Protein AF-A0A2D2B3I5-F1 (afdb_monomer)

Mean predicted aligned error: 18.92 Å

Nearest PDB structures (foldseek):
  6se3-assembly2_E  TM=8.413E-01  e=1.085E-07  synthetic construct
  3iuk-assembly2_B  TM=7.564E-01  e=9.635E-07  Paenarthrobacter aurescens TC1
  3iuk-assembly1_A  TM=7.251E-01  e=8.762E-07  Paenarthrobacter aurescens TC1
  5ufl-assembly1_B  TM=1.490E-01  e=1.967E+00  Homo sapiens

Structure (mmCIF, N/CA/C/O backbone):
data_AF-A0A2D2B3I5-F1
#
_entry.id   AF-A0A2D2B3I5-F1
#
loop_
_atom_site.group_PDB
_atom_site.id
_atom_site.type_symbol
_atom_site.label_atom_id
_atom_site.label_alt_id
_atom_site.label_comp_id
_atom_site.label_asym_id
_atom_site.label_entity_id
_atom_site.label_seq_id
_atom_site.pdbx_PDB_ins_code
_atom_site.Cartn_x
_atom_site.Cartn_y
_atom_site.Cartn_z
_atom_site.occupancy
_atom_site.B_iso_or_equiv
_atom_site.auth_seq_id
_atom_site.auth_comp_id
_atom_site.auth_asym_id
_atom_site.auth_atom_id
_atom_site.pdbx_PDB_model_num
ATOM 1 N N . MET A 1 1 ? 4.843 -33.561 4.236 1.00 34.69 1 MET A N 1
ATOM 2 C CA . MET A 1 1 ? 3.729 -33.195 5.137 1.00 34.69 1 MET A CA 1
ATOM 3 C C . MET A 1 1 ? 2.488 -33.115 4.277 1.00 34.69 1 MET A C 1
ATOM 5 O O . MET A 1 1 ? 2.598 -32.640 3.157 1.00 34.69 1 MET A O 1
ATOM 9 N N . ASN A 1 2 ? 1.346 -33.592 4.754 1.00 31.78 2 ASN A N 1
ATOM 10 C CA . ASN A 1 2 ? 0.078 -33.331 4.076 1.00 31.78 2 ASN A CA 1
ATOM 11 C C . ASN A 1 2 ? -0.576 -32.173 4.831 1.00 31.78 2 ASN A C 1
ATOM 13 O O . ASN A 1 2 ? -0.766 -32.268 6.041 1.00 31.78 2 ASN A O 1
ATOM 17 N N . LEU A 1 3 ? -0.818 -31.060 4.151 1.00 34.25 3 LEU A N 1
ATOM 18 C CA . LEU A 1 3 ? -1.526 -29.906 4.697 1.00 34.25 3 LEU A CA 1
ATOM 19 C C . LEU A 1 3 ? -3.012 -30.109 4.417 1.00 34.25 3 LEU A C 1
ATOM 21 O O . LEU A 1 3 ? -3.388 -30.516 3.327 1.00 34.25 3 LEU A O 1
ATOM 25 N N . VAL A 1 4 ? -3.847 -29.886 5.414 1.00 35.22 4 VAL A N 1
ATOM 26 C CA . VAL A 1 4 ? -5.272 -30.205 5.390 1.00 35.22 4 VAL A CA 1
ATOM 27 C C . VAL A 1 4 ? -6.007 -28.929 5.805 1.00 35.22 4 VAL A C 1
ATOM 29 O O . VAL A 1 4 ? -5.756 -28.415 6.893 1.00 35.22 4 VAL A O 1
ATOM 32 N N . ARG A 1 5 ? -6.848 -28.372 4.926 1.00 36.16 5 ARG A N 1
ATOM 33 C CA . ARG A 1 5 ? -7.553 -27.087 5.101 1.00 36.16 5 ARG A CA 1
ATOM 34 C C . ARG A 1 5 ? -9.044 -27.341 5.340 1.00 36.16 5 ARG A C 1
ATOM 36 O O . ARG A 1 5 ? -9.642 -28.090 4.571 1.00 36.16 5 ARG A O 1
ATOM 43 N N . ALA A 1 6 ? -9.640 -26.679 6.333 1.00 32.28 6 ALA A N 1
ATOM 44 C CA . ALA A 1 6 ? -11.097 -26.529 6.450 1.00 32.28 6 ALA A CA 1
ATOM 45 C C . ALA A 1 6 ? -11.516 -25.057 6.289 1.00 32.28 6 ALA A C 1
ATOM 47 O O . ALA A 1 6 ? -10.849 -24.146 6.792 1.00 32.28 6 ALA A O 1
ATOM 48 N N . GLY A 1 7 ? -12.609 -24.842 5.562 1.00 31.88 7 GLY A N 1
ATOM 49 C CA . GLY A 1 7 ? -13.265 -23.580 5.247 1.00 31.88 7 GLY A CA 1
ATOM 50 C C . GLY A 1 7 ? -14.676 -23.467 5.843 1.00 31.88 7 GLY A C 1
ATOM 51 O O . GLY A 1 7 ? -15.190 -24.373 6.495 1.00 31.88 7 GLY A O 1
ATOM 52 N N . CYS A 1 8 ? -15.254 -22.277 5.667 1.00 29.42 8 CYS A N 1
ATOM 53 C CA . CYS A 1 8 ? -16.471 -21.771 6.301 1.00 29.42 8 CYS A CA 1
ATOM 54 C C . CYS A 1 8 ? -17.735 -22.606 6.059 1.00 29.42 8 CYS A C 1
ATOM 56 O O . CYS A 1 8 ? -18.093 -22.927 4.928 1.00 29.42 8 CYS A O 1
ATOM 58 N N . SER A 1 9 ? -18.483 -22.851 7.137 1.00 24.64 9 SER A N 1
ATOM 59 C CA . SER A 1 9 ? -19.859 -23.333 7.074 1.00 24.64 9 SER A CA 1
ATOM 60 C C . SER A 1 9 ? -20.804 -22.170 6.753 1.00 24.64 9 SER A C 1
ATOM 62 O O . SER A 1 9 ? -21.187 -21.430 7.656 1.00 24.64 9 SER A O 1
ATOM 64 N N . ALA A 1 10 ? -21.210 -22.037 5.493 1.00 28.55 10 ALA A N 1
ATOM 65 C CA . ALA A 1 10 ? -22.530 -21.509 5.160 1.00 28.55 10 ALA A CA 1
ATOM 66 C C . ALA A 1 10 ? -23.427 -22.724 4.879 1.00 28.55 10 ALA A C 1
ATOM 68 O O . ALA A 1 10 ? -23.199 -23.481 3.933 1.00 28.55 10 ALA A O 1
ATOM 69 N N . GLN A 1 11 ? -24.376 -22.989 5.777 1.00 30.30 11 GLN A N 1
ATOM 70 C CA . GLN A 1 11 ? -25.368 -24.049 5.614 1.00 30.30 11 GLN A CA 1
ATOM 71 C C . GLN A 1 11 ? -26.258 -23.729 4.408 1.00 30.30 11 GLN A C 1
ATOM 73 O O . GLN A 1 11 ? -26.964 -22.730 4.421 1.00 30.30 11 GLN A O 1
ATOM 78 N N . GLY A 1 12 ? -26.255 -24.600 3.394 1.00 29.52 12 GLY A N 1
ATOM 79 C CA . GLY A 1 12 ? -27.250 -24.553 2.319 1.00 29.52 12 GLY A CA 1
ATOM 80 C C . GLY A 1 12 ? -26.742 -24.977 0.943 1.00 29.52 12 GLY A C 1
ATOM 81 O O . GLY A 1 12 ? -26.551 -24.147 0.068 1.00 29.52 12 GLY A O 1
ATOM 82 N N . SER A 1 13 ? -26.512 -26.274 0.733 1.00 27.98 13 SER A N 1
ATOM 83 C CA . SER A 1 13 ? -26.869 -27.001 -0.505 1.00 27.98 13 SER A CA 1
ATOM 84 C C . SER A 1 13 ? -26.250 -28.401 -0.479 1.00 27.98 13 SER A C 1
ATOM 86 O O . SER A 1 13 ? -25.035 -28.599 -0.511 1.00 27.98 13 SER A O 1
ATOM 88 N N . ARG A 1 14 ? -27.121 -29.408 -0.382 1.00 31.81 14 ARG A N 1
ATOM 89 C CA . ARG A 1 14 ? -26.783 -30.821 -0.557 1.00 31.81 14 ARG A CA 1
ATOM 90 C C . ARG A 1 14 ? -26.579 -31.080 -2.053 1.00 31.81 14 ARG A C 1
ATOM 92 O O . ARG A 1 14 ? -27.563 -31.134 -2.775 1.00 31.81 14 ARG A O 1
ATOM 99 N N . ASN A 1 15 ? -25.316 -31.174 -2.476 1.00 33.66 15 ASN A N 1
ATOM 100 C CA . ASN A 1 15 ? -24.767 -31.890 -3.648 1.00 33.66 15 ASN A CA 1
ATOM 101 C C . ASN A 1 15 ? -23.578 -31.110 -4.233 1.00 33.66 15 ASN A C 1
ATOM 103 O O . ASN A 1 15 ? -23.730 -30.302 -5.143 1.00 33.66 15 ASN A O 1
ATOM 107 N N . ARG A 1 16 ? -22.366 -31.376 -3.729 1.00 33.62 16 ARG A N 1
ATOM 108 C CA . ARG A 1 16 ? -21.108 -31.057 -4.426 1.00 33.62 16 ARG A CA 1
ATOM 109 C C . ARG A 1 16 ? -20.327 -32.361 -4.673 1.00 33.62 16 ARG A C 1
ATOM 111 O O . ARG A 1 16 ? -20.383 -33.241 -3.814 1.00 33.62 16 ARG A O 1
ATOM 118 N N . PRO A 1 17 ? -19.636 -32.504 -5.821 1.00 31.66 17 PRO A N 1
ATOM 119 C CA . PRO A 1 17 ? -18.907 -33.721 -6.203 1.00 31.66 17 PRO A CA 1
ATOM 120 C C . PRO A 1 17 ? -17.651 -33.960 -5.330 1.00 31.66 17 PRO A C 1
ATOM 122 O O . PRO A 1 17 ? -17.251 -33.063 -4.583 1.00 31.66 17 PRO A O 1
ATOM 125 N N . PRO A 1 18 ? -17.031 -35.161 -5.387 1.00 29.55 18 PRO A N 1
ATOM 126 C CA . PRO A 1 18 ? -15.910 -35.532 -4.522 1.00 29.55 18 PRO A CA 1
ATOM 127 C C . PRO A 1 18 ? -14.649 -34.677 -4.742 1.00 29.55 18 PRO A C 1
ATOM 129 O O . PRO A 1 18 ? -14.438 -34.096 -5.805 1.00 29.55 18 PRO A O 1
ATOM 132 N N . VAL A 1 19 ? -13.822 -34.632 -3.690 1.00 29.19 19 VAL A N 1
ATOM 133 C CA . VAL A 1 19 ? -12.566 -33.875 -3.529 1.00 29.19 19 VAL A CA 1
ATOM 134 C C . VAL A 1 19 ? -11.737 -33.813 -4.821 1.00 29.19 19 VAL A C 1
ATOM 136 O O . VAL A 1 19 ? -11.257 -34.835 -5.312 1.00 29.19 19 VAL A O 1
ATOM 139 N N . ARG A 1 20 ? -11.528 -32.601 -5.356 1.00 31.09 20 ARG A N 1
ATOM 140 C CA . ARG A 1 20 ? -10.684 -32.361 -6.538 1.00 31.09 20 ARG A CA 1
ATOM 141 C C . ARG A 1 20 ? -9.202 -32.444 -6.151 1.00 31.09 20 ARG A C 1
ATOM 143 O O . ARG A 1 20 ? -8.743 -31.727 -5.265 1.00 31.09 20 ARG A O 1
ATOM 150 N N . MET A 1 21 ? -8.455 -33.326 -6.816 1.00 25.02 21 MET A N 1
ATOM 151 C CA . MET A 1 21 ? -6.995 -33.413 -6.720 1.00 25.02 21 MET A CA 1
ATOM 152 C C . MET A 1 21 ? -6.354 -32.357 -7.623 1.00 25.02 21 MET A C 1
ATOM 154 O O . MET A 1 21 ? -6.421 -32.480 -8.842 1.00 25.02 21 MET A O 1
ATOM 158 N N . GLU A 1 22 ? -5.675 -31.368 -7.048 1.00 30.03 22 GLU A N 1
ATOM 159 C CA . GLU A 1 22 ? -4.862 -30.419 -7.815 1.00 30.03 22 GLU A CA 1
ATOM 160 C C . GLU A 1 22 ? -3.374 -30.594 -7.486 1.00 30.03 22 GLU A C 1
ATOM 162 O O . GLU A 1 22 ? -2.942 -30.503 -6.335 1.00 30.03 22 GLU A O 1
ATOM 167 N N . ARG A 1 23 ? -2.570 -30.883 -8.519 1.00 24.80 23 ARG A N 1
ATOM 168 C CA . ARG A 1 23 ? -1.103 -30.842 -8.459 1.00 24.80 23 ARG A CA 1
ATOM 169 C C . ARG A 1 23 ? -0.660 -29.428 -8.826 1.00 24.80 23 ARG A C 1
ATOM 171 O O . ARG A 1 23 ? -0.777 -29.025 -9.975 1.00 24.80 23 ARG A O 1
ATOM 178 N N . MET A 1 24 ? -0.145 -28.690 -7.850 1.00 26.83 24 MET A N 1
ATOM 179 C CA . MET A 1 24 ? 0.254 -27.291 -8.010 1.00 26.83 24 MET A CA 1
ATOM 180 C C . MET A 1 24 ? 1.770 -27.197 -8.257 1.00 26.83 24 MET A C 1
ATOM 182 O O . MET A 1 24 ? 2.566 -27.590 -7.404 1.00 26.83 24 MET A O 1
ATOM 186 N N . GLY A 1 25 ? 2.176 -26.695 -9.425 1.00 25.75 25 GLY A N 1
ATOM 187 C CA . GLY A 1 25 ? 3.558 -26.309 -9.731 1.00 25.75 25 GLY A CA 1
ATOM 188 C C . GLY A 1 25 ? 3.801 -24.842 -9.363 1.00 25.75 25 GLY A C 1
ATOM 189 O O . GLY A 1 25 ? 2.945 -24.000 -9.604 1.00 25.75 25 GLY A O 1
ATOM 190 N N . TRP A 1 26 ? 4.951 -24.531 -8.759 1.00 25.47 26 TRP A N 1
ATOM 191 C CA . TRP A 1 26 ? 5.288 -23.192 -8.256 1.00 25.47 26 TRP A CA 1
ATOM 192 C C . TRP A 1 26 ? 6.428 -22.545 -9.059 1.00 25.47 26 TRP A C 1
ATOM 194 O O . TRP A 1 26 ? 7.551 -23.051 -9.065 1.00 25.47 26 TRP A O 1
ATOM 204 N N . ARG A 1 27 ? 6.178 -21.369 -9.650 1.00 27.91 27 ARG A N 1
ATOM 205 C CA . ARG A 1 27 ? 7.197 -20.362 -10.006 1.00 27.91 27 ARG A CA 1
ATOM 206 C C . ARG A 1 27 ? 6.644 -18.975 -9.660 1.00 27.91 27 ARG A C 1
ATOM 208 O O . ARG A 1 27 ? 5.584 -18.624 -10.153 1.00 27.91 27 ARG A O 1
ATOM 215 N N . GLY A 1 28 ? 7.376 -18.203 -8.846 1.00 27.59 28 GLY A N 1
ATOM 216 C CA . GLY A 1 28 ? 7.168 -16.748 -8.736 1.00 27.59 28 GLY A CA 1
ATOM 217 C C . GLY A 1 28 ? 6.914 -16.143 -7.348 1.00 27.59 28 GLY A C 1
ATOM 218 O O . GLY A 1 28 ? 5.993 -15.357 -7.231 1.00 27.59 28 GLY A O 1
ATOM 219 N N . VAL A 1 29 ? 7.700 -16.451 -6.299 1.00 24.22 29 VAL A N 1
ATOM 220 C CA . VAL A 1 29 ? 7.666 -15.662 -5.027 1.00 24.22 29 VAL A CA 1
ATOM 221 C C . VAL A 1 29 ? 9.058 -15.442 -4.375 1.00 24.22 29 VAL A C 1
ATOM 223 O O . VAL A 1 29 ? 9.211 -14.641 -3.462 1.00 24.22 29 VAL A O 1
ATOM 226 N N . MET A 1 30 ? 10.144 -16.080 -4.836 1.00 23.98 30 MET A N 1
ATOM 227 C CA . MET A 1 30 ? 11.419 -16.115 -4.080 1.00 23.98 30 MET A CA 1
ATOM 228 C C . MET A 1 30 ? 12.494 -15.065 -4.429 1.00 23.98 30 MET A C 1
ATOM 230 O O . MET A 1 30 ? 13.597 -15.142 -3.883 1.00 23.98 30 MET A O 1
ATOM 234 N N . ARG A 1 31 ? 12.245 -14.089 -5.312 1.00 31.23 31 ARG A N 1
ATOM 235 C CA . ARG A 1 31 ? 13.345 -13.252 -5.838 1.00 31.23 31 ARG A CA 1
ATOM 236 C C . ARG A 1 31 ? 13.683 -11.995 -5.018 1.00 31.23 31 ARG A C 1
ATOM 238 O O . ARG A 1 31 ? 14.828 -11.564 -5.062 1.00 31.23 31 ARG A O 1
ATOM 245 N N . ILE A 1 32 ? 12.782 -11.503 -4.163 1.00 28.00 32 ILE A N 1
ATOM 246 C CA . ILE A 1 32 ? 12.991 -10.261 -3.380 1.00 28.00 32 ILE A CA 1
ATOM 247 C C . ILE A 1 32 ? 13.850 -10.477 -2.111 1.00 28.00 32 ILE A C 1
ATOM 249 O O . ILE A 1 32 ? 14.496 -9.560 -1.615 1.00 28.00 32 ILE A O 1
ATOM 253 N N . VAL A 1 33 ? 13.958 -11.709 -1.598 1.00 26.70 33 VAL A N 1
ATOM 254 C CA . VAL A 1 33 ? 14.706 -11.997 -0.350 1.00 26.70 33 VAL A CA 1
ATOM 255 C C . VAL A 1 33 ? 16.215 -12.209 -0.594 1.00 26.70 33 VAL A C 1
ATOM 257 O O . VAL A 1 33 ? 17.015 -12.162 0.340 1.00 26.70 33 VAL A O 1
ATOM 260 N N . ARG A 1 34 ? 16.638 -12.410 -1.850 1.00 29.75 34 ARG A N 1
ATOM 261 C CA . ARG A 1 34 ? 17.975 -12.926 -2.208 1.00 29.75 34 ARG A CA 1
ATOM 262 C C . ARG A 1 34 ? 19.129 -11.915 -2.094 1.00 29.75 34 ARG A C 1
ATOM 264 O O . ARG A 1 34 ? 20.259 -12.352 -1.907 1.00 29.75 34 ARG A O 1
ATOM 271 N N . ARG A 1 35 ? 18.888 -10.600 -2.180 1.00 30.12 35 ARG A N 1
ATOM 272 C CA . ARG A 1 35 ? 19.968 -9.584 -2.232 1.00 30.12 35 ARG A CA 1
ATOM 273 C C . ARG A 1 35 ? 20.456 -9.070 -0.871 1.00 30.12 35 ARG A C 1
ATOM 275 O O . ARG A 1 35 ? 21.545 -8.522 -0.782 1.00 30.12 35 ARG A O 1
ATOM 282 N N . ARG A 1 36 ? 19.730 -9.331 0.221 1.00 28.78 36 ARG A N 1
ATOM 283 C CA . ARG A 1 36 ? 20.034 -8.787 1.562 1.00 28.78 36 ARG A CA 1
ATOM 284 C C . ARG A 1 36 ? 21.237 -9.402 2.300 1.00 28.78 36 ARG A C 1
ATOM 286 O O . ARG A 1 36 ? 21.514 -8.988 3.420 1.00 28.78 36 ARG A O 1
ATOM 293 N N . PHE A 1 37 ? 21.933 -10.402 1.748 1.00 25.53 37 PHE A N 1
ATOM 294 C CA . PHE A 1 37 ? 22.865 -11.214 2.549 1.00 25.53 37 PHE A CA 1
ATOM 295 C C . PHE A 1 37 ? 24.365 -10.964 2.328 1.00 25.53 37 PHE A C 1
ATOM 297 O O . PHE A 1 37 ? 25.148 -11.321 3.210 1.00 25.53 37 PHE A O 1
ATOM 304 N N . ILE A 1 38 ? 24.779 -10.358 1.208 1.00 28.75 38 ILE A N 1
ATOM 305 C CA . ILE A 1 38 ? 26.198 -10.360 0.797 1.00 28.75 38 ILE A CA 1
ATOM 306 C C . ILE A 1 38 ? 26.999 -9.122 1.257 1.00 28.75 38 ILE A C 1
ATOM 308 O O . ILE A 1 38 ? 28.205 -9.237 1.422 1.00 28.75 38 ILE A O 1
ATOM 312 N N . GLN A 1 39 ? 26.391 -7.978 1.588 1.00 27.62 39 GLN A N 1
ATOM 313 C CA . GLN A 1 39 ? 27.163 -6.727 1.767 1.00 27.62 39 GLN A CA 1
ATOM 314 C C . GLN A 1 39 ? 27.568 -6.329 3.204 1.00 27.62 39 GLN A C 1
ATOM 316 O O . GLN A 1 39 ? 28.181 -5.288 3.390 1.00 27.62 39 GLN A O 1
ATOM 321 N N . CYS A 1 40 ? 27.324 -7.142 4.241 1.00 23.64 40 CYS A N 1
ATOM 322 C CA . CYS A 1 40 ? 27.735 -6.789 5.619 1.00 23.64 40 CYS A CA 1
ATOM 323 C C . CYS A 1 40 ? 29.139 -7.285 6.039 1.00 23.64 40 CYS A C 1
ATOM 325 O O . CYS A 1 40 ? 29.395 -7.400 7.236 1.00 23.64 40 CYS A O 1
ATOM 327 N N . ALA A 1 41 ? 30.040 -7.629 5.114 1.00 27.30 41 ALA A N 1
ATOM 328 C CA . ALA A 1 41 ? 31.363 -8.164 5.462 1.00 27.30 41 ALA A CA 1
ATOM 329 C C . ALA A 1 41 ? 32.492 -7.548 4.613 1.00 27.30 41 ALA A C 1
ATOM 331 O O . ALA A 1 41 ? 32.892 -8.109 3.601 1.00 27.30 41 ALA A O 1
ATOM 332 N N . GLY A 1 42 ? 33.013 -6.406 5.068 1.00 25.14 42 GLY A N 1
ATOM 333 C CA . GLY A 1 42 ? 34.183 -5.700 4.522 1.00 25.14 42 GLY A CA 1
ATOM 334 C C . GLY A 1 42 ? 33.900 -4.194 4.503 1.00 25.14 42 GLY A C 1
ATOM 335 O O . GLY A 1 42 ? 32.881 -3.800 3.970 1.00 25.14 42 GLY A O 1
ATOM 336 N N . ALA A 1 43 ? 34.667 -3.283 5.093 1.00 26.23 43 ALA A N 1
ATOM 337 C CA . ALA A 1 43 ? 36.034 -3.346 5.573 1.00 26.23 43 ALA A CA 1
ATOM 338 C C . ALA A 1 43 ? 36.254 -2.314 6.696 1.00 26.23 43 ALA A C 1
ATOM 340 O O . ALA A 1 43 ? 35.649 -1.243 6.709 1.00 26.23 43 ALA A O 1
ATOM 341 N N . ALA A 1 44 ? 37.157 -2.648 7.617 1.00 25.17 44 ALA A N 1
ATOM 342 C CA . ALA A 1 44 ? 37.761 -1.724 8.565 1.00 25.17 44 ALA A CA 1
ATOM 343 C C . ALA A 1 44 ? 39.203 -1.429 8.113 1.00 25.17 44 ALA A C 1
ATOM 345 O O . ALA A 1 44 ? 39.956 -2.367 7.866 1.00 25.17 44 ALA A O 1
ATOM 346 N N . GLY A 1 45 ? 39.569 -0.141 8.071 1.00 26.52 45 GLY A N 1
ATOM 347 C CA . GLY A 1 45 ? 40.946 0.360 8.200 1.00 26.52 45 GLY A CA 1
ATOM 348 C C . GLY A 1 45 ? 41.748 0.630 6.918 1.00 26.52 45 GLY A C 1
ATOM 349 O O . GLY A 1 45 ? 42.235 -0.307 6.300 1.00 26.52 45 GLY A O 1
ATOM 350 N N . LEU A 1 46 ? 41.980 1.916 6.602 1.00 26.92 46 LEU A N 1
ATOM 351 C CA . LEU A 1 46 ? 43.314 2.554 6.489 1.00 26.92 46 LEU A CA 1
ATOM 352 C C . LEU A 1 46 ? 43.198 4.033 6.056 1.00 26.92 46 LEU A C 1
ATOM 354 O O . LEU A 1 46 ? 42.407 4.381 5.185 1.00 26.92 46 LEU A O 1
ATOM 358 N N . ILE A 1 47 ? 43.989 4.894 6.706 1.00 32.53 47 ILE A N 1
ATOM 359 C CA . ILE A 1 47 ? 44.131 6.343 6.472 1.00 32.53 47 ILE A CA 1
ATOM 360 C C . ILE A 1 47 ? 45.262 6.579 5.453 1.00 32.53 47 ILE A C 1
ATOM 362 O O . ILE A 1 47 ? 46.309 5.947 5.569 1.00 32.53 47 ILE A O 1
ATOM 366 N N . GLY A 1 48 ? 45.097 7.524 4.516 1.00 24.77 48 GLY A N 1
ATOM 367 C CA . GLY A 1 48 ? 46.168 8.025 3.637 1.00 24.77 48 GLY A CA 1
ATOM 368 C C . GLY A 1 48 ? 45.696 9.118 2.661 1.00 24.77 48 GLY A C 1
ATOM 369 O O . GLY A 1 48 ? 44.634 8.984 2.070 1.00 24.77 48 GLY A O 1
ATOM 370 N N . LEU A 1 49 ? 46.466 10.206 2.550 1.00 33.09 49 LEU A N 1
ATOM 371 C CA . LEU A 1 49 ? 46.180 11.517 1.928 1.00 33.09 49 LEU A CA 1
ATOM 372 C C . LEU A 1 49 ? 46.184 11.555 0.374 1.00 33.09 49 LEU A C 1
ATOM 374 O O . LEU A 1 49 ? 46.964 10.841 -0.245 1.00 33.09 49 LEU A O 1
ATOM 378 N N . GLY A 1 50 ? 45.447 12.518 -0.219 1.00 26.77 50 GLY A N 1
ATOM 379 C CA . GLY A 1 50 ? 45.739 13.144 -1.535 1.00 26.77 50 GLY A CA 1
ATOM 380 C C . GLY A 1 50 ? 44.804 12.799 -2.719 1.00 26.77 50 GLY A C 1
ATOM 381 O O . GLY A 1 50 ? 44.572 11.636 -2.995 1.00 26.77 50 GLY A O 1
ATOM 382 N N . THR A 1 51 ? 44.279 13.815 -3.422 1.00 29.31 51 THR A N 1
ATOM 383 C CA . THR A 1 51 ? 43.295 13.829 -4.553 1.00 29.31 51 THR A CA 1
ATOM 384 C C . THR A 1 51 ? 43.685 13.022 -5.815 1.00 29.31 51 THR A C 1
ATOM 386 O O . THR A 1 51 ? 44.880 12.782 -5.964 1.00 29.31 51 THR A O 1
ATOM 389 N N . PRO A 1 52 ? 42.782 12.681 -6.785 1.00 37.69 52 PRO A N 1
ATOM 390 C CA . PRO A 1 52 ? 41.437 13.213 -7.102 1.00 37.69 52 PRO A CA 1
ATOM 391 C C . PRO A 1 52 ? 40.288 12.167 -7.062 1.00 37.69 52 PRO A C 1
ATOM 393 O O . PRO A 1 52 ? 40.512 10.966 -6.961 1.00 37.69 52 PRO A O 1
ATOM 396 N N . VAL A 1 53 ? 39.032 12.635 -7.097 1.00 36.72 53 VAL A N 1
ATOM 397 C CA . VAL A 1 53 ? 37.806 11.845 -6.837 1.00 36.72 53 VAL A CA 1
ATOM 398 C C . VAL A 1 53 ? 37.541 10.791 -7.925 1.00 36.72 53 VAL A C 1
ATOM 400 O O . VAL A 1 53 ? 36.949 11.087 -8.959 1.00 36.72 53 VAL A O 1
ATOM 403 N N . ALA A 1 54 ? 37.943 9.547 -7.662 1.00 34.09 54 ALA A N 1
ATOM 404 C CA . ALA A 1 54 ? 37.449 8.350 -8.341 1.00 34.09 54 ALA A CA 1
ATOM 405 C C . ALA A 1 54 ? 36.217 7.796 -7.596 1.00 34.09 54 ALA A C 1
ATOM 407 O O . ALA A 1 54 ? 36.185 7.802 -6.362 1.00 34.09 54 ALA A O 1
ATOM 408 N N . ALA A 1 55 ? 35.201 7.344 -8.340 1.00 35.56 55 ALA A N 1
ATOM 409 C CA . ALA A 1 55 ? 33.957 6.787 -7.802 1.00 35.56 55 ALA A CA 1
ATOM 410 C C . ALA A 1 55 ? 34.234 5.659 -6.789 1.00 35.56 55 ALA A C 1
ATOM 412 O O . ALA A 1 55 ? 35.073 4.786 -7.027 1.00 35.56 55 ALA A O 1
ATOM 413 N N . ARG A 1 56 ? 33.553 5.688 -5.636 1.00 40.06 56 ARG A N 1
ATOM 414 C CA . ARG A 1 56 ? 33.718 4.667 -4.590 1.00 40.06 56 ARG A CA 1
ATOM 415 C C . ARG A 1 56 ? 33.130 3.336 -5.073 1.00 40.06 56 ARG A C 1
ATOM 417 O O . ARG A 1 56 ? 32.140 3.312 -5.794 1.00 40.06 56 ARG A O 1
ATOM 424 N N . ALA A 1 57 ? 33.693 2.225 -4.601 1.00 43.69 57 ALA A N 1
ATOM 425 C CA . ALA A 1 57 ? 33.240 0.858 -4.894 1.00 43.69 57 ALA A CA 1
ATOM 426 C C . ALA A 1 57 ? 31.769 0.542 -4.503 1.00 43.69 57 ALA A C 1
ATOM 428 O O . ALA A 1 57 ? 31.274 -0.528 -4.850 1.00 43.69 57 ALA A O 1
ATOM 429 N N . ASP A 1 58 ? 31.063 1.468 -3.839 1.00 52.91 58 ASP A N 1
ATOM 430 C CA . ASP A 1 58 ? 29.670 1.331 -3.386 1.00 52.91 58 ASP A CA 1
ATOM 431 C C . ASP A 1 58 ? 28.612 1.943 -4.334 1.00 52.91 58 ASP A C 1
ATOM 433 O O . ASP A 1 58 ? 27.416 1.820 -4.070 1.00 52.91 58 ASP A O 1
ATOM 437 N N . ASP A 1 59 ? 28.996 2.539 -5.469 1.00 61.56 59 ASP A N 1
ATOM 438 C CA . ASP A 1 59 ? 28.049 3.119 -6.443 1.00 61.56 59 ASP A CA 1
ATOM 439 C C . ASP A 1 59 ? 27.514 2.085 -7.460 1.00 61.56 59 ASP A C 1
ATOM 441 O O . ASP A 1 59 ? 27.326 2.366 -8.641 1.00 61.56 59 ASP A O 1
ATOM 445 N N . THR A 1 60 ? 27.242 0.856 -7.014 1.00 78.12 60 THR A N 1
ATOM 446 C CA . THR A 1 60 ? 26.408 -0.083 -7.787 1.00 78.12 60 THR A CA 1
ATOM 447 C C . THR A 1 60 ? 24.936 0.188 -7.489 1.00 78.12 60 THR A C 1
ATOM 449 O O . THR A 1 60 ? 24.601 0.560 -6.363 1.00 78.12 60 THR A O 1
ATOM 452 N N . LEU A 1 61 ? 24.033 -0.048 -8.451 1.00 79.25 61 LEU A N 1
ATOM 453 C CA . LEU A 1 61 ? 22.589 0.128 -8.226 1.00 79.25 61 LEU A CA 1
ATOM 454 C C . LEU A 1 61 ? 22.123 -0.615 -6.963 1.00 79.25 61 LEU A C 1
ATOM 456 O O . LEU A 1 61 ? 21.378 -0.063 -6.164 1.00 79.25 61 LEU A O 1
ATOM 460 N N . ASP A 1 62 ? 22.630 -1.827 -6.735 1.00 76.88 62 ASP A N 1
ATOM 461 C CA . ASP A 1 62 ? 22.308 -2.635 -5.556 1.00 76.88 62 ASP A CA 1
ATOM 462 C C . ASP A 1 62 ? 22.768 -2.013 -4.234 1.00 76.88 62 ASP A C 1
ATOM 464 O O . ASP A 1 62 ? 22.033 -2.074 -3.244 1.00 76.88 62 ASP A O 1
ATOM 468 N N . GLY A 1 63 ? 23.958 -1.406 -4.210 1.00 77.44 63 GLY A N 1
ATOM 469 C CA . GLY A 1 63 ? 24.465 -0.686 -3.041 1.00 77.44 63 GLY A CA 1
ATOM 470 C C . GLY A 1 63 ? 23.599 0.531 -2.724 1.00 77.44 63 GLY A C 1
ATOM 471 O O . GLY A 1 63 ? 23.113 0.677 -1.601 1.00 77.44 63 GLY A O 1
ATOM 472 N N . VAL A 1 64 ? 23.310 1.341 -3.746 1.00 77.56 64 VAL A N 1
ATOM 473 C CA . VAL A 1 64 ? 22.484 2.550 -3.618 1.00 77.56 64 VAL A CA 1
ATOM 474 C C . VAL A 1 64 ? 21.049 2.203 -3.197 1.00 77.56 64 VAL A C 1
ATOM 476 O O . VAL A 1 64 ? 20.521 2.821 -2.276 1.00 77.56 64 VAL A O 1
ATOM 479 N N . VAL A 1 65 ? 20.434 1.169 -3.787 1.00 78.25 65 VAL A N 1
ATOM 480 C CA . VAL A 1 65 ? 19.101 0.671 -3.394 1.00 78.25 65 VAL A CA 1
ATOM 481 C C . VAL A 1 65 ? 19.109 0.166 -1.952 1.00 78.25 65 VAL A C 1
ATOM 483 O O . VAL A 1 65 ? 18.185 0.446 -1.192 1.00 78.25 65 VAL A O 1
ATOM 486 N N . THR A 1 66 ? 20.133 -0.586 -1.545 1.00 78.00 66 THR A N 1
ATOM 487 C CA . THR A 1 66 ? 20.222 -1.129 -0.180 1.00 78.00 66 THR A CA 1
ATOM 488 C C . THR A 1 66 ? 20.310 -0.014 0.854 1.00 78.00 66 THR A C 1
ATOM 490 O O . THR A 1 66 ? 19.637 -0.074 1.887 1.00 78.00 66 THR A O 1
ATOM 493 N N . GLU A 1 67 ? 21.100 1.015 0.569 1.00 77.62 67 GLU A N 1
ATOM 494 C CA . GLU A 1 67 ? 21.238 2.189 1.422 1.00 77.62 67 GLU A CA 1
ATOM 495 C C . GLU A 1 67 ? 19.931 2.999 1.467 1.00 77.62 67 GLU A C 1
ATOM 497 O O . GLU A 1 67 ? 19.424 3.270 2.558 1.00 77.62 67 GLU A O 1
ATOM 502 N N . PHE A 1 68 ? 19.313 3.262 0.309 1.00 73.88 68 PHE A N 1
ATOM 503 C CA . PHE A 1 68 ? 18.000 3.910 0.198 1.00 73.88 68 PHE A CA 1
ATOM 504 C C . PHE A 1 68 ? 16.933 3.173 1.022 1.00 73.88 68 PHE A C 1
ATOM 506 O O . PHE A 1 68 ? 16.218 3.765 1.832 1.00 73.88 68 PHE A O 1
ATOM 513 N N . MET A 1 69 ? 16.888 1.843 0.912 1.00 69.62 69 MET A N 1
ATOM 514 C CA . MET A 1 69 ? 15.969 0.977 1.657 1.00 69.62 69 MET A CA 1
ATOM 515 C C . MET A 1 69 ? 16.353 0.771 3.128 1.00 69.62 69 MET A C 1
ATOM 517 O O . MET A 1 69 ? 15.626 0.080 3.853 1.00 69.62 69 MET A O 1
ATOM 521 N N . SER A 1 70 ? 17.457 1.356 3.593 1.00 69.44 70 SER A N 1
ATOM 522 C CA . SER A 1 70 ? 17.888 1.349 4.998 1.00 69.44 70 SER A CA 1
ATOM 523 C C . SER A 1 70 ? 17.680 2.704 5.686 1.00 69.44 70 SER A C 1
ATOM 525 O O . SER A 1 70 ? 17.559 2.745 6.907 1.00 69.44 70 SER A O 1
ATOM 527 N N . THR A 1 71 ? 17.545 3.798 4.931 1.00 67.31 71 THR A N 1
ATOM 528 C CA . THR A 1 71 ? 17.157 5.128 5.440 1.00 67.31 71 THR A CA 1
ATOM 529 C C . THR A 1 71 ? 15.797 5.068 6.157 1.00 67.31 71 THR A C 1
ATOM 531 O O . THR A 1 71 ? 14.951 4.313 5.723 1.00 67.31 71 THR A O 1
ATOM 534 N N . PRO A 1 72 ? 15.491 5.779 7.246 1.00 65.88 72 PRO A N 1
ATOM 535 C CA . PRO A 1 72 ? 14.138 5.753 7.826 1.00 65.88 72 PRO A CA 1
ATOM 536 C C . PRO A 1 72 ? 13.038 6.151 6.811 1.00 65.88 72 PRO A C 1
ATOM 538 O O . PRO A 1 72 ? 13.294 7.033 5.993 1.00 65.88 72 PRO A O 1
ATOM 541 N N . PRO A 1 73 ? 11.823 5.557 6.833 1.00 61.22 73 PRO A N 1
ATOM 542 C CA . PRO A 1 73 ? 10.766 5.838 5.847 1.00 61.22 73 PRO A CA 1
ATOM 543 C C . PRO A 1 73 ? 10.420 7.324 5.680 1.00 61.22 73 PRO A C 1
ATOM 545 O O . PRO A 1 73 ? 10.255 7.787 4.556 1.00 61.22 73 PRO A O 1
ATOM 548 N N . GLY A 1 74 ? 10.418 8.099 6.772 1.00 57.50 74 GLY A N 1
ATOM 549 C CA . GLY A 1 74 ? 10.204 9.555 6.743 1.00 57.50 74 GLY A CA 1
ATOM 550 C C . GLY A 1 74 ? 11.286 10.362 6.009 1.00 57.50 74 GLY A C 1
ATOM 551 O O . GLY A 1 74 ? 11.138 11.567 5.848 1.00 57.50 74 GLY A O 1
ATOM 552 N N . LEU A 1 75 ? 12.366 9.711 5.566 1.00 54.84 75 LEU A N 1
ATOM 553 C CA . LEU A 1 75 ? 13.504 10.307 4.865 1.00 54.84 75 LEU A CA 1
ATOM 554 C C . LEU A 1 75 ? 13.732 9.701 3.459 1.00 54.84 75 LEU A C 1
ATOM 556 O O . LEU A 1 75 ? 14.711 10.068 2.810 1.00 54.84 75 LEU A O 1
ATOM 560 N N . ARG A 1 76 ? 12.882 8.771 2.982 1.00 54.91 76 ARG A N 1
ATOM 561 C CA . ARG A 1 76 ? 13.053 8.087 1.677 1.00 54.91 76 ARG A CA 1
ATOM 562 C C . ARG A 1 76 ? 12.414 8.837 0.502 1.00 54.91 76 ARG A C 1
ATOM 564 O O . ARG A 1 76 ? 13.076 9.012 -0.514 1.00 54.91 76 ARG A O 1
ATOM 571 N N . SER A 1 77 ? 11.177 9.310 0.650 1.00 52.09 77 SER A N 1
ATOM 572 C CA . SER A 1 77 ? 10.448 10.167 -0.304 1.00 52.09 77 SER A CA 1
ATOM 573 C C . SER A 1 77 ? 9.092 10.555 0.318 1.00 52.09 77 SER A C 1
ATOM 575 O O . SER A 1 77 ? 8.610 9.883 1.235 1.00 52.09 77 SER A O 1
ATOM 577 N N . ASN A 1 78 ? 8.459 11.631 -0.165 1.00 51.00 78 ASN A N 1
ATOM 578 C CA . ASN A 1 78 ? 7.087 11.991 0.233 1.00 51.00 78 ASN A CA 1
ATOM 579 C C . ASN A 1 78 ? 6.006 11.535 -0.770 1.00 51.00 78 ASN A C 1
ATOM 581 O O . ASN A 1 78 ? 4.819 11.630 -0.455 1.00 51.00 78 ASN A O 1
ATOM 585 N N . ALA A 1 79 ? 6.398 10.993 -1.928 1.00 43.62 79 ALA A N 1
ATOM 586 C CA . ALA A 1 79 ? 5.503 10.566 -3.002 1.00 43.62 79 ALA A CA 1
ATOM 587 C C . ALA A 1 79 ? 4.899 9.168 -2.719 1.00 43.62 79 ALA A C 1
ATOM 589 O O . ALA A 1 79 ? 5.458 8.146 -3.077 1.00 43.62 79 ALA A O 1
ATOM 590 N N . ILE A 1 80 ? 3.792 9.156 -1.971 1.00 39.69 80 ILE A N 1
ATOM 591 C CA . ILE A 1 80 ? 2.680 8.177 -1.911 1.00 39.69 80 ILE A CA 1
ATOM 592 C C . ILE A 1 80 ? 2.944 6.691 -2.310 1.00 39.69 80 ILE A C 1
ATOM 594 O O . ILE A 1 80 ? 3.183 6.388 -3.470 1.00 39.69 80 ILE A O 1
ATOM 598 N N . LEU A 1 81 ? 2.735 5.750 -1.359 1.00 35.06 81 LEU A N 1
ATOM 599 C CA . LEU A 1 81 ? 1.775 4.600 -1.416 1.00 35.06 81 LEU A CA 1
ATOM 600 C C . LEU A 1 81 ? 2.087 3.432 -0.449 1.00 35.06 81 LEU A C 1
ATOM 602 O O . LEU A 1 81 ? 1.201 2.625 -0.177 1.00 35.06 81 LEU A O 1
ATOM 606 N N . TYR A 1 82 ? 3.274 3.359 0.165 1.00 41.34 82 TYR A N 1
ATOM 607 C CA . TYR A 1 82 ? 3.676 2.185 0.973 1.00 41.34 82 TYR A CA 1
ATOM 608 C C . TYR A 1 82 ? 4.085 2.483 2.421 1.00 41.34 82 TYR A C 1
ATOM 610 O O . TYR A 1 82 ? 4.914 1.770 2.986 1.00 41.34 82 TYR A O 1
ATOM 618 N N . ARG A 1 83 ? 3.508 3.511 3.055 1.00 54.94 83 ARG A N 1
ATOM 619 C CA . ARG A 1 83 ? 3.774 3.749 4.483 1.00 54.94 83 ARG A CA 1
ATOM 620 C C . ARG A 1 83 ? 2.938 2.814 5.342 1.00 54.94 83 ARG A C 1
ATOM 622 O O . ARG A 1 83 ? 1.710 2.776 5.223 1.00 54.94 83 ARG A O 1
ATOM 629 N N . LYS A 1 84 ? 3.620 2.011 6.155 1.00 55.16 84 LYS A N 1
ATOM 630 C CA . LYS A 1 84 ? 2.985 0.990 6.987 1.00 55.16 84 LYS A CA 1
ATOM 631 C C . LYS A 1 84 ? 2.247 1.618 8.170 1.00 55.16 84 LYS A C 1
ATOM 633 O O . LYS A 1 84 ? 2.580 2.713 8.615 1.00 55.16 84 LYS A O 1
ATOM 638 N N . ALA A 1 85 ? 1.262 0.897 8.703 1.00 54.47 85 ALA A N 1
ATOM 639 C CA . ALA A 1 85 ? 0.475 1.343 9.853 1.00 54.47 85 ALA A CA 1
ATOM 640 C C . ALA A 1 85 ? 1.307 1.543 11.140 1.00 54.47 85 ALA A C 1
ATOM 642 O O . ALA A 1 85 ? 0.860 2.227 12.056 1.00 54.47 85 ALA A O 1
ATOM 643 N N . ASP A 1 86 ? 2.510 0.963 11.222 1.00 61.03 86 ASP A N 1
ATOM 644 C CA . ASP A 1 86 ? 3.438 1.109 12.346 1.00 61.03 86 ASP A CA 1
ATOM 645 C C . ASP A 1 86 ? 4.370 2.335 12.245 1.00 61.03 86 ASP A C 1
ATOM 647 O O . ASP A 1 86 ? 5.110 2.610 13.190 1.00 61.03 86 ASP A O 1
ATOM 651 N N . GLU A 1 87 ? 4.323 3.119 11.164 1.00 68.62 87 GLU A N 1
ATOM 652 C CA . GLU A 1 87 ? 5.152 4.324 11.013 1.00 68.62 87 GLU A CA 1
ATOM 653 C C . GLU A 1 87 ? 4.609 5.540 11.791 1.00 68.62 87 GLU A C 1
ATOM 655 O O . GLU A 1 87 ? 3.415 5.650 12.082 1.00 68.62 87 GLU A O 1
ATOM 660 N N . GLU A 1 88 ? 5.498 6.482 12.123 1.00 77.06 88 GLU A N 1
ATOM 661 C CA . GLU A 1 88 ? 5.144 7.792 12.688 1.00 77.06 88 GLU A CA 1
ATOM 662 C C . GLU A 1 88 ? 4.329 8.637 11.693 1.00 77.06 88 GLU A C 1
ATOM 664 O O . GLU A 1 88 ? 4.360 8.402 10.477 1.00 77.06 88 GLU A O 1
ATOM 669 N N . PHE A 1 89 ? 3.595 9.638 12.193 1.00 84.19 89 PHE A N 1
ATOM 670 C CA . PHE A 1 89 ? 2.893 10.590 11.328 1.00 84.19 89 PHE A CA 1
ATOM 671 C C . PHE A 1 89 ? 3.865 11.310 10.385 1.00 84.19 89 PHE A C 1
ATOM 673 O O . PHE A 1 89 ? 5.012 11.564 10.757 1.00 84.19 89 PHE A O 1
ATOM 680 N N . PRO A 1 90 ? 3.440 11.616 9.146 1.00 80.12 90 PRO A N 1
ATOM 681 C CA . PRO A 1 90 ? 4.302 12.322 8.216 1.00 80.12 90 PRO A CA 1
ATOM 682 C C . PRO A 1 90 ? 4.553 13.746 8.720 1.00 80.12 90 PRO A C 1
ATOM 684 O O . PRO A 1 90 ? 3.631 14.398 9.206 1.00 80.12 90 PRO A O 1
ATOM 687 N N . ASP A 1 91 ? 5.785 14.228 8.563 1.00 86.62 91 ASP A N 1
ATOM 688 C CA . ASP A 1 91 ? 6.104 15.641 8.751 1.00 86.62 91 ASP A CA 1
ATOM 689 C C . ASP A 1 91 ? 5.590 16.435 7.542 1.00 86.62 91 ASP A C 1
ATOM 691 O O . ASP A 1 91 ? 6.118 16.317 6.434 1.00 86.62 91 ASP A O 1
ATOM 695 N N . LEU A 1 92 ? 4.520 17.195 7.761 1.00 89.94 92 LEU A N 1
ATOM 696 C CA . LEU A 1 92 ? 3.860 18.039 6.773 1.00 89.94 92 LEU A CA 1
ATOM 697 C C . LEU A 1 92 ? 4.451 19.449 6.710 1.00 89.94 92 LEU A C 1
ATOM 699 O O . LEU A 1 92 ? 3.931 20.256 5.948 1.00 89.94 92 LEU A O 1
ATOM 703 N N . SER A 1 93 ? 5.479 19.772 7.503 1.00 91.75 93 SER A N 1
ATOM 704 C CA . SER A 1 93 ? 6.098 21.101 7.502 1.00 91.75 93 SER A CA 1
ATOM 705 C C . SER A 1 93 ? 6.869 21.392 6.210 1.00 91.75 93 SER A C 1
ATOM 707 O O . SER A 1 93 ? 7.315 20.487 5.492 1.00 91.75 93 SER A O 1
ATOM 709 N N . TYR A 1 94 ? 7.084 22.681 5.933 1.00 92.75 94 TYR A N 1
ATOM 710 C CA . TYR A 1 94 ? 7.915 23.107 4.808 1.00 92.75 94 TYR A CA 1
ATOM 711 C C . TYR A 1 94 ? 9.360 22.632 4.999 1.00 92.75 94 TYR A C 1
ATOM 713 O O . TYR A 1 94 ? 9.979 22.121 4.071 1.00 92.75 94 TYR A O 1
ATOM 721 N N . GLU A 1 95 ? 9.874 22.704 6.226 1.00 92.62 95 GLU A N 1
ATOM 722 C CA . GLU A 1 95 ? 11.197 22.213 6.599 1.00 92.62 95 GLU A CA 1
ATOM 723 C C . GLU A 1 95 ? 11.313 20.698 6.391 1.00 92.62 95 GLU A C 1
ATOM 725 O O . GLU A 1 95 ? 12.358 20.207 5.961 1.00 92.62 95 GLU A O 1
ATOM 730 N N . GLY A 1 96 ? 10.252 19.941 6.684 1.00 88.44 96 GLY A N 1
ATOM 731 C CA . GLY A 1 96 ? 10.159 18.515 6.377 1.00 88.44 96 GLY A CA 1
ATOM 732 C C . GLY A 1 96 ? 10.253 18.248 4.875 1.00 88.44 96 GLY A C 1
ATOM 733 O O . GLY A 1 96 ? 11.046 17.409 4.438 1.00 88.44 96 GLY A O 1
ATOM 734 N N . SER A 1 97 ? 9.507 19.019 4.080 1.00 89.25 97 SER A N 1
ATOM 735 C CA . SER A 1 97 ? 9.542 18.980 2.614 1.00 89.25 97 SER A CA 1
ATOM 736 C C . SER A 1 97 ? 10.936 19.304 2.051 1.00 89.25 97 SER A C 1
ATOM 738 O O . SER A 1 97 ? 11.452 18.558 1.219 1.00 89.25 97 SER A O 1
ATOM 740 N N . GLU A 1 98 ? 11.600 20.343 2.564 1.00 92.25 98 GLU A N 1
ATOM 741 C CA . GLU A 1 98 ? 12.978 20.722 2.211 1.00 92.25 98 GLU A CA 1
ATOM 742 C C . GLU A 1 98 ? 13.986 19.610 2.529 1.00 92.25 98 GLU A C 1
ATOM 744 O O . GLU A 1 98 ? 14.822 19.259 1.692 1.00 92.25 98 GLU A O 1
ATOM 749 N N . ARG A 1 99 ? 13.903 18.995 3.719 1.00 89.19 99 ARG A N 1
ATOM 750 C CA . ARG A 1 99 ? 14.787 17.874 4.085 1.00 89.19 99 ARG A CA 1
ATOM 751 C C . ARG A 1 99 ? 14.598 16.683 3.149 1.00 89.19 99 ARG A C 1
ATOM 753 O O . ARG A 1 99 ? 15.592 16.095 2.714 1.00 89.19 99 ARG A O 1
ATOM 760 N N . ALA A 1 100 ? 13.350 16.353 2.811 1.00 83.56 100 ALA A N 1
ATOM 761 C CA . ALA A 1 100 ? 13.036 15.292 1.860 1.00 83.56 100 ALA A CA 1
ATOM 762 C C . ALA A 1 100 ? 13.580 15.614 0.457 1.00 83.56 100 ALA A C 1
ATOM 764 O O . ALA A 1 100 ? 14.222 14.765 -0.161 1.00 83.56 100 ALA A O 1
ATOM 765 N N . ALA A 1 101 ? 13.416 16.849 -0.021 1.00 89.31 101 ALA A N 1
ATOM 766 C CA . ALA A 1 101 ? 13.935 17.281 -1.316 1.00 89.31 101 ALA A CA 1
ATOM 767 C C . ALA A 1 101 ? 15.467 17.276 -1.370 1.00 89.31 101 ALA A C 1
ATOM 769 O O . ALA A 1 101 ? 16.054 16.790 -2.338 1.00 89.31 101 ALA A O 1
ATOM 770 N N . ALA A 1 102 ? 16.139 17.749 -0.319 1.00 90.69 102 ALA A N 1
ATOM 771 C CA . ALA A 1 102 ? 17.593 17.693 -0.213 1.00 90.69 102 ALA A CA 1
ATOM 772 C C . ALA A 1 102 ? 18.103 16.246 -0.264 1.00 90.69 102 ALA A C 1
ATOM 774 O O . ALA A 1 102 ? 19.096 15.955 -0.936 1.00 90.69 102 ALA A O 1
ATOM 775 N N . GLN A 1 103 ? 17.407 15.323 0.405 1.00 86.31 103 GLN A N 1
ATOM 776 C CA . GLN A 1 103 ? 17.735 13.904 0.344 1.00 86.31 103 GLN A CA 1
ATOM 777 C C . GLN A 1 103 ? 17.481 13.315 -1.048 1.00 86.31 103 GLN A C 1
ATOM 779 O O . GLN A 1 103 ? 18.326 12.578 -1.556 1.00 86.31 103 GLN A O 1
ATOM 784 N N . ALA A 1 104 ? 16.378 13.686 -1.697 1.00 88.38 104 ALA A N 1
ATOM 785 C CA . ALA A 1 104 ? 16.072 13.229 -3.043 1.00 88.38 104 ALA A CA 1
ATOM 786 C C . ALA A 1 104 ? 17.112 13.704 -4.068 1.00 88.38 104 ALA A C 1
ATOM 788 O O . ALA A 1 104 ? 17.593 12.896 -4.858 1.00 88.38 104 ALA A O 1
ATOM 789 N N . ARG A 1 105 ? 17.564 14.965 -3.994 1.00 93.31 105 ARG A N 1
ATOM 790 C CA . ARG A 1 105 ? 18.665 15.476 -4.835 1.00 93.31 105 ARG A CA 1
ATOM 791 C C . ARG A 1 105 ? 19.952 14.672 -4.641 1.00 93.31 105 ARG A C 1
ATOM 793 O O . ARG A 1 105 ? 20.611 14.340 -5.624 1.00 93.31 105 ARG A O 1
ATOM 800 N N . ARG A 1 106 ? 20.297 14.318 -3.394 1.00 90.19 106 ARG A N 1
ATOM 801 C CA . ARG A 1 106 ? 21.470 13.475 -3.093 1.00 90.19 106 ARG A CA 1
ATOM 802 C C . ARG A 1 106 ? 21.362 12.093 -3.738 1.00 90.19 106 ARG A C 1
ATOM 804 O O . ARG A 1 106 ? 22.335 11.620 -4.319 1.00 90.19 106 ARG A O 1
ATOM 811 N N . TRP A 1 107 ? 20.191 11.463 -3.667 1.00 88.38 107 TRP A N 1
ATOM 812 C CA . TRP A 1 107 ? 19.964 10.160 -4.293 1.00 88.38 107 TRP A CA 1
ATOM 813 C C . TRP A 1 107 ? 19.972 10.227 -5.818 1.00 88.38 107 TRP A C 1
ATOM 815 O O . TRP A 1 107 ? 20.642 9.416 -6.451 1.00 88.38 107 TRP A O 1
ATOM 825 N N . ILE A 1 108 ? 19.309 11.221 -6.410 1.00 91.88 108 ILE A N 1
ATOM 826 C CA . ILE A 1 108 ? 19.307 11.437 -7.863 1.00 91.88 108 ILE A CA 1
ATOM 827 C C . ILE A 1 108 ? 20.732 11.643 -8.377 1.00 91.88 108 ILE A C 1
ATOM 829 O O . ILE A 1 108 ? 21.087 11.058 -9.397 1.00 91.88 108 ILE A O 1
ATOM 833 N N . ALA A 1 109 ? 21.569 12.407 -7.668 1.00 92.62 109 ALA A N 1
ATOM 834 C CA . ALA A 1 109 ? 22.962 12.627 -8.059 1.00 92.62 109 ALA A CA 1
ATOM 835 C C . ALA A 1 109 ? 23.780 11.323 -8.112 1.00 92.62 109 ALA A C 1
ATOM 837 O O . ALA A 1 109 ? 24.656 11.188 -8.961 1.00 92.62 109 ALA A O 1
ATOM 838 N N . ARG A 1 110 ? 23.466 10.349 -7.247 1.00 89.06 110 ARG A N 1
ATOM 839 C CA . ARG A 1 110 ? 24.114 9.026 -7.228 1.00 89.06 110 ARG A CA 1
ATOM 840 C C . ARG A 1 110 ? 23.527 8.053 -8.248 1.00 89.06 110 ARG A C 1
ATOM 842 O O . ARG A 1 110 ? 24.263 7.277 -8.842 1.00 89.06 110 ARG A O 1
ATOM 849 N N . LEU A 1 111 ? 22.212 8.089 -8.457 1.00 90.12 111 LEU A N 1
ATOM 850 C CA . LEU A 1 111 ? 21.505 7.166 -9.351 1.00 90.12 111 LEU A CA 1
ATOM 851 C C . LEU A 1 111 ? 21.585 7.582 -10.825 1.00 90.12 111 LEU A C 1
ATOM 853 O O . LEU A 1 111 ? 21.645 6.721 -11.697 1.00 90.12 111 LEU A O 1
ATOM 857 N N . SER A 1 112 ? 21.609 8.882 -11.131 1.00 93.06 112 SER A N 1
ATOM 858 C CA . SER A 1 112 ? 21.580 9.374 -12.520 1.00 93.06 112 SER A CA 1
ATOM 859 C C . SER A 1 112 ? 22.736 8.862 -13.386 1.00 93.06 112 SER A C 1
ATOM 861 O O . SER A 1 112 ? 22.461 8.451 -14.514 1.00 93.06 112 SER A O 1
ATOM 863 N N . PRO A 1 113 ? 23.995 8.801 -12.904 1.00 92.56 113 PRO A N 1
ATOM 864 C CA . PRO A 1 113 ? 25.095 8.229 -13.683 1.00 92.56 113 PRO A CA 1
ATOM 865 C C . PRO A 1 113 ? 24.886 6.753 -14.056 1.00 92.56 113 PRO A C 1
ATOM 867 O O . PRO A 1 113 ? 25.395 6.299 -15.079 1.00 92.56 113 PRO A O 1
ATOM 870 N N . LEU A 1 114 ? 24.101 6.005 -13.270 1.00 88.94 114 LEU A N 1
ATOM 871 C CA . LEU A 1 114 ? 23.835 4.584 -13.510 1.00 88.94 114 LEU A CA 1
ATOM 872 C C . LEU A 1 114 ? 22.901 4.338 -14.699 1.00 88.94 114 LEU A C 1
ATOM 874 O O . LEU A 1 114 ? 22.816 3.203 -15.159 1.00 88.94 114 LEU A O 1
ATOM 878 N N . LYS A 1 115 ? 22.251 5.378 -15.248 1.00 90.62 115 LYS A N 1
ATOM 879 C CA . LYS A 1 115 ? 21.440 5.262 -16.476 1.00 90.62 115 LYS A CA 1
ATOM 880 C C . LYS A 1 115 ? 22.257 4.749 -17.665 1.00 90.62 115 LYS A C 1
ATOM 882 O O . LYS A 1 115 ? 21.706 4.086 -18.536 1.00 90.62 115 LYS A O 1
ATOM 887 N N . SER A 1 116 ? 23.557 5.046 -17.687 1.00 88.38 116 SER A N 1
ATOM 888 C CA . SER A 1 116 ? 24.481 4.631 -18.749 1.00 88.38 116 SER A CA 1
ATOM 889 C C . SER A 1 116 ? 25.210 3.318 -18.442 1.00 88.38 116 SER A C 1
ATOM 891 O O . SER A 1 116 ? 26.027 2.871 -19.245 1.00 88.38 116 SER A O 1
ATOM 893 N N . ALA A 1 117 ? 24.968 2.709 -17.276 1.00 86.19 117 ALA A N 1
ATOM 894 C CA . ALA A 1 117 ? 25.593 1.446 -16.904 1.00 86.19 117 ALA A CA 1
ATOM 895 C C . ALA A 1 117 ? 24.964 0.269 -17.679 1.00 86.19 117 ALA A C 1
ATOM 897 O O . ALA A 1 117 ? 23.780 0.315 -18.022 1.00 86.19 117 ALA A O 1
ATOM 898 N N . PRO A 1 118 ? 25.717 -0.818 -17.935 1.00 85.31 118 PRO A N 1
ATOM 899 C CA . PRO A 1 118 ? 25.159 -2.035 -18.514 1.00 85.31 118 PRO A CA 1
ATOM 900 C C . PRO A 1 118 ? 24.290 -2.750 -17.467 1.00 85.31 118 PRO A C 1
ATOM 902 O O . PRO A 1 118 ? 24.785 -3.531 -16.654 1.00 85.31 118 PRO A O 1
ATOM 905 N N . LEU A 1 119 ? 22.996 -2.438 -17.463 1.00 86.75 119 LEU A N 1
ATOM 906 C CA . LEU A 1 119 ? 21.999 -2.986 -16.545 1.00 86.75 119 LEU A CA 1
ATOM 907 C C . LEU A 1 119 ? 21.115 -4.017 -17.263 1.00 86.75 119 LEU A C 1
ATOM 909 O O . LEU A 1 119 ? 20.737 -3.815 -18.419 1.00 86.75 119 LEU A O 1
ATOM 913 N N . ASP A 1 120 ? 20.763 -5.101 -16.569 1.00 86.88 120 ASP A N 1
ATOM 914 C CA . ASP A 1 120 ? 19.693 -5.997 -17.021 1.00 86.88 120 ASP A CA 1
ATOM 915 C C . ASP A 1 120 ? 18.316 -5.317 -16.906 1.00 86.88 120 ASP A C 1
ATOM 917 O O . ASP A 1 120 ? 18.189 -4.228 -16.342 1.00 86.88 120 ASP A O 1
ATOM 921 N N . ASP A 1 121 ? 17.283 -5.926 -17.488 1.00 85.12 121 ASP A N 1
ATOM 922 C CA . ASP A 1 121 ? 15.936 -5.341 -17.561 1.00 85.12 121 ASP A CA 1
ATOM 923 C C . ASP A 1 121 ? 15.381 -5.011 -16.165 1.00 85.12 121 ASP A C 1
ATOM 925 O O . ASP A 1 121 ? 14.971 -3.879 -15.917 1.00 85.12 121 ASP A O 1
ATOM 929 N N . ASP A 1 122 ? 15.495 -5.949 -15.217 1.00 82.38 122 ASP A N 1
ATOM 930 C CA . ASP A 1 122 ? 15.050 -5.769 -13.828 1.00 82.38 122 ASP A CA 1
ATOM 931 C C . ASP A 1 122 ? 15.769 -4.583 -13.143 1.00 82.38 122 ASP A C 1
ATOM 933 O O . ASP A 1 122 ? 15.161 -3.807 -12.394 1.00 82.38 122 ASP A O 1
ATOM 937 N N . ALA A 1 123 ? 17.079 -4.430 -13.370 1.00 82.88 123 ALA A N 1
ATOM 938 C CA . ALA A 1 123 ? 17.868 -3.329 -12.828 1.00 82.88 123 ALA A CA 1
ATOM 939 C C . ALA A 1 123 ? 17.527 -1.988 -13.491 1.00 82.88 123 ALA A C 1
ATOM 941 O O . ALA A 1 123 ? 17.478 -0.969 -12.799 1.00 82.88 123 ALA A O 1
ATOM 942 N N . ARG A 1 124 ? 17.254 -1.969 -14.800 1.00 88.88 124 ARG A N 1
ATOM 943 C CA . ARG A 1 124 ? 16.793 -0.760 -15.500 1.00 88.88 124 ARG A CA 1
ATOM 944 C C . ARG A 1 124 ? 15.443 -0.294 -14.970 1.00 88.88 124 ARG A C 1
ATOM 946 O O . ARG A 1 124 ? 15.309 0.890 -14.664 1.00 88.88 124 ARG A O 1
ATOM 953 N N . ASP A 1 125 ? 14.504 -1.212 -14.771 1.00 88.00 125 ASP A N 1
ATOM 954 C CA . ASP A 1 125 ? 13.187 -0.903 -14.207 1.00 88.00 125 ASP A CA 1
ATOM 955 C C . ASP A 1 125 ? 13.307 -0.389 -12.771 1.00 88.00 125 ASP A C 1
ATOM 957 O O . ASP A 1 125 ? 12.737 0.644 -12.420 1.00 88.00 125 ASP A O 1
ATOM 961 N N . THR A 1 126 ? 14.123 -1.052 -11.946 1.00 85.81 126 THR A N 1
ATOM 962 C CA . THR A 1 126 ? 14.385 -0.617 -10.565 1.00 85.81 126 THR A CA 1
ATOM 963 C C . THR A 1 126 ? 14.969 0.798 -10.525 1.00 85.81 126 THR A C 1
ATOM 965 O O . THR A 1 126 ? 14.508 1.635 -9.747 1.00 85.81 126 THR A O 1
ATOM 968 N N . LEU A 1 127 ? 15.971 1.086 -11.363 1.00 87.31 127 LEU A N 1
ATOM 969 C CA . LEU A 1 127 ? 16.565 2.418 -11.465 1.00 87.31 127 LEU A CA 1
ATOM 970 C C . LEU A 1 127 ? 15.538 3.458 -11.941 1.00 87.31 127 LEU A C 1
ATOM 972 O O . LEU A 1 127 ? 15.478 4.552 -11.381 1.00 87.31 127 LEU A O 1
ATOM 976 N N . GLY A 1 128 ? 14.728 3.115 -12.946 1.00 89.88 128 GLY A N 1
ATOM 977 C CA . GLY A 1 128 ? 13.685 3.980 -13.492 1.00 89.88 128 GLY A CA 1
ATOM 978 C C . GLY A 1 128 ? 12.631 4.358 -12.454 1.00 89.88 128 GLY A C 1
ATOM 979 O O . GLY A 1 128 ? 12.362 5.543 -12.270 1.00 89.88 128 GLY A O 1
ATOM 980 N N . VAL A 1 129 ? 12.100 3.375 -11.721 1.00 88.25 129 VAL A N 1
ATOM 981 C CA . VAL A 1 129 ? 11.106 3.595 -10.655 1.00 88.25 129 VAL A CA 1
ATOM 982 C C . VAL A 1 129 ? 11.678 4.461 -9.535 1.00 88.25 129 VAL A C 1
ATOM 984 O O . VAL A 1 129 ? 11.030 5.418 -9.116 1.00 88.25 129 VAL A O 1
ATOM 987 N N . LEU A 1 130 ? 12.904 4.182 -9.078 1.00 86.75 130 LEU A N 1
ATOM 988 C CA . LEU A 1 130 ? 13.533 4.975 -8.019 1.00 86.75 130 LEU A CA 1
ATOM 989 C C . LEU A 1 130 ? 13.743 6.427 -8.439 1.00 86.75 130 LEU A C 1
ATOM 991 O O . LEU A 1 130 ? 13.430 7.340 -7.682 1.00 86.75 130 LEU A O 1
ATOM 995 N N . LEU A 1 131 ? 14.265 6.657 -9.643 1.00 90.31 131 LEU A N 1
ATOM 996 C CA . LEU A 1 131 ? 14.451 8.013 -10.147 1.00 90.31 131 LEU A CA 1
ATOM 997 C C . LEU A 1 131 ? 13.118 8.738 -10.322 1.00 90.31 131 LEU A C 1
ATOM 999 O O . LEU A 1 131 ? 13.015 9.889 -9.910 1.00 90.31 131 LEU A O 1
ATOM 1003 N N . TRP A 1 132 ? 12.100 8.064 -10.859 1.00 89.56 132 TRP A N 1
ATOM 1004 C CA . TRP A 1 132 ? 10.758 8.624 -10.988 1.00 89.56 132 TRP A CA 1
ATOM 1005 C C . TRP A 1 132 ? 10.180 9.036 -9.629 1.00 89.56 132 TRP A C 1
ATOM 1007 O O . TRP A 1 132 ? 9.664 10.145 -9.492 1.00 89.56 132 TRP A O 1
ATOM 1017 N N . GLU A 1 133 ? 10.318 8.200 -8.598 1.00 85.44 133 GLU A N 1
ATOM 1018 C CA . GLU A 1 133 ? 9.813 8.505 -7.257 1.00 85.44 133 GLU A CA 1
ATOM 1019 C C . GLU A 1 133 ? 10.555 9.691 -6.619 1.00 85.44 133 GLU A C 1
ATOM 1021 O O . GLU A 1 133 ? 9.943 10.589 -6.033 1.00 85.44 133 GLU A O 1
ATOM 1026 N N . LEU A 1 134 ? 11.879 9.741 -6.780 1.00 88.94 134 LEU A N 1
ATOM 1027 C CA . LEU A 1 134 ? 12.709 10.833 -6.275 1.00 88.94 134 LEU A CA 1
ATOM 1028 C C . LEU A 1 134 ? 12.418 12.158 -6.994 1.00 88.94 134 LEU A C 1
ATOM 1030 O O . LEU A 1 134 ? 12.278 13.189 -6.337 1.00 88.94 134 LEU A O 1
ATOM 1034 N N . GLU A 1 135 ? 12.297 12.140 -8.323 1.00 90.94 135 GLU A N 1
ATOM 1035 C CA . GLU A 1 135 ? 11.915 13.303 -9.135 1.00 90.94 135 GLU A CA 1
ATOM 1036 C C . GLU A 1 135 ? 10.508 13.789 -8.763 1.00 90.94 135 GLU A C 1
ATOM 1038 O O . GLU A 1 135 ? 10.287 14.990 -8.590 1.00 90.94 135 GLU A O 1
ATOM 1043 N N . THR A 1 136 ? 9.575 12.862 -8.538 1.00 89.19 136 THR A N 1
ATOM 1044 C CA . THR A 1 136 ? 8.221 13.175 -8.065 1.00 89.19 136 THR A CA 1
ATOM 1045 C C . THR A 1 136 ? 8.262 13.834 -6.685 1.00 89.19 136 THR A C 1
ATOM 1047 O O . THR A 1 136 ? 7.592 14.842 -6.461 1.00 89.19 136 THR A O 1
ATOM 1050 N N . SER A 1 137 ? 9.120 13.358 -5.776 1.00 86.44 137 SER A N 1
ATOM 1051 C CA . SER A 1 137 ? 9.330 13.998 -4.471 1.00 86.44 137 SER A CA 1
ATOM 1052 C C . SER A 1 137 ? 9.888 15.423 -4.587 1.00 86.44 137 SER A C 1
ATOM 1054 O O . SER A 1 137 ? 9.518 16.276 -3.779 1.00 86.44 137 SER A O 1
ATOM 1056 N N . LEU A 1 138 ? 10.750 15.710 -5.572 1.00 92.06 138 LEU A N 1
ATOM 1057 C CA . LEU A 1 138 ? 11.205 17.080 -5.845 1.00 92.06 138 LEU A CA 1
ATOM 1058 C C . LEU A 1 138 ? 10.068 17.965 -6.363 1.00 92.06 138 LEU A C 1
ATOM 1060 O O . LEU A 1 138 ? 9.978 19.127 -5.969 1.00 92.06 138 LEU A O 1
ATOM 1064 N N . GLY A 1 139 ? 9.188 17.420 -7.205 1.00 92.00 139 GLY A N 1
ATOM 1065 C CA . GLY A 1 139 ? 8.002 18.125 -7.686 1.00 92.00 139 GLY A CA 1
ATOM 1066 C C . GLY A 1 139 ? 7.020 18.463 -6.562 1.00 92.00 139 GLY A C 1
ATOM 1067 O O . GLY A 1 139 ? 6.616 19.616 -6.440 1.00 92.00 139 GLY A O 1
ATOM 1068 N N . HIS A 1 140 ? 6.719 17.515 -5.668 1.00 89.69 140 HIS A N 1
ATOM 1069 C CA . HIS A 1 140 ? 5.887 17.786 -4.485 1.00 89.69 140 HIS A CA 1
ATOM 1070 C C . HIS A 1 140 ? 6.485 18.864 -3.579 1.00 89.69 140 HIS A C 1
ATOM 1072 O O . HIS A 1 140 ? 5.750 19.656 -2.997 1.00 89.69 140 HIS A O 1
ATOM 1078 N N . HIS A 1 141 ? 7.813 18.918 -3.471 1.00 93.38 141 HIS A N 1
ATOM 1079 C CA . HIS A 1 141 ? 8.475 19.986 -2.741 1.00 93.38 141 HIS A CA 1
ATOM 1080 C C . HIS A 1 141 ? 8.341 21.346 -3.446 1.00 93.38 141 HIS A C 1
ATOM 1082 O O . HIS A 1 141 ? 7.937 22.316 -2.806 1.00 93.38 141 HIS A O 1
ATOM 1088 N N . ARG A 1 142 ? 8.592 21.410 -4.764 1.00 95.25 142 ARG A N 1
ATOM 1089 C CA . ARG A 1 142 ? 8.411 22.634 -5.569 1.00 95.25 142 ARG A CA 1
ATOM 1090 C C . ARG A 1 142 ? 6.999 23.204 -5.416 1.00 95.25 142 ARG A C 1
ATOM 1092 O O . ARG A 1 142 ? 6.842 24.405 -5.233 1.00 95.25 142 ARG A O 1
ATOM 1099 N N . TYR A 1 143 ? 5.989 22.338 -5.454 1.00 94.75 143 TYR A N 1
ATOM 1100 C CA . TYR A 1 143 ? 4.580 22.725 -5.377 1.00 94.75 143 TYR A CA 1
ATOM 1101 C C . TYR A 1 143 ? 3.981 22.600 -3.972 1.00 94.75 143 TYR A C 1
ATOM 1103 O O . TYR A 1 143 ? 2.761 22.571 -3.827 1.00 94.75 143 TYR A O 1
ATOM 1111 N N . TYR A 1 144 ? 4.809 22.563 -2.922 1.00 94.19 144 TYR A N 1
ATOM 1112 C CA . TYR A 1 144 ? 4.361 22.336 -1.544 1.00 94.19 144 TYR A CA 1
ATOM 1113 C C . TYR A 1 144 ? 3.214 23.264 -1.112 1.00 94.19 144 TYR A C 1
ATOM 1115 O O . TYR A 1 144 ? 2.296 22.835 -0.416 1.00 94.19 144 TYR A O 1
ATOM 1123 N N . TRP A 1 145 ? 3.257 24.536 -1.526 1.00 94.69 145 TRP A N 1
ATOM 1124 C CA . TRP A 1 145 ? 2.226 25.516 -1.178 1.00 94.69 145 TRP A CA 1
ATOM 1125 C C . TRP A 1 145 ? 0.940 25.364 -1.997 1.00 94.69 145 TRP A C 1
ATOM 1127 O O . TRP A 1 145 ? -0.100 25.817 -1.535 1.00 94.69 145 TRP A O 1
ATOM 1137 N N . LEU A 1 146 ? 0.981 24.726 -3.169 1.00 93.06 146 LEU A N 1
ATOM 1138 C CA . LEU A 1 146 ? -0.201 24.459 -4.000 1.00 93.06 146 LEU A CA 1
ATOM 1139 C C . LEU A 1 146 ? -0.905 23.146 -3.620 1.00 93.06 146 LEU A C 1
ATOM 1141 O O . LEU A 1 146 ? -2.082 22.969 -3.921 1.00 93.06 146 LEU A O 1
ATOM 1145 N N . ASP A 1 147 ? -0.201 22.252 -2.926 1.00 90.25 147 ASP A N 1
ATOM 1146 C CA . ASP A 1 147 ? -0.729 20.999 -2.391 1.00 90.25 147 ASP A CA 1
ATOM 1147 C C . ASP A 1 147 ? -1.547 21.245 -1.111 1.00 90.25 147 ASP A C 1
ATOM 1149 O O . ASP A 1 147 ? -0.994 21.572 -0.056 1.00 90.25 147 ASP A O 1
ATOM 1153 N N . SER A 1 148 ? -2.873 21.120 -1.186 1.00 89.56 148 SER A N 1
ATOM 1154 C CA . SER A 1 148 ? -3.750 21.350 -0.031 1.00 89.56 148 SER A CA 1
ATOM 1155 C C . SER A 1 148 ? -3.779 20.142 0.911 1.00 89.56 148 SER A C 1
ATOM 1157 O O . SER A 1 148 ? -3.997 19.024 0.452 1.00 89.56 148 SER A O 1
ATOM 1159 N N . PRO A 1 149 ? -3.615 20.331 2.236 1.00 92.00 149 PRO A N 1
ATOM 1160 C CA . PRO A 1 149 ? -3.842 19.259 3.204 1.00 92.00 149 PRO A CA 1
ATOM 1161 C C . PRO A 1 149 ? -5.338 19.001 3.475 1.00 92.00 149 PRO A C 1
ATOM 1163 O O . PRO A 1 149 ? -5.659 18.087 4.236 1.00 92.00 149 PRO A O 1
ATOM 1166 N N . LEU A 1 150 ? -6.235 19.814 2.900 1.00 92.00 150 LEU A N 1
ATOM 1167 C CA . LEU A 1 150 ? -7.687 19.716 3.047 1.00 92.00 150 LEU A CA 1
ATOM 1168 C C . LEU A 1 150 ? -8.277 18.995 1.832 1.00 92.00 150 LEU A C 1
ATOM 1170 O O . LEU A 1 150 ? -7.909 19.297 0.697 1.00 92.00 150 LEU A O 1
ATOM 1174 N N . SER A 1 151 ? -9.215 18.080 2.056 1.00 81.81 151 SER A N 1
ATOM 1175 C CA . SER A 1 151 ? -9.935 17.384 0.986 1.00 81.81 151 SER A CA 1
ATOM 1176 C C . SER A 1 151 ? -11.258 16.839 1.519 1.00 81.81 151 SER A C 1
ATOM 1178 O O . SER A 1 151 ? -11.357 16.547 2.704 1.00 81.81 151 SER A O 1
ATOM 1180 N N . ALA A 1 152 ? -12.257 16.674 0.649 1.00 66.56 152 ALA A N 1
ATOM 1181 C CA . ALA A 1 152 ? -13.485 15.960 1.011 1.00 66.56 152 ALA A CA 1
ATOM 1182 C C . ALA A 1 152 ? -13.225 14.459 1.241 1.00 66.56 152 ALA A C 1
ATOM 1184 O O . ALA A 1 152 ? -13.850 13.869 2.113 1.00 66.56 152 ALA A O 1
ATOM 1185 N N . ASP A 1 153 ? -12.262 13.900 0.498 1.00 61.12 153 ASP A N 1
ATOM 1186 C CA . ASP A 1 153 ? -11.787 12.521 0.603 1.00 61.12 153 ASP A CA 1
ATOM 1187 C C . ASP A 1 153 ? -10.249 12.516 0.576 1.00 61.12 153 ASP A C 1
ATOM 1189 O O . ASP A 1 153 ? -9.623 13.061 -0.340 1.00 61.12 153 ASP A O 1
ATOM 1193 N N . GLY A 1 154 ? -9.613 11.922 1.584 1.00 68.56 154 GLY A N 1
ATOM 1194 C CA . GLY A 1 154 ? -8.157 11.828 1.699 1.00 68.56 154 GLY A CA 1
ATOM 1195 C C . GLY A 1 154 ? -7.476 13.049 2.321 1.00 68.56 154 GLY A C 1
ATOM 1196 O O . GLY A 1 154 ? -6.316 13.319 1.999 1.00 68.56 154 GLY A O 1
ATOM 1197 N N . SER A 1 155 ? -8.158 13.792 3.203 1.00 85.06 155 SER A N 1
ATOM 1198 C CA . SER A 1 155 ? -7.528 14.902 3.933 1.00 85.06 155 SER A CA 1
ATOM 1199 C C . SER A 1 155 ? -6.396 14.413 4.843 1.00 85.06 155 SER A C 1
ATOM 1201 O O . SER A 1 155 ? -6.329 13.240 5.227 1.00 85.06 155 SER A O 1
ATOM 1203 N N . ALA A 1 156 ? -5.484 15.309 5.231 1.00 89.69 156 ALA A N 1
ATOM 1204 C CA . ALA A 1 156 ? -4.405 14.958 6.153 1.00 89.69 156 ALA A CA 1
ATOM 1205 C C . ALA A 1 156 ? -4.948 14.392 7.482 1.00 89.69 156 ALA A C 1
ATOM 1207 O O . ALA A 1 156 ? -4.396 13.432 8.024 1.00 89.69 156 ALA A O 1
ATOM 1208 N N . ILE A 1 157 ? -6.066 14.935 7.977 1.00 91.12 157 ILE A N 1
ATOM 1209 C CA . ILE A 1 157 ? -6.727 14.454 9.195 1.00 91.12 157 ILE A CA 1
ATOM 1210 C C . ILE A 1 157 ? -7.261 13.034 8.999 1.00 91.12 157 ILE A C 1
ATOM 1212 O O . ILE A 1 157 ? -6.986 12.168 9.834 1.00 91.12 157 ILE A O 1
ATOM 1216 N N . GLU A 1 158 ? -7.939 12.764 7.880 1.00 84.81 158 GLU A N 1
ATOM 1217 C CA . GLU A 1 158 ? -8.436 11.424 7.554 1.00 84.81 158 GLU A CA 1
ATOM 1218 C C . GLU A 1 158 ? -7.295 10.402 7.466 1.00 84.81 158 GLU A C 1
ATOM 1220 O O . GLU A 1 158 ? -7.357 9.335 8.078 1.00 84.81 158 GLU A O 1
ATOM 1225 N N . ILE A 1 159 ? -6.201 10.751 6.780 1.00 82.69 159 ILE A N 1
ATOM 1226 C CA . ILE A 1 159 ? -5.011 9.898 6.657 1.00 82.69 159 ILE A CA 1
ATOM 1227 C C . ILE A 1 159 ? -4.415 9.591 8.037 1.00 82.69 159 ILE A C 1
ATOM 1229 O O . ILE A 1 159 ? -4.017 8.452 8.306 1.00 82.69 159 ILE A O 1
ATOM 1233 N N . GLY A 1 160 ? -4.338 10.593 8.917 1.00 86.00 160 GLY A N 1
ATOM 1234 C CA . GLY A 1 160 ? -3.861 10.425 10.287 1.00 86.00 160 GLY A CA 1
ATOM 1235 C C . GLY A 1 160 ? -4.734 9.457 11.093 1.00 86.00 160 GLY A C 1
ATOM 1236 O O . GLY A 1 160 ? -4.212 8.537 11.728 1.00 86.00 160 GLY A O 1
ATOM 1237 N N . ILE A 1 161 ? -6.057 9.606 11.017 1.00 87.56 161 ILE A N 1
ATOM 1238 C CA . ILE A 1 161 ? -7.020 8.714 11.683 1.00 87.56 161 ILE A CA 1
ATOM 1239 C C . ILE A 1 161 ? -6.926 7.296 11.113 1.00 87.56 161 ILE A C 1
ATOM 1241 O O . ILE A 1 161 ? -6.808 6.333 11.869 1.00 87.56 161 ILE A O 1
ATOM 1245 N N . GLY A 1 162 ? -6.872 7.148 9.788 1.00 80.75 162 GLY A N 1
ATOM 1246 C CA . GLY A 1 162 ? -6.744 5.852 9.122 1.00 80.75 162 GLY A CA 1
ATOM 1247 C C . GLY A 1 162 ? -5.488 5.075 9.537 1.00 80.75 162 GLY A C 1
ATOM 1248 O O . GLY A 1 162 ? -5.515 3.844 9.639 1.00 80.75 162 GLY A O 1
ATOM 1249 N N . ARG A 1 163 ? -4.385 5.767 9.856 1.00 82.62 163 ARG A N 1
ATOM 1250 C CA . ARG A 1 163 ? -3.179 5.131 10.421 1.00 82.62 163 ARG A CA 1
ATOM 1251 C C . ARG A 1 163 ? -3.415 4.574 11.823 1.00 82.62 163 ARG A C 1
ATOM 1253 O O . ARG A 1 163 ? -3.021 3.442 12.090 1.00 82.62 163 ARG A O 1
ATOM 1260 N N . LEU A 1 164 ? -4.092 5.313 12.701 1.00 86.31 164 LEU A N 1
ATOM 1261 C CA . LEU A 1 164 ? -4.470 4.815 14.032 1.00 86.31 164 LEU A CA 1
ATOM 1262 C C . LEU A 1 164 ? -5.452 3.635 13.918 1.00 86.31 164 LEU A C 1
ATOM 1264 O O . LEU A 1 164 ? -5.277 2.588 14.555 1.00 86.31 164 LEU A O 1
ATOM 1268 N N . ALA A 1 165 ? -6.444 3.753 13.036 1.00 83.00 165 ALA A N 1
ATOM 1269 C CA . ALA A 1 165 ? -7.440 2.716 12.782 1.00 83.00 165 ALA A CA 1
ATOM 1270 C C . ALA A 1 165 ? -6.814 1.393 12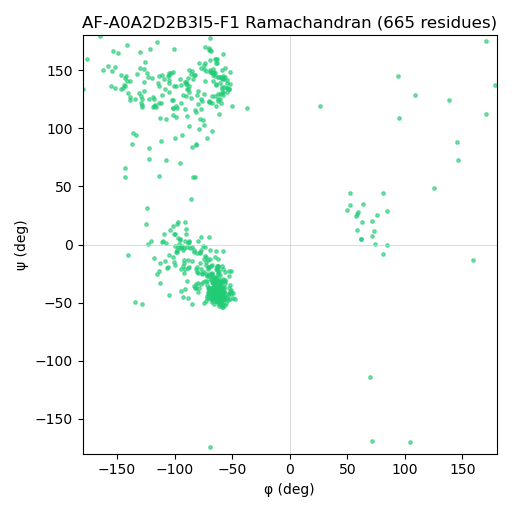.303 1.00 83.00 165 ALA A C 1
ATOM 1272 O O . ALA A 1 165 ? -7.303 0.319 12.641 1.00 83.00 165 ALA A O 1
ATOM 1273 N N . THR A 1 166 ? -5.695 1.452 11.577 1.00 77.56 166 THR A N 1
ATOM 1274 C CA . THR A 1 166 ? -5.001 0.269 11.037 1.00 77.56 166 THR A CA 1
ATOM 1275 C C . THR A 1 166 ? -3.785 -0.179 11.852 1.00 77.56 166 THR A C 1
ATOM 1277 O O . THR A 1 166 ? -3.176 -1.199 11.524 1.00 77.56 166 THR A O 1
ATOM 1280 N N . ALA A 1 167 ? -3.436 0.530 12.931 1.00 84.38 167 ALA A N 1
ATOM 1281 C CA . ALA A 1 167 ? -2.308 0.176 13.790 1.00 84.38 167 ALA A CA 1
ATOM 1282 C C . ALA A 1 167 ? -2.463 -1.241 14.393 1.00 84.38 167 ALA A C 1
ATOM 1284 O O . ALA A 1 167 ? -3.578 -1.649 14.751 1.00 84.38 167 ALA A O 1
ATOM 1285 N N . PRO A 1 168 ? -1.370 -2.014 14.539 1.00 84.69 168 PRO A N 1
ATOM 1286 C CA . PRO A 1 168 ? -1.426 -3.294 15.236 1.00 84.69 168 PRO A CA 1
ATOM 1287 C C . PRO A 1 168 ? -1.841 -3.081 16.698 1.00 84.69 168 PRO A C 1
ATOM 1289 O O . PRO A 1 168 ? -1.477 -2.081 17.305 1.00 84.69 168 PRO A O 1
ATOM 1292 N N . LEU A 1 169 ? -2.616 -4.018 17.253 1.00 88.38 169 LEU A N 1
ATOM 1293 C CA . LEU A 1 169 ? -3.053 -4.039 18.659 1.00 88.38 169 LEU A CA 1
ATOM 1294 C C . LEU A 1 169 ? -3.081 -5.488 19.167 1.00 88.38 169 LEU A C 1
ATOM 1296 O O . LEU A 1 169 ? -4.131 -6.037 19.493 1.00 88.38 169 LEU A O 1
ATOM 1300 N N . GLN A 1 170 ? -1.941 -6.175 19.104 1.00 87.06 170 GLN A N 1
ATOM 1301 C CA . GLN A 1 170 ? -1.846 -7.612 19.396 1.00 87.06 170 GLN A CA 1
ATOM 1302 C C . GLN A 1 170 ? -1.027 -7.898 20.657 1.00 87.06 170 GLN A C 1
ATOM 1304 O O . GLN A 1 170 ? -1.188 -8.948 21.275 1.00 87.06 170 GLN A O 1
ATOM 1309 N N . THR A 1 171 ? -0.155 -6.970 21.041 1.00 90.62 171 THR A N 1
ATOM 1310 C CA . THR A 1 171 ? 0.751 -7.066 22.185 1.00 90.62 171 THR A CA 1
ATOM 1311 C C . THR A 1 171 ? 0.662 -5.816 23.056 1.00 90.62 171 THR A C 1
ATOM 1313 O O . THR A 1 171 ? 0.150 -4.786 22.630 1.00 90.62 171 THR A O 1
ATOM 1316 N N . THR A 1 172 ? 1.193 -5.868 24.279 1.00 87.88 172 THR A N 1
ATOM 1317 C CA . THR A 1 172 ? 1.274 -4.680 25.147 1.00 87.88 172 THR A CA 1
ATOM 1318 C C . THR A 1 172 ? 2.150 -3.580 24.547 1.00 87.88 172 THR A C 1
ATOM 1320 O O . THR A 1 172 ? 1.806 -2.412 24.664 1.00 87.88 172 THR A O 1
ATOM 1323 N N . ALA A 1 173 ? 3.225 -3.944 23.838 1.00 90.56 173 ALA A N 1
ATOM 1324 C CA . ALA A 1 173 ? 4.071 -2.984 23.132 1.00 90.56 173 ALA A CA 1
ATOM 1325 C C . ALA A 1 173 ? 3.300 -2.239 22.030 1.00 90.56 173 ALA A C 1
ATOM 1327 O O . ALA A 1 173 ? 3.542 -1.058 21.798 1.00 90.56 173 ALA A O 1
ATOM 1328 N N . ASP A 1 174 ? 2.344 -2.906 21.379 1.00 91.62 174 ASP A N 1
ATOM 1329 C CA . ASP A 1 174 ? 1.482 -2.265 20.386 1.00 91.62 174 ASP A CA 1
ATOM 1330 C C . ASP A 1 174 ? 0.561 -1.213 21.025 1.00 91.62 174 ASP A C 1
ATOM 1332 O O . ASP A 1 174 ? 0.337 -0.154 20.440 1.00 91.62 174 ASP A O 1
ATOM 1336 N N . LEU A 1 175 ? 0.068 -1.472 22.245 1.00 94.56 175 LEU A N 1
ATOM 1337 C CA . LEU A 1 175 ? -0.742 -0.513 23.005 1.00 94.56 175 LEU A CA 1
ATOM 1338 C C . LEU A 1 175 ? 0.062 0.745 23.333 1.00 94.56 175 LEU A C 1
ATOM 1340 O O . LEU A 1 175 ? -0.420 1.854 23.109 1.00 94.56 175 LEU A O 1
ATOM 1344 N N . ASP A 1 176 ? 1.295 0.573 23.812 1.00 93.81 176 ASP A N 1
ATOM 1345 C CA . ASP A 1 176 ? 2.185 1.688 24.145 1.00 93.81 176 ASP A CA 1
ATOM 1346 C C . ASP A 1 176 ? 2.495 2.533 22.903 1.00 93.81 176 ASP A C 1
ATOM 1348 O O . ASP A 1 176 ? 2.423 3.761 22.944 1.00 93.81 176 ASP A O 1
ATOM 1352 N N . GLN A 1 177 ? 2.761 1.887 21.762 1.00 92.19 177 GLN A N 1
ATOM 1353 C CA . GLN A 1 177 ? 2.976 2.601 20.505 1.00 92.19 177 GLN A CA 1
ATOM 1354 C C . GLN A 1 177 ? 1.711 3.317 20.011 1.00 92.19 177 GLN A C 1
ATOM 1356 O O . GLN A 1 177 ? 1.808 4.413 19.461 1.00 92.19 177 GLN A O 1
ATOM 1361 N N . TYR A 1 178 ? 0.523 2.726 20.172 1.00 94.31 178 TYR A N 1
ATOM 1362 C CA . TYR A 1 178 ? -0.731 3.397 19.829 1.00 94.31 178 TYR A CA 1
ATOM 1363 C C . TYR A 1 178 ? -0.929 4.657 20.676 1.00 94.31 178 TYR A C 1
ATOM 1365 O O . TYR A 1 178 ? -1.205 5.721 20.125 1.00 94.31 178 TYR A O 1
ATOM 1373 N N . LEU A 1 179 ? -0.739 4.561 21.997 1.00 96.25 179 LEU A N 1
ATOM 1374 C CA . LEU A 1 179 ? -0.854 5.708 22.900 1.00 96.25 179 LEU A CA 1
ATOM 1375 C C . LEU A 1 179 ? 0.176 6.794 22.571 1.00 96.25 179 LEU A C 1
ATOM 1377 O O . LEU A 1 179 ? -0.182 7.965 22.545 1.00 96.25 179 LEU A O 1
ATOM 1381 N N . ALA A 1 180 ? 1.416 6.422 22.241 1.00 94.50 180 ALA A N 1
ATOM 1382 C CA . ALA A 1 180 ? 2.439 7.376 21.811 1.00 94.50 180 ALA A CA 1
ATOM 1383 C C . ALA A 1 180 ? 2.050 8.112 20.516 1.00 94.50 180 ALA A C 1
ATOM 1385 O O . ALA A 1 180 ? 2.253 9.321 20.402 1.00 94.50 180 ALA A O 1
ATOM 1386 N N . ARG A 1 181 ? 1.441 7.414 19.547 1.00 92.88 181 ARG A N 1
ATOM 1387 C CA . ARG A 1 181 ? 0.912 8.059 18.333 1.00 92.88 181 ARG A CA 1
ATOM 1388 C C . ARG A 1 181 ? -0.257 8.979 18.671 1.00 92.88 181 ARG A C 1
ATOM 1390 O O . ARG A 1 181 ? -0.290 10.107 18.194 1.00 92.88 181 ARG A O 1
ATOM 1397 N N . LEU A 1 182 ? -1.180 8.547 19.526 1.00 95.62 182 LEU A N 1
ATOM 1398 C CA . LEU A 1 182 ? -2.301 9.379 19.958 1.00 95.62 182 LEU A CA 1
ATOM 1399 C C . LEU A 1 182 ? -1.825 10.659 20.675 1.00 95.62 182 LEU A C 1
ATOM 1401 O O . LEU A 1 182 ? -2.354 11.736 20.414 1.00 95.62 182 LEU A O 1
ATOM 1405 N N . GLU A 1 183 ? -0.776 10.563 21.497 1.00 96.38 183 GLU A N 1
ATOM 1406 C CA . GLU A 1 183 ? -0.110 11.701 22.152 1.00 96.38 183 GLU A CA 1
ATOM 1407 C C . GLU A 1 183 ? 0.525 12.677 21.142 1.00 96.38 183 GLU A C 1
ATOM 1409 O O . GLU A 1 183 ? 0.510 13.893 21.352 1.00 96.38 183 GLU A O 1
ATOM 1414 N N . ALA A 1 184 ? 1.059 12.156 20.031 1.00 95.56 184 ALA A N 1
ATOM 1415 C CA . ALA A 1 184 ? 1.678 12.936 18.957 1.00 95.56 184 ALA A CA 1
ATOM 1416 C C . ALA A 1 184 ? 0.663 13.556 17.975 1.00 95.56 184 ALA A C 1
ATOM 1418 O O . ALA A 1 184 ? 0.984 14.522 17.278 1.00 95.56 184 ALA A O 1
ATOM 1419 N N . PHE A 1 185 ? -0.569 13.042 17.921 1.00 96.38 185 PHE A N 1
ATOM 1420 C CA . PHE A 1 185 ? -1.600 13.489 16.980 1.00 96.38 185 PHE A CA 1
ATOM 1421 C C . PHE A 1 185 ? -1.924 14.998 17.056 1.00 96.38 185 PHE A C 1
ATOM 1423 O O . PHE A 1 185 ? -2.022 15.627 16.005 1.00 96.38 185 PHE A O 1
ATOM 1430 N N . PRO A 1 186 ? -2.005 15.653 18.235 1.00 98.06 186 PRO A N 1
ATOM 1431 C CA . PRO A 1 186 ? -2.193 17.105 18.320 1.00 98.06 186 PRO A CA 1
ATOM 1432 C C . PRO A 1 186 ? -1.119 17.918 17.589 1.00 98.06 186 PRO A C 1
ATOM 1434 O O . PRO A 1 186 ? -1.429 18.950 16.998 1.00 98.06 186 PRO A O 1
ATOM 1437 N N . ALA A 1 187 ? 0.140 17.466 17.618 1.00 96.62 187 ALA A N 1
ATOM 1438 C CA . ALA A 1 187 ? 1.224 18.132 16.901 1.00 96.62 187 ALA A CA 1
ATOM 1439 C C . ALA A 1 187 ? 1.066 17.963 15.384 1.00 96.62 187 ALA A C 1
ATOM 1441 O O . ALA A 1 187 ? 1.304 18.907 14.636 1.00 96.62 187 ALA A O 1
ATOM 1442 N N . TYR A 1 188 ? 0.600 16.794 14.940 1.00 95.62 188 TYR A N 1
ATOM 1443 C CA . TYR A 1 188 ? 0.268 16.538 13.540 1.00 95.62 188 TYR A CA 1
ATOM 1444 C C . TYR A 1 188 ? -0.870 17.447 13.037 1.00 95.62 188 TYR A C 1
ATOM 1446 O O . TYR A 1 188 ? -0.724 18.089 11.999 1.00 95.62 188 TYR A O 1
ATOM 1454 N N . VAL A 1 189 ? -1.948 17.607 13.818 1.00 97.69 189 VAL A N 1
ATOM 1455 C CA . VAL A 1 189 ? -3.025 18.580 13.530 1.00 97.69 189 VAL A CA 1
ATOM 1456 C C . VAL A 1 189 ? -2.473 20.009 13.452 1.00 97.69 189 VAL A C 1
ATOM 1458 O O . VAL A 1 189 ? -2.827 20.765 12.550 1.00 97.69 189 VAL A O 1
ATOM 1461 N N . GLY A 1 190 ? -1.550 20.375 14.347 1.00 97.50 190 GLY A N 1
ATOM 1462 C CA . GLY A 1 190 ? -0.896 21.687 14.316 1.00 97.50 190 GLY A CA 1
ATOM 1463 C C . GLY A 1 190 ? -0.080 21.944 13.042 1.00 97.50 190 GLY A C 1
ATOM 1464 O O . GLY A 1 190 ? -0.013 23.082 12.575 1.00 97.50 190 GLY A O 1
ATOM 1465 N N . GLN A 1 191 ? 0.500 20.904 12.433 1.00 96.06 191 GLN A N 1
ATOM 1466 C CA . GLN A 1 191 ? 1.194 21.037 11.146 1.00 96.06 191 GLN A CA 1
ATOM 1467 C C . GLN A 1 191 ? 0.211 21.318 10.002 1.00 96.06 191 GLN A C 1
ATOM 1469 O O . GLN A 1 191 ? 0.519 22.135 9.135 1.00 96.06 191 GLN A O 1
ATOM 1474 N N . VAL A 1 192 ? -0.980 20.702 10.025 1.00 96.62 192 VAL A N 1
ATOM 1475 C CA . VAL A 1 192 ? -2.061 21.001 9.068 1.00 96.62 192 VAL A CA 1
ATOM 1476 C C . VAL A 1 192 ? -2.467 22.467 9.182 1.00 96.62 192 VAL A C 1
ATOM 1478 O O . VAL A 1 192 ? -2.439 23.185 8.184 1.00 96.62 192 VAL A O 1
ATOM 1481 N N . GLU A 1 193 ? -2.755 22.939 10.398 1.00 97.31 193 GLU A N 1
ATOM 1482 C CA . GLU A 1 193 ? -3.105 24.342 10.647 1.00 97.31 193 GLU A CA 1
ATOM 1483 C C . GLU A 1 193 ? -2.003 25.298 10.155 1.00 97.31 193 GLU A C 1
ATOM 1485 O O . GLU A 1 193 ? -2.277 26.264 9.442 1.00 97.31 193 GLU A O 1
ATOM 1490 N N . THR A 1 194 ? -0.740 24.994 10.473 1.00 97.62 194 THR A N 1
ATOM 1491 C CA . THR A 1 194 ? 0.425 25.786 10.047 1.00 97.62 194 THR A CA 1
ATOM 1492 C C . THR A 1 194 ? 0.536 25.853 8.524 1.00 97.62 194 THR A C 1
ATOM 1494 O O . THR A 1 194 ? 0.740 26.937 7.971 1.00 97.62 194 THR A O 1
ATOM 1497 N N . LYS A 1 195 ? 0.368 24.722 7.823 1.00 96.88 195 LYS A N 1
ATOM 1498 C CA . LYS A 1 195 ? 0.406 24.683 6.356 1.00 96.88 195 LYS A CA 1
ATOM 1499 C C . LYS A 1 195 ? -0.722 25.527 5.762 1.00 96.88 195 LYS A C 1
ATOM 1501 O O . LYS A 1 195 ? -0.434 26.382 4.930 1.00 96.88 195 LYS A O 1
ATOM 1506 N N . VAL A 1 196 ? -1.958 25.373 6.242 1.00 96.62 196 VAL A N 1
ATOM 1507 C CA . VAL A 1 196 ? -3.126 26.135 5.757 1.00 96.62 196 VAL A CA 1
ATOM 1508 C C . VAL A 1 196 ? -2.947 27.643 5.962 1.00 96.62 196 VAL A C 1
ATOM 1510 O O . VAL A 1 196 ? -3.157 28.412 5.024 1.00 96.62 196 VAL A O 1
ATOM 1513 N N . ARG A 1 197 ? -2.470 28.084 7.133 1.00 96.69 197 ARG A N 1
ATOM 1514 C CA . ARG A 1 197 ? -2.132 29.500 7.393 1.00 96.69 197 ARG A CA 1
ATOM 1515 C C . ARG A 1 197 ? -1.021 30.011 6.468 1.00 96.69 197 ARG A C 1
ATOM 1517 O O . ARG A 1 197 ? -1.045 31.146 5.984 1.00 96.69 197 ARG A O 1
ATOM 1524 N N . GLY A 1 198 ? -0.029 29.169 6.187 1.00 96.06 198 GLY A N 1
ATOM 1525 C CA . GLY A 1 198 ? 1.038 29.487 5.242 1.00 96.06 198 GLY A CA 1
ATOM 1526 C C . GLY A 1 198 ? 0.534 29.630 3.800 1.00 96.06 198 GLY A C 1
ATOM 1527 O O . GLY A 1 198 ? 0.986 30.527 3.088 1.00 96.06 198 GLY A O 1
ATOM 1528 N N . GLN A 1 199 ? -0.433 28.807 3.390 1.00 94.56 199 GLN A N 1
ATOM 1529 C CA . GLN A 1 199 ? -1.108 28.911 2.094 1.00 94.56 199 GLN A CA 1
ATOM 1530 C C . GLN A 1 199 ? -1.977 30.173 2.017 1.00 94.56 199 GLN A C 1
ATOM 1532 O O . GLN A 1 199 ? -1.886 30.932 1.051 1.00 94.56 199 GLN A O 1
ATOM 1537 N N . GLU A 1 200 ? -2.725 30.470 3.081 1.00 94.31 200 GLU A N 1
ATOM 1538 C CA . GLU A 1 200 ? -3.525 31.689 3.213 1.00 94.31 200 GLU A CA 1
ATOM 1539 C C . GLU A 1 200 ? -2.691 32.961 3.029 1.00 94.31 200 GLU A C 1
ATOM 1541 O O . GLU A 1 200 ? -3.035 33.810 2.207 1.00 94.31 200 GLU A O 1
ATOM 1546 N N . SER A 1 201 ? -1.564 33.083 3.739 1.00 94.88 201 SER A N 1
ATOM 1547 C CA . SER A 1 201 ? -0.689 34.265 3.629 1.00 94.88 201 SER A CA 1
ATOM 1548 C C . SER A 1 201 ? -0.102 34.458 2.224 1.00 94.88 201 SER A C 1
ATOM 1550 O O . SER A 1 201 ? 0.278 35.568 1.857 1.00 94.88 201 SER A O 1
ATOM 1552 N N . ARG A 1 202 ? -0.083 33.395 1.411 1.00 93.69 202 ARG A N 1
ATOM 1553 C CA . ARG A 1 202 ? 0.338 33.393 -0.000 1.00 93.69 202 ARG A CA 1
ATOM 1554 C C . ARG A 1 202 ? -0.828 33.546 -0.978 1.00 93.69 202 ARG A C 1
ATOM 1556 O O . ARG A 1 202 ? -0.610 33.487 -2.183 1.00 93.69 202 ARG A O 1
ATOM 1563 N N . ARG A 1 203 ? -2.054 33.743 -0.477 1.00 91.88 203 ARG A N 1
ATOM 1564 C CA . ARG A 1 203 ? -3.302 33.782 -1.260 1.00 91.88 203 ARG A CA 1
ATOM 1565 C C . ARG A 1 203 ? -3.560 32.497 -2.056 1.00 91.88 203 ARG A C 1
ATOM 1567 O O . ARG A 1 203 ? -4.270 32.516 -3.058 1.00 91.88 203 ARG A O 1
ATOM 1574 N N . VAL A 1 204 ? -3.017 31.374 -1.589 1.00 92.81 204 VAL A N 1
ATOM 1575 C CA . VAL A 1 204 ? -3.332 30.040 -2.097 1.00 92.81 204 VAL A CA 1
ATOM 1576 C C . VAL A 1 204 ? -4.442 29.479 -1.222 1.00 92.81 204 VAL A C 1
ATOM 1578 O O . VAL A 1 204 ? -4.204 28.963 -0.136 1.00 92.81 204 VAL A O 1
ATOM 1581 N N . LEU A 1 205 ? -5.684 29.655 -1.656 1.00 91.75 205 LEU A N 1
ATOM 1582 C CA . LEU A 1 205 ? -6.848 29.228 -0.885 1.00 91.75 205 LEU A CA 1
ATOM 1583 C C . LEU A 1 205 ? -7.447 27.959 -1.481 1.00 91.75 205 LEU A C 1
ATOM 1585 O O . LEU A 1 205 ? -7.576 27.843 -2.702 1.00 91.75 205 LEU A O 1
ATOM 1589 N N . SER A 1 206 ? -7.845 27.030 -0.616 1.00 90.50 206 SER A N 1
ATOM 1590 C CA . SER A 1 206 ? -8.650 25.877 -1.020 1.00 90.50 206 SER A CA 1
ATOM 1591 C C . SER A 1 206 ? -10.008 26.339 -1.552 1.00 90.50 206 SER A C 1
ATOM 1593 O O . SER A 1 206 ? -10.478 27.436 -1.233 1.00 90.50 206 SER A O 1
ATOM 1595 N N . HIS A 1 207 ? -10.632 25.508 -2.386 1.00 90.94 207 HIS A N 1
ATOM 1596 C CA . HIS A 1 207 ? -11.995 25.754 -2.855 1.00 90.94 207 HIS A CA 1
ATOM 1597 C C . HIS A 1 207 ? -12.970 25.770 -1.671 1.00 90.94 207 HIS A C 1
ATOM 1599 O O . HIS A 1 207 ? -12.786 25.024 -0.705 1.00 90.94 207 HIS A O 1
ATOM 1605 N N . ARG A 1 208 ? -13.992 26.628 -1.740 1.00 93.06 208 ARG A N 1
ATOM 1606 C CA . ARG A 1 208 ? -14.969 26.820 -0.662 1.00 93.06 208 ARG A CA 1
ATOM 1607 C C . ARG A 1 208 ? -15.618 25.509 -0.208 1.00 93.06 208 ARG A C 1
ATOM 1609 O O . ARG A 1 208 ? -15.644 25.232 0.990 1.00 93.06 208 ARG A O 1
ATOM 1616 N N . GLU A 1 209 ? -16.081 24.687 -1.146 1.00 91.81 209 GLU A N 1
ATOM 1617 C CA . GLU A 1 209 ? -16.765 23.424 -0.839 1.00 91.81 209 GLU A CA 1
ATOM 1618 C C . GLU A 1 209 ? -15.823 22.403 -0.195 1.00 91.81 209 GLU A C 1
ATOM 1620 O O . GLU A 1 209 ? -16.226 21.671 0.704 1.00 91.81 209 GLU A O 1
ATOM 1625 N N . THR A 1 210 ? -14.536 22.404 -0.563 1.00 91.38 210 THR A N 1
ATOM 1626 C CA . THR A 1 210 ? -13.525 21.570 0.106 1.00 91.38 210 THR A CA 1
ATOM 1627 C C . THR A 1 210 ? -13.388 21.931 1.585 1.00 91.38 210 THR A C 1
ATOM 1629 O O . THR A 1 210 ? -13.269 21.046 2.428 1.00 91.38 210 THR A O 1
ATOM 1632 N N . VAL A 1 211 ? -13.430 23.223 1.920 1.00 94.56 211 VAL A N 1
ATOM 1633 C CA . VAL A 1 211 ? -13.353 23.675 3.317 1.00 94.56 211 VAL A CA 1
ATOM 1634 C C . VAL A 1 211 ? -14.633 23.345 4.076 1.00 94.56 211 VAL A C 1
ATOM 1636 O O . VAL A 1 211 ? -14.552 22.899 5.217 1.00 94.56 211 VAL A O 1
ATOM 1639 N N . ILE A 1 212 ? -15.805 23.518 3.457 1.00 94.38 212 ILE A N 1
ATOM 1640 C CA . ILE A 1 212 ? -17.092 23.122 4.053 1.00 94.38 212 ILE A CA 1
ATOM 1641 C C . ILE A 1 212 ? -17.095 21.619 4.357 1.00 94.38 212 ILE A C 1
ATOM 1643 O O . ILE A 1 212 ? -17.458 21.222 5.466 1.00 94.38 212 ILE A O 1
ATOM 1647 N N . ALA A 1 213 ? -16.643 20.794 3.410 1.00 91.62 213 ALA A N 1
ATOM 1648 C CA . ALA A 1 213 ? -16.539 19.350 3.583 1.00 91.62 213 ALA A CA 1
ATOM 1649 C C . ALA A 1 213 ? -15.583 18.973 4.726 1.00 91.62 213 ALA A C 1
ATOM 1651 O O . ALA A 1 213 ? -15.949 18.160 5.576 1.00 91.62 213 ALA A O 1
ATOM 1652 N N . GLU A 1 214 ? -14.402 19.598 4.801 1.00 93.56 214 GLU A N 1
ATOM 1653 C CA . GLU A 1 214 ? -13.441 19.333 5.879 1.00 93.56 214 GLU A CA 1
ATOM 1654 C C . GLU A 1 214 ? -13.987 19.766 7.248 1.00 93.56 214 GLU A C 1
ATOM 1656 O O . GLU A 1 214 ? -13.879 19.019 8.218 1.00 93.56 214 GLU A O 1
ATOM 1661 N N . VAL A 1 215 ? -14.633 20.933 7.350 1.00 95.19 215 VAL A N 1
ATOM 1662 C CA . VAL A 1 215 ? -15.280 21.371 8.601 1.00 95.19 215 VAL A CA 1
ATOM 1663 C C . VAL A 1 215 ? -16.372 20.381 9.012 1.00 95.19 215 VAL A C 1
ATOM 1665 O O . VAL A 1 215 ? -16.407 19.959 10.166 1.00 95.19 215 VAL A O 1
ATOM 1668 N N . GLY A 1 216 ? -17.213 19.937 8.074 1.00 92.94 216 GLY A N 1
ATOM 1669 C CA . GLY A 1 216 ? -18.232 18.920 8.339 1.00 92.94 216 GLY A CA 1
ATOM 1670 C C . GLY A 1 216 ? -17.646 17.557 8.734 1.00 92.94 216 GLY A C 1
ATOM 1671 O O . GLY A 1 216 ? -18.240 16.821 9.523 1.00 92.94 216 GLY A O 1
ATOM 1672 N N . HIS A 1 217 ? -16.470 17.196 8.220 1.00 91.06 217 HIS A N 1
ATOM 1673 C CA . HIS A 1 217 ? -15.735 16.010 8.656 1.00 91.06 217 HIS A CA 1
ATOM 1674 C C . HIS A 1 217 ? -15.219 16.163 10.095 1.00 91.06 217 HIS A C 1
ATOM 1676 O O . HIS A 1 217 ? -15.468 15.286 10.925 1.00 91.06 217 HIS A O 1
ATOM 1682 N N . LEU A 1 218 ? -14.589 17.294 10.421 1.00 94.25 218 LEU A N 1
ATOM 1683 C CA . LEU A 1 218 ? -14.124 17.597 11.776 1.00 94.25 218 LEU A CA 1
ATOM 1684 C C . LEU A 1 218 ? -15.277 17.626 12.787 1.00 94.25 218 LEU A C 1
ATOM 1686 O O . LEU A 1 218 ? -15.134 17.075 13.876 1.00 94.25 218 LEU A O 1
ATOM 1690 N N . ASP A 1 219 ? -16.430 18.192 12.425 1.00 93.94 219 ASP A N 1
ATOM 1691 C CA . ASP A 1 219 ? -17.615 18.233 13.288 1.00 93.94 219 ASP A CA 1
ATOM 1692 C C . ASP A 1 219 ? -18.167 16.835 13.585 1.00 93.94 219 ASP A C 1
ATOM 1694 O O . ASP A 1 219 ? -18.511 16.541 14.731 1.00 93.94 219 ASP A O 1
ATOM 1698 N N . ARG A 1 220 ? -18.181 15.935 12.592 1.00 91.62 220 ARG A N 1
ATOM 1699 C CA . ARG A 1 220 ? -18.557 14.527 12.806 1.00 91.62 220 ARG A CA 1
ATOM 1700 C C . ARG A 1 220 ? -17.606 13.823 13.774 1.00 91.62 220 ARG A C 1
ATOM 1702 O O . ARG A 1 220 ? -18.072 13.122 14.667 1.00 91.62 220 ARG A O 1
ATOM 1709 N N . ILE A 1 221 ? -16.297 14.049 13.645 1.00 92.44 221 ILE A N 1
ATOM 1710 C CA . ILE A 1 221 ? -15.304 13.498 14.580 1.00 92.44 221 ILE A CA 1
ATOM 1711 C C . ILE A 1 221 ? -15.503 14.081 15.986 1.00 92.44 221 ILE A C 1
ATOM 1713 O O . ILE A 1 221 ? -15.480 13.346 16.967 1.00 92.44 221 ILE A O 1
ATOM 1717 N N . LEU A 1 222 ? -15.707 15.394 16.103 1.00 95.12 222 LEU A N 1
ATOM 1718 C CA . LEU A 1 222 ? -15.879 16.078 17.388 1.00 95.12 222 LEU A CA 1
ATOM 1719 C C . LEU A 1 222 ? -17.184 15.699 18.102 1.00 95.12 222 LEU A C 1
ATOM 1721 O O . LEU A 1 222 ? -17.234 15.787 19.328 1.00 95.12 222 LEU A O 1
ATOM 1725 N N . ALA A 1 223 ? -18.214 15.276 17.367 1.00 94.19 223 ALA A N 1
ATOM 1726 C CA . ALA A 1 223 ? -19.465 14.781 17.937 1.00 94.19 223 ALA A CA 1
ATOM 1727 C C . ALA A 1 223 ? -19.313 13.399 18.601 1.00 94.19 223 ALA A C 1
ATOM 1729 O O . ALA A 1 223 ? -20.004 13.116 19.579 1.00 94.19 223 ALA A O 1
ATOM 1730 N N . ALA A 1 224 ? -18.406 12.555 18.097 1.00 91.81 224 ALA A N 1
ATOM 1731 C CA . ALA A 1 224 ? -18.153 11.209 18.614 1.00 91.81 224 ALA A CA 1
ATOM 1732 C C . ALA A 1 224 ? -16.651 10.846 18.559 1.00 91.81 224 ALA A C 1
ATOM 1734 O O . ALA A 1 224 ? -16.241 9.932 17.841 1.00 91.81 224 ALA A O 1
ATOM 1735 N N . PRO A 1 225 ? -15.784 11.531 19.330 1.00 92.06 225 PRO A N 1
ATOM 1736 C CA . PRO A 1 225 ? -14.334 11.394 19.180 1.00 92.06 225 PRO A CA 1
ATOM 1737 C C . PRO A 1 225 ? -13.819 10.008 19.589 1.00 92.06 225 PRO A C 1
ATOM 1739 O O . PRO A 1 225 ? -12.802 9.537 19.075 1.00 92.06 225 PRO A O 1
ATOM 1742 N N . ALA A 1 226 ? -14.525 9.322 20.489 1.00 89.44 226 ALA A N 1
ATOM 1743 C CA . ALA A 1 226 ? -14.174 7.966 20.892 1.00 89.44 226 ALA A CA 1
ATOM 1744 C C . ALA A 1 226 ? -14.203 6.978 19.714 1.00 89.44 226 ALA A C 1
ATOM 1746 O O . ALA A 1 226 ? -13.339 6.105 19.663 1.00 89.44 226 ALA A O 1
ATOM 1747 N N . ASP A 1 227 ? -15.117 7.150 18.758 1.00 87.06 227 ASP A N 1
ATOM 1748 C CA . ASP A 1 227 ? -15.268 6.242 17.614 1.00 87.06 227 ASP A CA 1
ATOM 1749 C C . ASP A 1 227 ? -14.045 6.304 16.687 1.00 87.06 227 ASP A C 1
ATOM 1751 O O . ASP A 1 227 ? -13.615 5.291 16.138 1.00 87.06 227 ASP A O 1
ATOM 1755 N N . ALA A 1 228 ? -13.418 7.480 16.576 1.00 86.75 228 ALA A N 1
ATOM 1756 C CA . ALA A 1 228 ? -12.226 7.682 15.755 1.00 86.75 228 ALA A CA 1
ATOM 1757 C C . ALA A 1 228 ? -10.918 7.280 16.465 1.00 86.75 228 ALA A C 1
ATOM 1759 O O . ALA A 1 228 ? -9.982 6.800 15.821 1.00 86.75 228 ALA A O 1
ATOM 1760 N N . PHE A 1 229 ? -10.821 7.495 17.782 1.00 93.50 229 PHE A N 1
ATOM 1761 C CA . PHE A 1 229 ? -9.534 7.460 18.492 1.00 93.50 229 PHE A CA 1
ATOM 1762 C C . PHE A 1 229 ? -9.408 6.378 19.567 1.00 93.50 229 PHE A C 1
ATOM 1764 O O . PHE A 1 229 ? -8.292 6.110 20.027 1.00 93.50 229 PHE A O 1
ATOM 1771 N N . VAL A 1 230 ? -10.498 5.716 19.960 1.00 93.69 230 VAL A N 1
ATOM 1772 C CA . VAL A 1 230 ? -10.489 4.681 21.002 1.00 93.69 230 VAL A CA 1
ATOM 1773 C C . VAL A 1 230 ? -10.809 3.325 20.376 1.00 93.69 230 VAL A C 1
ATOM 1775 O O . VAL A 1 230 ? -11.956 3.066 20.023 1.00 93.69 230 VAL A O 1
ATOM 1778 N N . PRO A 1 231 ? -9.830 2.405 20.271 1.00 90.81 231 PRO A N 1
ATOM 1779 C CA . PRO A 1 231 ? -10.066 1.123 19.623 1.00 90.81 231 PRO A CA 1
ATOM 1780 C C . PRO A 1 231 ? -11.186 0.316 20.290 1.00 90.81 231 PRO A C 1
ATOM 1782 O O . PRO A 1 231 ? -11.175 0.092 21.508 1.00 90.81 231 PRO A O 1
ATOM 1785 N N . ALA A 1 232 ? -12.124 -0.166 19.470 1.00 86.12 232 ALA A N 1
ATOM 1786 C CA . ALA A 1 232 ? -13.208 -1.037 19.903 1.00 86.12 232 ALA A CA 1
ATOM 1787 C C . ALA A 1 232 ? -12.677 -2.329 20.545 1.00 86.12 232 ALA A C 1
ATOM 1789 O O . ALA A 1 232 ? -11.626 -2.855 20.169 1.00 86.12 232 ALA A O 1
ATOM 1790 N N . THR A 1 233 ? -13.439 -2.889 21.488 1.00 83.88 233 THR A N 1
ATOM 1791 C CA . THR A 1 233 ? -13.040 -4.077 22.264 1.00 83.88 233 THR A CA 1
ATOM 1792 C C . THR A 1 233 ? -12.692 -5.280 21.378 1.00 83.88 233 THR A C 1
ATOM 1794 O O . THR A 1 233 ? -11.791 -6.044 21.716 1.00 83.88 233 THR A O 1
ATOM 1797 N N . GLY A 1 234 ? -13.326 -5.414 20.206 1.00 82.88 234 GLY A N 1
ATOM 1798 C CA . GLY A 1 234 ? -13.002 -6.460 19.227 1.00 82.88 234 GLY A CA 1
ATOM 1799 C C . GLY A 1 234 ? -11.541 -6.431 18.756 1.00 82.88 234 GLY A C 1
ATOM 1800 O O . GLY A 1 234 ? -10.891 -7.480 18.702 1.00 82.88 234 GLY A O 1
ATOM 1801 N N . ARG A 1 235 ? -10.971 -5.233 18.536 1.00 83.12 235 ARG A N 1
ATOM 1802 C CA . ARG A 1 235 ? -9.556 -5.056 18.148 1.00 83.12 235 ARG A CA 1
ATOM 1803 C C . ARG A 1 235 ? -8.575 -5.439 19.259 1.00 83.12 235 ARG A C 1
ATOM 1805 O O . ARG A 1 235 ? -7.406 -5.677 18.977 1.00 83.12 235 ARG A O 1
ATOM 1812 N N . LEU A 1 236 ? -9.050 -5.526 20.502 1.00 87.94 236 LEU A N 1
ATOM 1813 C CA . LEU A 1 236 ? -8.266 -5.847 21.698 1.00 87.94 236 LEU A CA 1
ATOM 1814 C C . LEU A 1 236 ? -8.481 -7.289 22.179 1.00 87.94 236 LEU A C 1
ATOM 1816 O O . LEU A 1 236 ? -8.043 -7.639 23.269 1.00 87.94 236 LEU A O 1
ATOM 1820 N N . SER A 1 237 ? -9.116 -8.147 21.378 1.00 87.56 237 SER A N 1
ATOM 1821 C CA . SER A 1 237 ? -9.460 -9.530 21.751 1.00 87.56 237 SER A CA 1
ATOM 1822 C C . SER A 1 237 ? -8.271 -10.402 22.188 1.00 87.56 237 SER A C 1
ATOM 1824 O O . SER A 1 237 ? -8.462 -11.366 22.927 1.00 87.56 237 SER A O 1
ATOM 1826 N N . LYS A 1 238 ? -7.041 -10.070 21.771 1.00 87.69 238 LYS A N 1
ATOM 1827 C CA . LYS A 1 238 ? -5.805 -10.771 22.181 1.00 87.69 238 LYS A CA 1
ATOM 1828 C C . LYS A 1 238 ? -5.105 -10.154 23.395 1.00 87.69 238 LYS A C 1
ATOM 1830 O O . LYS A 1 238 ? -4.114 -10.699 23.875 1.00 87.69 238 LYS A O 1
ATOM 1835 N N . ILE A 1 239 ? -5.601 -9.024 23.885 1.00 91.50 239 ILE A N 1
ATOM 1836 C CA . ILE A 1 239 ? -5.053 -8.298 25.026 1.00 91.50 239 ILE A CA 1
ATOM 1837 C C . ILE A 1 239 ? -5.800 -8.738 26.293 1.00 91.50 239 ILE A C 1
ATOM 1839 O O . ILE A 1 239 ? -7.028 -8.832 26.274 1.00 91.50 239 ILE A O 1
ATOM 1843 N N . PRO A 1 240 ? -5.108 -8.978 27.424 1.00 94.00 240 PRO A N 1
ATOM 1844 C CA . PRO A 1 240 ? -5.776 -9.266 28.690 1.00 94.00 240 PRO A CA 1
ATOM 1845 C C . PRO A 1 240 ? -6.793 -8.178 29.056 1.00 94.00 240 PRO A C 1
ATOM 1847 O O . PRO A 1 240 ? -6.470 -6.992 28.998 1.00 94.00 240 PRO A O 1
ATOM 1850 N N . ALA A 1 241 ? -7.994 -8.568 29.493 1.00 92.62 241 ALA A N 1
ATOM 1851 C CA . ALA A 1 241 ? -9.118 -7.649 29.708 1.00 92.62 241 ALA A CA 1
ATOM 1852 C C . ALA A 1 241 ? -8.773 -6.437 30.596 1.00 92.62 241 ALA A C 1
ATOM 1854 O O . ALA A 1 241 ? -9.138 -5.310 30.273 1.00 92.62 241 ALA A O 1
ATOM 1855 N N . ALA A 1 242 ? -8.005 -6.642 31.671 1.00 93.44 242 ALA A N 1
ATOM 1856 C CA . ALA A 1 242 ? -7.560 -5.554 32.544 1.00 93.44 242 ALA A CA 1
ATOM 1857 C C . ALA A 1 242 ? -6.620 -4.561 31.830 1.00 93.44 242 ALA A C 1
ATOM 1859 O O . ALA A 1 242 ? -6.734 -3.349 32.015 1.00 93.44 242 ALA A O 1
ATOM 1860 N N . ALA A 1 243 ? -5.712 -5.061 30.985 1.00 94.06 243 ALA A N 1
ATOM 1861 C CA . ALA A 1 243 ? -4.820 -4.223 30.187 1.00 94.06 243 ALA A CA 1
ATOM 1862 C C . ALA A 1 243 ? -5.589 -3.479 29.085 1.00 94.06 243 ALA A C 1
ATOM 1864 O O . ALA A 1 243 ? -5.351 -2.291 28.884 1.00 94.06 243 ALA A O 1
ATOM 1865 N N . ALA A 1 244 ? -6.551 -4.140 28.433 1.00 94.81 244 ALA A N 1
ATOM 1866 C CA . ALA A 1 244 ? -7.431 -3.527 27.440 1.00 94.81 244 ALA A CA 1
ATOM 1867 C C . ALA A 1 244 ? -8.274 -2.393 28.051 1.00 94.81 244 ALA A C 1
ATOM 1869 O O . ALA A 1 244 ? -8.308 -1.295 27.502 1.00 94.81 244 ALA A O 1
ATOM 1870 N N . ALA A 1 245 ? -8.878 -2.620 29.223 1.00 95.62 245 ALA A N 1
ATOM 1871 C CA . ALA A 1 245 ? -9.662 -1.608 29.931 1.00 95.62 245 ALA A CA 1
ATOM 1872 C C . ALA A 1 245 ? -8.810 -0.391 30.325 1.00 95.62 245 ALA A C 1
ATOM 1874 O O . ALA A 1 245 ? -9.211 0.749 30.082 1.00 95.62 245 ALA A O 1
ATOM 1875 N N . ARG A 1 246 ? -7.604 -0.621 30.871 1.00 96.56 246 ARG A N 1
ATOM 1876 C CA . ARG A 1 246 ? -6.656 0.456 31.195 1.00 96.56 246 ARG A CA 1
ATOM 1877 C C . ARG A 1 246 ? -6.243 1.232 29.946 1.00 96.56 246 ARG A C 1
ATOM 1879 O O . ARG A 1 246 ? -6.272 2.455 29.963 1.00 96.56 246 ARG A O 1
ATOM 1886 N N . PHE A 1 247 ? -5.892 0.534 28.868 1.00 97.62 247 PHE A N 1
ATOM 1887 C CA . PHE A 1 247 ? -5.522 1.151 27.597 1.00 97.62 247 PHE A CA 1
ATOM 1888 C C . PHE A 1 247 ? -6.649 2.022 27.036 1.00 97.62 247 PHE A C 1
ATOM 1890 O O . PHE A 1 247 ? -6.405 3.178 26.705 1.00 97.62 247 PHE A O 1
ATOM 1897 N N . GLN A 1 248 ? -7.885 1.516 26.984 1.00 97.06 248 GLN A N 1
ATOM 1898 C CA . GLN A 1 248 ? -9.020 2.291 26.482 1.00 97.06 248 GLN A CA 1
ATOM 1899 C C . GLN A 1 248 ? -9.339 3.500 27.373 1.00 97.06 248 GLN A C 1
ATOM 1901 O O . GLN A 1 248 ? -9.724 4.546 26.858 1.00 97.06 248 GLN A O 1
ATOM 1906 N N . ALA A 1 249 ? -9.177 3.385 28.696 1.00 97.88 249 ALA A N 1
ATOM 1907 C CA . ALA A 1 249 ? -9.322 4.520 29.608 1.00 97.88 249 ALA A CA 1
ATOM 1908 C C . ALA A 1 249 ? -8.255 5.596 29.344 1.00 97.88 249 ALA A C 1
ATOM 1910 O O . ALA A 1 249 ? -8.595 6.773 29.228 1.00 97.88 249 ALA A O 1
ATOM 1911 N N . THR A 1 250 ? -6.989 5.200 29.168 1.00 98.19 250 THR A N 1
ATOM 1912 C CA . THR A 1 250 ? -5.909 6.130 28.807 1.00 98.19 250 THR A CA 1
ATOM 1913 C C . THR A 1 250 ? -6.150 6.764 27.438 1.00 98.19 250 THR A C 1
ATOM 1915 O O . THR A 1 250 ? -6.039 7.978 27.304 1.00 98.19 250 THR A O 1
ATOM 1918 N N . ALA A 1 251 ? -6.536 5.977 26.430 1.00 97.94 251 ALA A N 1
ATOM 1919 C CA . ALA A 1 251 ? -6.840 6.484 25.094 1.00 97.94 251 ALA A CA 1
ATOM 1920 C C . ALA A 1 251 ? -7.993 7.500 25.123 1.00 97.94 251 ALA A C 1
ATOM 1922 O O . ALA A 1 251 ? -7.889 8.549 24.492 1.00 97.94 251 ALA A O 1
ATOM 1923 N N . ARG A 1 252 ? -9.052 7.245 25.907 1.00 98.38 252 ARG A N 1
ATOM 1924 C CA . ARG A 1 252 ? -10.139 8.213 26.141 1.00 98.38 252 ARG A CA 1
ATOM 1925 C C . ARG A 1 252 ? -9.623 9.506 26.766 1.00 98.38 252 ARG A C 1
ATOM 1927 O O . ARG A 1 252 ? -9.908 10.577 26.247 1.00 98.38 252 ARG A O 1
ATOM 1934 N N . ALA A 1 253 ? -8.823 9.412 27.827 1.00 98.31 253 ALA A N 1
ATOM 1935 C CA . ALA A 1 253 ? -8.272 10.589 28.498 1.00 98.31 253 ALA A CA 1
ATOM 1936 C C . ALA A 1 253 ? -7.388 11.438 27.565 1.00 98.31 253 ALA A C 1
ATOM 1938 O O . ALA A 1 253 ? -7.514 12.661 27.550 1.00 98.31 253 ALA A O 1
ATOM 1939 N N . LEU A 1 254 ? -6.538 10.804 26.749 1.00 98.25 254 LEU A N 1
ATOM 1940 C CA . LEU A 1 254 ? -5.733 11.497 25.737 1.00 98.25 254 LEU A CA 1
ATOM 1941 C C . LEU A 1 254 ? -6.601 12.116 24.642 1.00 98.25 254 LEU A C 1
ATOM 1943 O O . LEU A 1 254 ? -6.375 13.255 24.237 1.00 98.25 254 LEU A O 1
ATOM 1947 N N . THR A 1 255 ? -7.618 11.390 24.185 1.00 98.31 255 THR A N 1
ATOM 1948 C CA . THR A 1 255 ? -8.539 11.885 23.160 1.00 98.31 255 THR A CA 1
ATOM 1949 C C . THR A 1 255 ? -9.221 13.168 23.631 1.00 98.31 255 THR A C 1
ATOM 1951 O O . THR A 1 255 ? -9.101 14.201 22.975 1.00 98.31 255 THR A O 1
ATOM 1954 N N . GLU A 1 256 ? -9.844 13.138 24.807 1.00 98.06 256 GLU A N 1
ATOM 1955 C CA . GLU A 1 256 ? -10.571 14.284 25.364 1.00 98.06 256 GLU A CA 1
ATOM 1956 C C . GLU A 1 256 ? -9.644 15.434 25.774 1.00 98.06 256 GLU A C 1
ATOM 1958 O O . GLU A 1 256 ? -9.910 16.598 25.481 1.00 98.06 256 GLU A O 1
ATOM 1963 N N . GLY A 1 257 ? -8.527 15.128 26.440 1.00 97.94 257 GLY A N 1
ATOM 1964 C CA . GLY A 1 257 ? -7.642 16.147 27.008 1.00 97.94 257 GLY A CA 1
ATOM 1965 C C . GLY A 1 257 ? -6.692 16.799 26.002 1.00 97.94 257 GLY A C 1
ATOM 1966 O O . GLY A 1 257 ? -6.208 17.904 26.245 1.00 97.94 257 GLY A O 1
ATOM 1967 N N . ARG A 1 258 ? -6.386 16.127 24.884 1.00 97.50 258 ARG A N 1
ATOM 1968 C CA . ARG A 1 258 ? -5.325 16.545 23.952 1.00 97.50 258 ARG A CA 1
ATOM 1969 C C . ARG A 1 258 ? -5.795 16.634 22.505 1.00 97.50 258 ARG A C 1
ATOM 1971 O O . ARG A 1 258 ? -5.567 17.658 21.859 1.00 97.50 258 ARG A O 1
ATOM 1978 N N . VAL A 1 259 ? -6.433 15.581 21.993 1.00 98.31 259 VAL A N 1
ATOM 1979 C CA . VAL A 1 259 ? -6.802 15.474 20.569 1.00 98.31 259 VAL A CA 1
ATOM 1980 C C . VAL A 1 259 ? -7.992 16.363 20.229 1.00 98.31 259 VAL A C 1
ATOM 1982 O O . VAL A 1 259 ? -7.900 17.178 19.313 1.00 98.31 259 VAL A O 1
ATOM 1985 N N . VAL A 1 260 ? -9.075 16.268 21.001 1.00 98.50 260 VAL A N 1
ATOM 1986 C CA . VAL A 1 260 ? -10.298 17.058 20.810 1.00 98.50 260 VAL A CA 1
ATOM 1987 C C . VAL A 1 260 ? -10.010 18.567 20.820 1.00 98.50 260 VAL A C 1
ATOM 1989 O O . VAL A 1 260 ? -10.436 19.245 19.883 1.00 98.50 260 VAL A O 1
ATOM 1992 N N . PRO A 1 261 ? -9.233 19.128 21.773 1.00 98.69 261 PRO A N 1
ATOM 1993 C CA . PRO A 1 261 ? -8.845 20.535 21.723 1.00 98.69 261 PRO A CA 1
ATOM 1994 C C . PRO A 1 261 ? -8.079 20.922 20.455 1.00 98.69 261 PRO A C 1
ATOM 1996 O O . PRO A 1 261 ? -8.257 22.031 19.962 1.00 98.69 261 PRO A O 1
ATOM 1999 N N . ALA A 1 262 ? -7.221 20.046 19.923 1.00 98.62 262 ALA A N 1
ATOM 2000 C CA . ALA A 1 262 ? -6.468 20.336 18.704 1.00 98.62 262 ALA A CA 1
ATOM 2001 C C . ALA A 1 262 ? -7.360 20.359 17.460 1.00 98.62 262 ALA A C 1
ATOM 2003 O O . ALA A 1 262 ? -7.285 21.307 16.682 1.00 98.62 262 ALA A O 1
ATOM 2004 N N . LEU A 1 263 ? -8.238 19.366 17.313 1.00 98.44 263 LEU A N 1
ATOM 2005 C CA . LEU A 1 263 ? -9.204 19.311 16.216 1.00 98.44 263 LEU A CA 1
ATOM 2006 C C . LEU A 1 263 ? -10.191 20.478 16.266 1.00 98.44 263 LEU A C 1
ATOM 2008 O O . LEU A 1 263 ? -10.469 21.080 15.235 1.00 98.44 263 LEU A O 1
ATOM 2012 N N . ARG A 1 264 ? -10.669 20.842 17.463 1.00 98.50 264 ARG A N 1
ATOM 2013 C CA . ARG A 1 264 ? -11.581 21.977 17.643 1.00 98.50 264 ARG A CA 1
ATOM 2014 C C . ARG A 1 264 ? -10.937 23.296 17.227 1.00 98.50 264 ARG A C 1
ATOM 2016 O O . ARG A 1 264 ? -11.551 24.038 16.476 1.00 98.50 264 ARG A O 1
ATOM 2023 N N . ARG A 1 265 ? -9.681 23.550 17.620 1.00 98.38 265 ARG A N 1
ATOM 2024 C CA . ARG A 1 265 ? -8.945 24.746 17.169 1.00 98.38 265 ARG A CA 1
ATOM 2025 C C . ARG A 1 265 ? -8.838 24.821 15.646 1.00 98.38 265 ARG A C 1
ATOM 2027 O O . ARG A 1 265 ? -9.078 25.885 15.083 1.00 98.38 265 ARG A O 1
ATOM 2034 N N . LEU A 1 266 ? -8.510 23.705 14.990 1.00 98.19 266 LEU A N 1
ATOM 2035 C CA . LEU A 1 266 ? -8.450 23.655 13.529 1.00 98.19 266 LEU A CA 1
ATOM 2036 C C . LEU A 1 266 ? -9.830 23.924 12.910 1.00 98.19 266 LEU A C 1
ATOM 2038 O O . LEU A 1 266 ? -9.931 24.759 12.018 1.00 98.19 266 LEU A O 1
ATOM 2042 N N . ALA A 1 267 ? -10.885 23.267 13.401 1.00 97.94 267 ALA A N 1
ATOM 2043 C CA . ALA A 1 267 ? -12.251 23.458 12.913 1.00 97.94 267 ALA A CA 1
ATOM 2044 C C . ALA A 1 267 ? -12.722 24.912 13.073 1.00 97.94 267 ALA A C 1
ATOM 2046 O O . ALA A 1 267 ? -13.282 25.486 12.140 1.00 97.94 267 ALA A O 1
ATOM 2047 N N . ASP A 1 268 ? -12.451 25.527 14.225 1.00 98.25 268 ASP A N 1
ATOM 2048 C CA . ASP A 1 268 ? -12.840 26.904 14.521 1.00 98.25 268 ASP A CA 1
ATOM 2049 C C . ASP A 1 268 ? -12.108 27.904 13.623 1.00 98.25 268 ASP A C 1
ATOM 2051 O O . ASP A 1 268 ? -12.754 28.801 13.077 1.00 98.25 268 ASP A O 1
ATOM 2055 N N . TYR A 1 269 ? -10.802 27.716 13.402 1.00 98.19 269 TYR A N 1
ATOM 2056 C CA . TYR A 1 269 ? -10.025 28.521 12.456 1.00 98.19 269 TYR A CA 1
ATOM 2057 C C . TYR A 1 269 ? -10.537 28.351 11.019 1.00 98.19 269 TYR A C 1
ATOM 2059 O O . TYR A 1 269 ? -10.794 29.340 10.329 1.00 98.19 269 TYR A O 1
ATOM 2067 N N . LEU A 1 270 ? -10.738 27.107 10.565 1.00 97.69 270 LEU A N 1
ATOM 2068 C CA . LEU A 1 270 ? -11.239 26.840 9.216 1.00 97.69 270 LEU A CA 1
ATOM 2069 C C . LEU A 1 270 ? -12.613 27.479 8.994 1.00 97.69 270 LEU A C 1
ATOM 2071 O O . LEU A 1 270 ? -12.840 28.095 7.956 1.00 97.69 270 LEU A O 1
ATOM 2075 N N . ARG A 1 271 ? -13.509 27.380 9.979 1.00 97.50 271 ARG A N 1
ATOM 2076 C CA . ARG A 1 271 ? -14.875 27.909 9.908 1.00 97.50 271 ARG A CA 1
ATOM 2077 C C . ARG A 1 271 ? -14.927 29.433 9.997 1.00 97.50 271 ARG A C 1
ATOM 2079 O O . ARG A 1 271 ? -15.623 30.060 9.203 1.00 97.50 271 ARG A O 1
ATOM 2086 N N . SER A 1 272 ? -14.236 30.014 10.973 1.00 96.31 272 SER A N 1
ATOM 2087 C CA . SER A 1 272 ? -14.419 31.421 11.353 1.00 96.31 272 SER A CA 1
ATOM 2088 C C . SER A 1 272 ? -13.484 32.356 10.597 1.00 96.31 272 SER A C 1
ATOM 2090 O O . SER A 1 272 ? -13.893 33.446 10.208 1.00 96.31 272 SER A O 1
ATOM 2092 N N . ASP A 1 273 ? -12.243 31.929 10.360 1.00 94.62 273 ASP A N 1
ATOM 2093 C CA . ASP A 1 273 ? -11.209 32.781 9.776 1.00 94.62 273 ASP A CA 1
ATOM 2094 C C . ASP A 1 273 ? -10.931 32.450 8.308 1.00 94.62 273 ASP A C 1
ATOM 2096 O O . ASP A 1 273 ? -10.764 33.369 7.504 1.00 94.62 273 ASP A O 1
ATOM 2100 N N . TYR A 1 274 ? -10.832 31.164 7.953 1.00 96.75 274 TYR A N 1
ATOM 2101 C CA . TYR A 1 274 ? -10.386 30.737 6.621 1.00 96.75 274 TYR A CA 1
ATOM 2102 C C . TYR A 1 274 ? -11.532 30.717 5.601 1.00 96.75 274 TYR A C 1
ATOM 2104 O O . TYR A 1 274 ? -11.427 31.330 4.538 1.00 96.75 274 TYR A O 1
ATOM 2112 N N . LEU A 1 275 ? -12.654 30.061 5.921 1.00 96.31 275 LEU A N 1
ATOM 2113 C CA . LEU A 1 275 ? -13.799 29.889 5.019 1.00 96.31 275 LEU A CA 1
ATOM 2114 C C . LEU A 1 275 ? -14.341 31.217 4.454 1.00 96.31 275 LEU A C 1
ATOM 2116 O O . LEU A 1 275 ? -14.582 31.264 3.244 1.00 96.31 275 LEU A O 1
ATOM 2120 N N . PRO A 1 276 ? -14.487 32.316 5.227 1.00 96.00 276 PRO A N 1
ATOM 2121 C CA . PRO A 1 276 ? -14.956 33.594 4.682 1.00 96.00 276 PRO A CA 1
ATOM 2122 C C . PRO A 1 276 ? -14.027 34.221 3.634 1.00 96.00 276 PRO A C 1
ATOM 2124 O O . PRO A 1 276 ? -14.465 35.077 2.873 1.00 96.00 276 PRO A O 1
ATOM 2127 N N . ARG A 1 277 ? -12.752 33.814 3.591 1.00 94.44 277 ARG A N 1
ATOM 2128 C CA . ARG A 1 277 ? -11.757 34.316 2.631 1.00 94.44 277 ARG A CA 1
ATOM 2129 C C . ARG A 1 277 ? -11.688 33.475 1.355 1.00 94.44 277 ARG A C 1
ATOM 2131 O O . ARG A 1 277 ? -11.114 33.927 0.366 1.00 94.44 277 ARG A O 1
ATOM 2138 N N . THR A 1 278 ? -12.248 32.263 1.368 1.00 92.88 278 THR A N 1
ATOM 2139 C CA . THR A 1 278 ? -12.312 31.380 0.190 1.00 92.88 278 THR A CA 1
ATOM 2140 C C . THR A 1 278 ? -13.283 31.899 -0.875 1.00 92.88 278 THR A C 1
ATOM 2142 O O . THR A 1 278 ? -14.074 32.807 -0.630 1.00 92.88 278 THR A O 1
ATOM 2145 N N . ASN A 1 279 ? -13.227 31.316 -2.074 1.00 85.69 279 ASN A N 1
ATOM 2146 C CA . ASN A 1 279 ? -14.146 31.610 -3.173 1.00 85.69 279 ASN A CA 1
ATOM 2147 C C . ASN A 1 279 ? -14.516 30.333 -3.942 1.00 85.69 279 ASN A C 1
ATOM 2149 O O . ASN A 1 279 ? -13.912 29.275 -3.740 1.00 85.69 279 ASN A O 1
ATOM 2153 N N . ASP A 1 280 ? -15.480 30.468 -4.851 1.00 88.75 280 ASP A N 1
ATOM 2154 C CA . ASP A 1 280 ? -16.041 29.353 -5.621 1.00 88.75 280 ASP A CA 1
ATOM 2155 C C . ASP A 1 280 ? -15.259 29.047 -6.909 1.00 88.75 280 ASP A C 1
ATOM 2157 O O . ASP A 1 280 ? -15.653 28.173 -7.682 1.00 88.75 280 ASP A O 1
ATOM 2161 N N . ALA A 1 281 ? -14.148 29.749 -7.166 1.00 84.50 281 ALA A N 1
ATOM 2162 C CA . ALA A 1 281 ? -13.379 29.575 -8.393 1.00 84.50 281 ALA A CA 1
ATOM 2163 C C . ALA A 1 281 ? -12.716 28.190 -8.447 1.00 84.50 281 ALA A C 1
ATOM 2165 O O . ALA A 1 281 ? -11.988 27.793 -7.534 1.00 84.50 281 ALA A O 1
ATOM 2166 N N . VAL A 1 282 ? -12.932 27.481 -9.556 1.00 85.00 282 VAL A N 1
ATOM 2167 C CA . VAL A 1 282 ? -12.486 26.097 -9.762 1.00 85.00 282 VAL A CA 1
ATOM 2168 C C . VAL A 1 282 ? -11.224 26.004 -10.621 1.00 85.00 282 VAL A C 1
ATOM 2170 O O . VAL A 1 282 ? -11.009 26.788 -11.545 1.00 85.00 282 VAL A O 1
ATOM 2173 N N . GLY A 1 283 ? -10.413 24.984 -10.338 1.00 86.31 283 GLY A N 1
ATOM 2174 C CA . GLY A 1 283 ? -9.219 24.639 -11.109 1.00 86.31 283 GLY A CA 1
ATOM 2175 C C . GLY A 1 283 ? -7.928 25.253 -10.568 1.00 86.31 283 GLY A C 1
ATOM 2176 O O . GLY A 1 283 ? -7.901 26.375 -10.066 1.00 86.31 283 GLY A O 1
ATOM 2177 N N . LEU A 1 284 ? -6.831 24.498 -10.683 1.00 89.44 284 LEU A N 1
ATOM 2178 C CA . LEU A 1 284 ? -5.509 24.924 -10.214 1.00 89.44 284 LEU A CA 1
ATOM 2179 C C . LEU A 1 284 ? -4.936 26.072 -11.043 1.00 89.44 284 LEU A C 1
ATOM 2181 O O . LEU A 1 284 ? -4.227 26.896 -10.485 1.00 89.44 284 LEU A O 1
ATOM 2185 N N . TRP A 1 285 ? -5.285 26.170 -12.331 1.00 86.38 285 TRP A N 1
ATOM 2186 C CA . TRP A 1 285 ? -4.785 27.177 -13.281 1.00 86.38 285 TRP A CA 1
ATOM 2187 C C . TRP A 1 285 ? -4.936 28.633 -12.808 1.00 86.38 285 TRP A C 1
ATOM 2189 O O . TRP A 1 285 ? -4.198 29.501 -13.262 1.00 86.38 285 TRP A O 1
ATOM 2199 N N . ARG A 1 286 ? -5.869 28.901 -11.886 1.00 87.81 286 ARG A N 1
ATOM 2200 C CA . ARG A 1 286 ? -6.072 30.224 -11.277 1.00 87.81 286 ARG A CA 1
ATOM 2201 C C . ARG A 1 286 ? -4.949 30.637 -10.319 1.00 87.81 286 ARG A C 1
ATOM 2203 O O . ARG A 1 286 ? -4.835 31.810 -9.975 1.00 87.81 286 ARG A O 1
ATOM 2210 N N . LEU A 1 287 ? -4.192 29.669 -9.808 1.00 89.44 287 LEU A N 1
ATOM 2211 C CA . LEU A 1 287 ? -3.092 29.884 -8.877 1.00 89.44 287 LEU A CA 1
ATOM 2212 C C . LEU A 1 287 ? -1.802 30.155 -9.665 1.00 89.44 287 LEU A C 1
ATOM 2214 O O . LEU A 1 287 ? -1.631 29.609 -10.759 1.00 89.44 287 LEU A O 1
ATOM 2218 N N . PRO A 1 288 ? -0.859 30.941 -9.116 1.00 88.56 288 PRO A N 1
ATOM 2219 C CA . PRO A 1 288 ? 0.488 31.036 -9.675 1.00 88.56 288 PRO A CA 1
ATOM 2220 C C . PRO A 1 288 ? 1.103 29.639 -9.850 1.00 88.56 288 PRO A C 1
ATOM 2222 O O . PRO A 1 288 ? 0.994 28.810 -8.950 1.00 88.56 288 PRO A O 1
ATOM 2225 N N . GLU A 1 289 ? 1.706 29.370 -11.014 1.00 92.56 289 GLU A N 1
ATOM 2226 C CA . GLU A 1 289 ? 2.242 28.047 -11.408 1.00 92.56 289 GLU A CA 1
ATOM 2227 C C . GLU A 1 289 ? 1.206 26.901 -11.427 1.00 92.56 289 GLU A C 1
ATOM 2229 O O . GLU A 1 289 ? 1.559 25.731 -11.553 1.00 92.56 289 GLU A O 1
ATOM 2234 N N . GLY A 1 290 ? -0.091 27.203 -11.346 1.00 92.94 290 GLY A N 1
ATOM 2235 C CA . GLY A 1 290 ? -1.142 26.198 -11.232 1.00 92.94 290 GLY A CA 1
ATOM 2236 C C . GLY A 1 290 ? -1.295 25.282 -12.447 1.00 92.94 290 GLY A C 1
ATOM 2237 O O . GLY A 1 290 ? -1.619 24.106 -12.290 1.00 92.94 290 GLY A O 1
ATOM 2238 N N . ALA A 1 291 ? -1.030 25.794 -13.653 1.00 93.25 291 ALA A N 1
ATOM 2239 C CA . ALA A 1 291 ? -1.007 24.986 -14.874 1.00 93.25 291 ALA A CA 1
ATOM 2240 C C . ALA A 1 291 ? 0.163 23.984 -14.869 1.00 93.25 291 ALA A C 1
ATOM 2242 O O . ALA A 1 291 ? -0.034 22.800 -15.151 1.00 93.25 291 ALA A O 1
ATOM 2243 N N . ASP A 1 292 ? 1.355 24.430 -14.462 1.00 93.88 292 ASP A N 1
ATOM 2244 C CA . ASP A 1 292 ? 2.540 23.575 -1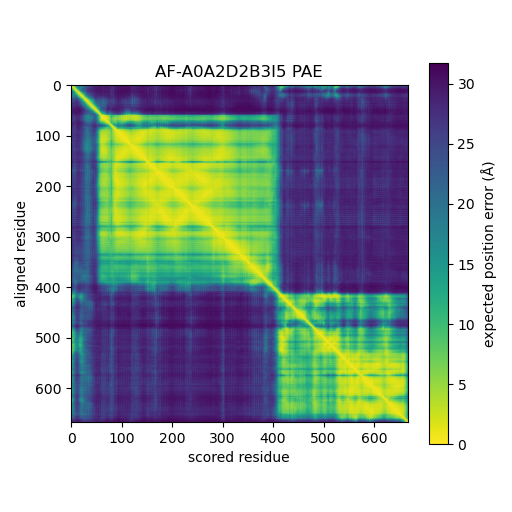4.333 1.00 93.88 292 ASP A CA 1
ATOM 2245 C C . ASP A 1 292 ? 2.362 22.536 -13.222 1.00 93.88 292 ASP A C 1
ATOM 2247 O O . ASP A 1 292 ? 2.753 21.376 -13.375 1.00 93.88 292 ASP A O 1
ATOM 2251 N N . TYR A 1 293 ? 1.718 22.924 -12.118 1.00 94.88 293 TYR A N 1
ATOM 2252 C CA . TYR A 1 293 ? 1.366 22.002 -11.048 1.00 94.88 293 TYR A CA 1
ATOM 2253 C C . TYR A 1 293 ? 0.349 20.956 -11.511 1.00 94.88 293 TYR A C 1
ATOM 2255 O O . TYR A 1 293 ? 0.534 19.772 -11.241 1.00 94.88 293 TYR A O 1
ATOM 2263 N N . TYR A 1 294 ? -0.678 21.346 -12.273 1.00 94.06 294 TYR A N 1
ATOM 2264 C CA . TYR A 1 294 ? -1.622 20.390 -12.853 1.00 94.06 294 TYR A CA 1
ATOM 2265 C C . TYR A 1 294 ? -0.928 19.413 -13.811 1.00 94.06 294 TYR A C 1
ATOM 2267 O O . TYR A 1 294 ? -1.179 18.212 -13.740 1.00 94.06 294 TYR A O 1
ATOM 2275 N N . ARG A 1 295 ? 0.007 19.885 -14.647 1.00 93.44 295 ARG A N 1
ATOM 2276 C CA . ARG A 1 295 ? 0.816 19.012 -15.514 1.00 93.44 295 ARG A CA 1
ATOM 2277 C C . ARG A 1 295 ? 1.698 18.058 -14.705 1.00 93.44 295 ARG A C 1
ATOM 2279 O O . ARG A 1 295 ? 1.813 16.883 -15.049 1.00 93.44 295 ARG A O 1
ATOM 2286 N N . PHE A 1 296 ? 2.278 18.534 -13.603 1.00 93.62 296 PHE A N 1
ATOM 2287 C CA . PHE A 1 296 ? 3.006 17.687 -12.661 1.00 93.62 296 PHE A CA 1
ATOM 2288 C C . PHE A 1 296 ? 2.106 16.608 -12.043 1.00 93.62 296 PHE A C 1
ATOM 2290 O O . PHE A 1 296 ? 2.498 15.443 -12.047 1.00 93.62 296 PHE A O 1
ATOM 2297 N N . LEU A 1 297 ? 0.908 16.967 -11.565 1.00 91.69 297 LEU A N 1
ATOM 2298 C CA . LEU A 1 297 ? -0.059 16.014 -11.013 1.00 91.69 297 LEU A CA 1
ATOM 2299 C C . LEU A 1 297 ? -0.515 14.998 -12.061 1.00 91.69 297 LEU A C 1
ATOM 2301 O O . LEU A 1 297 ? -0.608 13.811 -11.759 1.00 91.69 297 LEU A O 1
ATOM 2305 N N . LEU A 1 298 ? -0.761 15.440 -13.295 1.00 92.44 298 LEU A N 1
ATOM 2306 C CA . LEU A 1 298 ? -1.110 14.554 -14.399 1.00 92.44 298 LEU A CA 1
ATOM 2307 C C . LEU A 1 298 ? -0.001 13.518 -14.602 1.00 92.44 298 LEU A C 1
ATOM 2309 O O . LEU A 1 298 ? -0.263 12.323 -14.498 1.00 92.44 298 LEU A O 1
ATOM 2313 N N . ARG A 1 299 ? 1.251 13.962 -14.772 1.00 91.62 299 ARG A N 1
ATOM 2314 C CA . ARG A 1 299 ? 2.407 13.071 -14.949 1.00 91.62 299 ARG A CA 1
ATOM 2315 C C . ARG A 1 299 ? 2.639 12.148 -13.749 1.00 91.62 299 ARG A C 1
ATOM 2317 O O . ARG A 1 299 ? 2.995 10.990 -13.954 1.00 91.62 299 ARG A O 1
ATOM 2324 N N . SER A 1 300 ? 2.463 12.618 -12.514 1.00 88.19 300 SER A N 1
ATOM 2325 C CA . SER A 1 300 ? 2.687 11.790 -11.320 1.00 88.19 300 SER A CA 1
ATOM 2326 C C . SER A 1 300 ? 1.582 10.757 -11.080 1.00 88.19 300 SER A C 1
ATOM 2328 O O . SER A 1 300 ? 1.852 9.727 -10.471 1.00 88.19 300 SER A O 1
ATOM 2330 N N . ASN A 1 301 ? 0.368 10.979 -11.595 1.00 85.81 301 ASN A N 1
ATOM 2331 C CA . ASN A 1 301 ? -0.741 10.030 -11.464 1.00 85.81 301 ASN A CA 1
ATOM 2332 C C . ASN A 1 301 ? -0.864 9.078 -12.660 1.00 85.81 301 ASN A C 1
ATOM 2334 O O . ASN A 1 301 ? -1.130 7.894 -12.470 1.00 85.81 301 ASN A O 1
ATOM 2338 N N . VAL A 1 302 ? -0.664 9.565 -13.889 1.00 88.12 302 VAL A N 1
ATOM 2339 C CA . VAL A 1 302 ? -0.824 8.751 -15.111 1.00 88.12 302 VAL A CA 1
ATOM 2340 C C . VAL A 1 302 ? 0.496 8.213 -15.653 1.00 88.12 302 VAL A C 1
ATOM 2342 O O . VAL A 1 302 ? 0.495 7.419 -16.587 1.00 88.12 302 VAL A O 1
ATOM 2345 N N . THR A 1 303 ? 1.631 8.625 -15.078 1.00 87.88 303 THR A N 1
ATOM 2346 C CA . THR A 1 303 ? 3.005 8.217 -15.443 1.00 87.88 303 THR A CA 1
ATOM 2347 C C . THR A 1 303 ? 3.458 8.577 -16.865 1.00 87.88 303 THR A C 1
ATOM 2349 O O . THR A 1 303 ? 4.577 8.251 -17.254 1.00 87.88 303 THR A O 1
ATOM 2352 N N . LEU A 1 304 ? 2.633 9.309 -17.619 1.00 87.06 304 LEU A N 1
ATOM 2353 C CA . LEU A 1 304 ? 2.906 9.777 -18.977 1.00 87.06 304 LEU A CA 1
ATOM 2354 C C . LEU A 1 304 ? 3.029 11.306 -19.003 1.00 87.06 304 LEU A C 1
ATOM 2356 O O . LEU A 1 304 ? 2.327 12.005 -18.273 1.00 87.06 304 LEU A O 1
ATOM 2360 N N . ASP A 1 305 ? 3.908 11.828 -19.859 1.00 88.12 305 ASP A N 1
ATOM 2361 C CA . ASP A 1 305 ? 3.997 13.267 -20.134 1.00 88.12 305 ASP A CA 1
ATOM 2362 C C . ASP A 1 305 ? 2.984 13.637 -21.223 1.00 88.12 305 ASP A C 1
ATOM 2364 O O . ASP A 1 305 ? 3.285 13.618 -22.415 1.00 88.12 305 ASP A O 1
ATOM 2368 N N . LEU A 1 306 ? 1.744 13.870 -20.797 1.00 90.75 306 LEU A N 1
ATOM 2369 C CA . LEU A 1 306 ? 0.623 14.197 -21.674 1.00 90.75 306 LEU A CA 1
ATOM 2370 C C . LEU A 1 306 ? 0.306 15.689 -21.605 1.00 90.75 306 LEU A C 1
ATOM 2372 O O . LEU A 1 306 ? 0.427 16.307 -20.542 1.00 90.75 306 LEU A O 1
ATOM 2376 N N . ASP A 1 307 ? -0.159 16.258 -22.718 1.00 91.50 307 ASP A N 1
ATOM 2377 C CA . ASP A 1 307 ? -0.769 17.581 -22.685 1.00 91.50 307 ASP A CA 1
ATOM 2378 C C . ASP A 1 307 ? -2.202 17.494 -22.129 1.00 91.50 307 ASP A C 1
ATOM 2380 O O . ASP A 1 307 ? -3.016 16.726 -22.654 1.00 91.50 307 ASP A O 1
ATOM 2384 N N . PRO A 1 308 ? -2.550 18.265 -21.080 1.00 92.00 308 PRO A N 1
ATOM 2385 C CA . PRO A 1 308 ? -3.907 18.300 -20.541 1.00 92.00 308 PRO A CA 1
ATOM 2386 C C . PRO A 1 308 ? -5.004 18.552 -21.581 1.00 92.00 308 PRO A C 1
ATOM 2388 O O . PRO A 1 308 ? -6.100 18.004 -21.454 1.00 92.00 308 PRO A O 1
ATOM 2391 N N . SER A 1 309 ? -4.720 19.371 -22.596 1.00 91.88 309 SER A N 1
ATOM 2392 C CA . SER A 1 309 ? -5.690 19.755 -23.626 1.00 91.88 309 SER A CA 1
ATOM 2393 C C . SER A 1 309 ? -5.994 18.582 -24.553 1.00 91.88 309 SER A C 1
ATOM 2395 O O . SER A 1 309 ? -7.161 18.311 -24.838 1.00 91.88 309 SER A O 1
ATOM 2397 N N . ASP A 1 310 ? -4.959 17.834 -24.943 1.00 92.88 310 ASP A N 1
ATOM 2398 C CA . ASP A 1 310 ? -5.093 16.633 -25.772 1.00 92.88 310 ASP A CA 1
ATOM 2399 C C . ASP A 1 310 ? -5.863 15.539 -25.026 1.00 92.88 310 ASP A C 1
ATOM 2401 O O . ASP A 1 310 ? -6.768 14.909 -25.581 1.00 92.88 310 ASP A O 1
ATOM 2405 N N . VAL A 1 311 ? -5.561 15.352 -23.734 1.00 93.19 311 VAL A N 1
ATOM 2406 C CA . VAL A 1 311 ? -6.296 14.412 -22.872 1.00 93.19 311 VAL A CA 1
ATOM 2407 C C . VAL A 1 311 ? -7.769 14.799 -22.790 1.00 93.19 311 VAL A C 1
ATOM 2409 O O . VAL A 1 311 ? -8.636 13.932 -22.909 1.00 93.19 311 VAL A O 1
ATOM 2412 N N . HIS A 1 312 ? -8.074 16.087 -22.616 1.00 94.38 312 HIS A N 1
ATOM 2413 C CA . HIS A 1 312 ? -9.451 16.565 -22.547 1.00 94.38 312 HIS A CA 1
ATOM 2414 C C . HIS A 1 312 ? -10.206 16.324 -23.859 1.00 94.38 312 HIS A C 1
ATOM 2416 O O . HIS A 1 312 ? -11.285 15.729 -23.835 1.00 94.38 312 HIS A O 1
ATOM 2422 N N . ALA A 1 313 ? -9.622 16.707 -24.999 1.00 96.19 313 ALA A N 1
ATOM 2423 C CA . ALA A 1 313 ? -10.226 16.505 -26.314 1.00 96.19 313 ALA A CA 1
ATOM 2424 C C . ALA A 1 313 ? -10.523 15.020 -26.578 1.00 96.19 313 ALA A C 1
ATOM 2426 O O . ALA A 1 313 ? -11.653 14.658 -26.909 1.00 96.19 313 ALA A O 1
ATOM 2427 N N . ARG A 1 314 ? -9.547 14.138 -26.318 1.00 94.81 314 ARG A N 1
ATOM 2428 C CA . ARG A 1 314 ? -9.723 12.690 -26.485 1.00 94.81 314 ARG A CA 1
ATOM 2429 C C . ARG A 1 314 ? -10.774 12.106 -25.541 1.00 94.81 314 ARG A C 1
ATOM 2431 O O . ARG A 1 314 ? -11.496 11.173 -25.900 1.00 94.81 314 ARG A O 1
ATOM 2438 N N . THR A 1 315 ? -10.872 12.650 -24.332 1.00 94.94 315 THR A N 1
ATOM 2439 C CA . THR A 1 315 ? -11.887 12.234 -23.358 1.00 94.94 315 THR A CA 1
ATOM 2440 C C . THR A 1 315 ? -13.289 12.595 -23.844 1.00 94.94 315 THR A C 1
ATOM 2442 O O . THR A 1 315 ? -14.178 11.755 -23.750 1.00 94.94 315 THR A O 1
ATOM 2445 N N . LEU A 1 316 ? -13.494 13.785 -24.420 1.00 97.56 316 LEU A N 1
ATOM 2446 C CA . LEU A 1 316 ? -14.794 14.180 -24.981 1.00 97.56 316 LEU A CA 1
ATOM 2447 C C . LEU A 1 316 ? -15.237 13.255 -26.123 1.00 97.56 316 LEU A C 1
ATOM 2449 O O . LEU A 1 316 ? -16.399 12.855 -26.167 1.00 97.56 316 LEU A O 1
ATOM 2453 N N . GLU A 1 317 ? -14.312 12.859 -27.003 1.00 96.88 317 GLU A N 1
ATOM 2454 C CA . GLU A 1 317 ? -14.585 11.863 -28.050 1.00 96.88 317 GLU A CA 1
ATOM 2455 C C . GLU A 1 317 ? -15.006 10.514 -27.451 1.00 96.88 317 GLU A C 1
ATOM 2457 O O . GLU A 1 317 ? -16.021 9.943 -27.848 1.00 96.88 317 GLU A O 1
ATOM 2462 N N . THR A 1 318 ? -14.260 10.040 -26.448 1.00 96.69 318 THR A N 1
ATOM 2463 C CA . THR A 1 318 ? -14.522 8.758 -25.773 1.00 96.69 318 THR A CA 1
ATOM 2464 C C . THR A 1 318 ? -15.875 8.763 -25.050 1.00 96.69 318 THR A C 1
ATOM 2466 O O . THR A 1 318 ? -16.603 7.773 -25.086 1.00 96.69 318 THR A O 1
ATOM 2469 N N . VAL A 1 319 ? -16.251 9.882 -24.419 1.00 96.50 319 VAL A N 1
ATOM 2470 C CA . VAL A 1 319 ? -17.569 10.048 -23.782 1.00 96.50 319 VAL A CA 1
ATOM 2471 C C . VAL A 1 319 ? -18.684 10.002 -24.829 1.00 96.50 319 VAL A C 1
ATOM 2473 O O . VAL A 1 319 ? -19.655 9.271 -24.652 1.00 96.50 319 VAL A O 1
ATOM 2476 N N . ALA A 1 320 ? -18.524 10.700 -25.956 1.00 95.50 320 ALA A N 1
ATOM 2477 C CA . ALA A 1 320 ? -19.508 10.685 -27.037 1.00 95.50 320 ALA A CA 1
ATOM 2478 C C . ALA A 1 320 ? -19.645 9.303 -27.712 1.00 95.50 320 ALA A C 1
ATOM 2480 O O . ALA A 1 320 ? -20.715 8.946 -28.214 1.00 95.50 320 ALA A O 1
ATOM 2481 N N . GLU A 1 321 ? -18.573 8.511 -27.762 1.00 96.44 321 GLU A N 1
ATOM 2482 C CA . GLU A 1 321 ? -18.615 7.098 -28.158 1.00 96.44 321 GLU A CA 1
ATOM 2483 C C . GLU A 1 321 ? -19.410 6.259 -27.151 1.00 96.44 321 GLU A C 1
ATOM 2485 O O . GLU A 1 321 ? -20.377 5.603 -27.541 1.00 96.44 321 GLU A O 1
ATOM 2490 N N . ALA A 1 322 ? -19.090 6.359 -25.859 1.00 94.50 322 ALA A N 1
ATOM 2491 C CA . ALA A 1 322 ? -19.794 5.632 -24.805 1.00 94.50 322 ALA A CA 1
ATOM 2492 C C . ALA A 1 322 ? -21.297 5.967 -24.755 1.00 94.50 322 ALA A C 1
ATOM 2494 O O . ALA A 1 322 ? -22.126 5.072 -24.581 1.00 94.50 322 ALA A O 1
ATOM 2495 N N . ASP A 1 323 ? -21.675 7.231 -24.966 1.00 91.31 323 ASP A N 1
ATOM 2496 C CA . ASP A 1 323 ? -23.078 7.653 -25.014 1.00 91.31 323 ASP A CA 1
ATOM 2497 C C . ASP A 1 323 ? -23.842 7.006 -26.176 1.00 91.31 323 ASP A C 1
ATOM 2499 O O . ASP A 1 323 ? -25.003 6.599 -26.016 1.00 91.31 323 ASP A O 1
ATOM 2503 N N . ARG A 1 324 ? -23.194 6.862 -27.340 1.00 94.81 324 ARG A N 1
ATOM 2504 C CA . ARG A 1 324 ? -23.767 6.170 -28.503 1.00 94.81 324 ARG A CA 1
ATOM 2505 C C . ARG A 1 324 ? -23.918 4.675 -28.247 1.00 94.81 324 ARG A C 1
ATOM 2507 O O . ARG A 1 324 ? -24.981 4.127 -28.553 1.00 94.81 324 ARG A O 1
ATOM 2514 N N . ASP A 1 325 ? -22.919 4.043 -27.643 1.00 95.12 325 ASP A N 1
ATOM 2515 C CA . ASP A 1 325 ? -22.956 2.619 -27.303 1.00 95.12 325 ASP A CA 1
ATOM 2516 C C . ASP A 1 325 ? -24.045 2.324 -26.265 1.00 95.12 325 ASP A C 1
ATOM 2518 O O . ASP A 1 325 ? -24.862 1.419 -26.448 1.00 95.12 325 ASP A O 1
ATOM 2522 N N . LEU A 1 326 ? -24.152 3.148 -25.217 1.00 92.12 326 LEU A N 1
ATOM 2523 C CA . LEU A 1 326 ? -25.223 3.039 -24.227 1.00 92.12 326 LEU A CA 1
ATOM 2524 C C . LEU A 1 326 ? -26.603 3.285 -24.853 1.00 92.12 326 LEU A C 1
ATOM 2526 O O . LEU A 1 326 ? -27.573 2.629 -24.471 1.00 92.12 326 LEU A O 1
ATOM 2530 N N . ALA A 1 327 ? -26.722 4.198 -25.824 1.00 91.44 327 ALA A N 1
ATOM 2531 C CA . ALA A 1 327 ? -27.968 4.403 -26.563 1.00 91.44 327 ALA A CA 1
ATOM 2532 C C . ALA A 1 327 ? -28.346 3.193 -27.426 1.00 91.44 327 ALA A C 1
ATOM 2534 O O . ALA A 1 327 ? -29.521 2.821 -27.478 1.00 91.44 327 ALA A O 1
ATOM 2535 N N . ALA A 1 328 ? -27.373 2.561 -28.085 1.00 93.75 328 ALA A N 1
ATOM 2536 C CA . ALA A 1 328 ? -27.588 1.324 -28.824 1.00 93.75 328 ALA A CA 1
ATOM 2537 C C . ALA A 1 328 ? -28.035 0.191 -27.890 1.00 93.75 328 ALA A C 1
ATOM 2539 O O . ALA A 1 328 ? -29.065 -0.428 -28.155 1.00 93.75 328 ALA A O 1
ATOM 2540 N N . LEU A 1 329 ? -27.354 0.013 -26.754 1.00 94.06 329 LEU A N 1
ATOM 2541 C CA . LEU A 1 329 ? -27.690 -1.005 -25.761 1.00 94.06 329 LEU A CA 1
ATOM 2542 C C . LEU A 1 329 ? -29.100 -0.807 -25.189 1.00 94.06 329 LEU A C 1
ATOM 2544 O O . LEU A 1 329 ? -29.852 -1.770 -25.077 1.00 94.06 329 LEU A O 1
ATOM 2548 N N . ARG A 1 330 ? -29.504 0.438 -24.881 1.00 92.50 330 ARG A N 1
ATOM 2549 C CA . ARG A 1 330 ? -30.875 0.746 -24.423 1.00 92.50 330 ARG A CA 1
ATOM 2550 C C . ARG A 1 330 ? -31.935 0.293 -25.429 1.00 92.50 330 ARG A C 1
ATOM 2552 O O . ARG A 1 330 ? -32.961 -0.248 -25.019 1.00 92.50 330 ARG A O 1
ATOM 2559 N N . ARG A 1 331 ? -31.683 0.489 -26.730 1.00 91.69 331 ARG A N 1
ATOM 2560 C CA . ARG A 1 331 ? -32.579 0.023 -27.803 1.00 91.69 331 ARG A CA 1
ATOM 2561 C C . ARG A 1 331 ? -32.592 -1.498 -27.907 1.00 91.69 331 ARG A C 1
ATOM 2563 O O . ARG A 1 331 ? -33.668 -2.073 -28.023 1.00 91.69 331 ARG A O 1
ATOM 2570 N N . GLU A 1 332 ? -31.428 -2.136 -27.828 1.00 95.38 332 GLU A N 1
ATOM 2571 C CA . GLU A 1 332 ? -31.286 -3.595 -27.905 1.00 95.38 332 GLU A CA 1
ATOM 2572 C C . GLU A 1 332 ? -32.057 -4.310 -26.789 1.00 95.38 332 GLU A C 1
ATOM 2574 O O . GLU A 1 332 ? -32.779 -5.269 -27.048 1.00 95.38 332 GLU A O 1
ATOM 2579 N N . ILE A 1 333 ? -31.987 -3.799 -25.557 1.00 92.31 333 ILE A N 1
ATOM 2580 C CA . ILE A 1 333 ? -32.727 -4.361 -24.415 1.00 92.31 333 ILE A CA 1
ATOM 2581 C C . ILE A 1 333 ? -34.205 -3.934 -24.378 1.00 92.31 333 ILE A C 1
ATOM 2583 O O . ILE A 1 333 ? -34.914 -4.255 -23.423 1.00 92.31 333 ILE A O 1
ATOM 2587 N N . GLY A 1 334 ? -34.668 -3.177 -25.379 1.00 92.12 334 GLY A N 1
ATOM 2588 C CA . GLY A 1 334 ? -36.057 -2.746 -25.518 1.00 92.12 334 GLY A CA 1
ATOM 2589 C C . GLY A 1 334 ? -36.519 -1.688 -24.511 1.00 92.12 334 GLY A C 1
ATOM 2590 O O . GLY A 1 334 ? -37.726 -1.546 -24.311 1.00 92.12 334 GLY A O 1
ATOM 2591 N N . PHE A 1 335 ? -35.610 -0.941 -23.871 1.00 90.56 335 PHE A N 1
ATOM 2592 C CA . PHE A 1 335 ? -35.995 0.105 -22.919 1.00 90.56 335 PHE A CA 1
ATOM 2593 C C . PHE A 1 335 ? -36.647 1.295 -23.638 1.00 90.56 335 PHE A C 1
ATOM 2595 O O . PHE A 1 335 ? -36.042 1.916 -24.511 1.00 90.56 335 PHE A O 1
ATOM 2602 N N . GLN A 1 336 ? -37.876 1.629 -23.242 1.00 84.31 336 GLN A N 1
ATOM 2603 C CA . GLN A 1 336 ? -38.658 2.726 -23.811 1.00 84.31 336 GLN A CA 1
ATOM 2604 C C . GLN A 1 336 ? -38.546 3.953 -22.892 1.00 84.31 336 GLN A C 1
ATOM 2606 O O . GLN A 1 336 ? -39.295 4.081 -21.927 1.00 84.31 336 GLN A O 1
ATOM 2611 N N . GLY A 1 337 ? -37.570 4.830 -23.136 1.00 85.75 337 GLY A N 1
ATOM 2612 C CA . GLY A 1 337 ? -37.363 6.036 -22.327 1.00 85.75 337 GLY A CA 1
ATOM 2613 C C . GLY A 1 337 ? -36.062 6.777 -22.644 1.00 85.75 337 GLY A C 1
ATOM 2614 O O . GLY A 1 337 ? -35.251 6.314 -23.448 1.00 85.75 337 GLY A O 1
ATOM 2615 N N . SER A 1 338 ? -35.865 7.937 -22.010 1.00 90.81 338 SER A N 1
ATOM 2616 C CA . SER A 1 338 ? -34.641 8.735 -22.165 1.00 90.81 338 SER A CA 1
ATOM 2617 C C . SER A 1 338 ? -33.440 8.105 -21.441 1.00 90.81 338 SER A C 1
ATOM 2619 O O . SER A 1 338 ? -33.587 7.155 -20.665 1.00 90.81 338 SER A O 1
ATOM 2621 N N . ALA A 1 339 ? -32.235 8.629 -21.685 1.00 88.88 339 ALA A N 1
ATOM 2622 C CA . ALA A 1 339 ? -31.034 8.198 -20.970 1.00 88.88 339 ALA A CA 1
ATOM 2623 C C . ALA A 1 339 ? -31.156 8.458 -19.457 1.00 88.88 339 ALA A C 1
ATOM 2625 O O . ALA A 1 339 ? -30.790 7.603 -18.654 1.00 88.88 339 ALA A O 1
ATOM 2626 N N 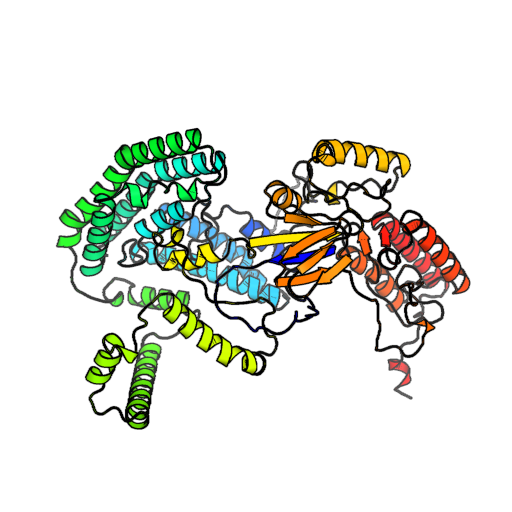. GLU A 1 340 ? -31.747 9.589 -19.077 1.00 92.44 340 GLU A N 1
ATOM 2627 C CA . GLU A 1 340 ? -32.011 9.982 -17.692 1.00 92.44 340 GLU A CA 1
ATOM 2628 C C . GLU A 1 340 ? -33.028 9.045 -17.041 1.00 92.44 340 GLU A C 1
ATOM 2630 O O . GLU A 1 340 ? -32.812 8.588 -15.921 1.00 92.44 340 GLU A O 1
ATOM 2635 N N . ALA A 1 341 ? -34.104 8.695 -17.757 1.00 91.06 341 ALA A N 1
ATOM 2636 C CA . ALA A 1 341 ? -35.086 7.727 -17.276 1.00 91.06 341 ALA A CA 1
ATOM 2637 C C . ALA A 1 341 ? -34.449 6.345 -17.068 1.00 91.06 341 ALA A C 1
ATOM 2639 O O . ALA A 1 341 ? -34.716 5.683 -16.067 1.00 91.06 341 ALA A O 1
ATOM 2640 N N . PHE A 1 342 ? -33.565 5.925 -17.979 1.00 90.56 342 PHE A N 1
ATOM 2641 C CA . PHE A 1 342 ? -32.819 4.678 -17.826 1.00 90.56 342 PHE A CA 1
ATOM 2642 C C . PHE A 1 342 ? -31.863 4.723 -16.629 1.00 90.56 342 PHE A C 1
ATOM 2644 O O . PHE A 1 342 ? -31.789 3.764 -15.866 1.00 90.56 342 PHE A O 1
ATOM 2651 N N . HIS A 1 343 ? -31.159 5.838 -16.424 1.00 89.81 343 HIS A N 1
ATOM 2652 C CA . HIS A 1 343 ? -30.266 6.017 -15.281 1.00 89.81 343 HIS A CA 1
ATOM 2653 C C . HIS A 1 343 ? -31.030 6.019 -13.946 1.00 89.81 343 HIS A C 1
ATOM 2655 O O . HIS A 1 343 ? -30.632 5.334 -13.005 1.00 89.81 343 HIS A O 1
ATOM 2661 N N . ALA A 1 344 ? -32.169 6.713 -13.874 1.00 89.50 344 ALA A N 1
ATOM 2662 C CA . ALA A 1 344 ? -33.046 6.698 -12.705 1.00 89.50 344 ALA A CA 1
ATOM 2663 C C . ALA A 1 344 ? -33.575 5.286 -12.409 1.00 89.50 344 ALA A C 1
ATOM 2665 O O . ALA A 1 344 ? -33.592 4.853 -11.254 1.00 89.50 344 ALA A O 1
ATOM 2666 N N . GLU A 1 345 ? -33.944 4.544 -13.454 1.00 88.88 345 GLU A N 1
ATOM 2667 C CA . GLU A 1 345 ? -34.345 3.144 -13.357 1.00 88.88 345 GLU A CA 1
ATOM 2668 C C . GLU A 1 345 ? -33.197 2.274 -12.823 1.00 88.88 345 GLU A C 1
ATOM 2670 O O . GLU A 1 345 ? -33.434 1.496 -11.908 1.00 88.88 345 GLU A O 1
ATOM 2675 N N . LEU A 1 346 ? -31.951 2.432 -13.292 1.00 88.00 346 LEU A N 1
ATOM 2676 C CA . LEU A 1 346 ? -30.787 1.704 -12.754 1.00 88.00 346 LEU A CA 1
ATOM 2677 C C . LEU A 1 346 ? -30.543 1.989 -11.262 1.00 88.00 346 LEU A C 1
ATOM 2679 O O . LEU A 1 346 ? -30.208 1.076 -10.508 1.00 88.00 346 LEU A O 1
ATOM 2683 N N . LEU A 1 347 ? -30.724 3.238 -10.824 1.00 86.25 347 LEU A N 1
ATOM 2684 C CA . LEU A 1 347 ? -30.499 3.644 -9.432 1.00 86.25 347 LEU A CA 1
ATOM 2685 C C . LEU A 1 347 ? -31.623 3.219 -8.481 1.00 86.25 347 LEU A C 1
ATOM 2687 O O . LEU A 1 347 ? -31.372 2.957 -7.302 1.00 86.25 347 LEU A O 1
ATOM 2691 N N . THR A 1 348 ? -32.872 3.200 -8.946 1.00 84.75 348 THR A N 1
ATOM 2692 C CA . THR A 1 348 ? -34.049 3.058 -8.069 1.00 84.75 348 THR A CA 1
ATOM 2693 C C . THR A 1 348 ? -34.843 1.779 -8.292 1.00 84.75 348 THR A C 1
ATOM 2695 O O . THR A 1 348 ? -35.454 1.289 -7.341 1.00 84.75 348 THR A O 1
ATOM 2698 N N . GLY A 1 349 ? -34.778 1.205 -9.492 1.00 85.31 349 GLY A N 1
ATOM 2699 C CA . GLY A 1 349 ? -35.556 0.047 -9.904 1.00 85.31 349 GLY A CA 1
ATOM 2700 C C . GLY A 1 349 ? -35.245 -1.195 -9.073 1.00 85.31 349 GLY A C 1
ATOM 2701 O O . GLY A 1 349 ? -34.091 -1.606 -8.928 1.00 85.31 349 GLY A O 1
ATOM 2702 N N . ALA A 1 350 ? -36.297 -1.837 -8.560 1.00 84.38 350 ALA A N 1
ATOM 2703 C CA . ALA A 1 350 ? -36.183 -3.011 -7.693 1.00 84.38 350 ALA A CA 1
ATOM 2704 C C . ALA A 1 350 ? -35.413 -4.169 -8.352 1.00 84.38 350 ALA A C 1
ATOM 2706 O O . ALA A 1 350 ? -34.686 -4.880 -7.668 1.00 84.38 350 ALA A O 1
ATOM 2707 N N . ARG A 1 351 ? -35.493 -4.316 -9.685 1.00 82.88 351 ARG A N 1
ATOM 2708 C CA . ARG A 1 351 ? -34.743 -5.345 -10.431 1.00 82.88 351 ARG A CA 1
ATOM 2709 C C . ARG A 1 351 ? -33.220 -5.202 -10.305 1.00 82.88 351 ARG A C 1
ATOM 2711 O O . ARG A 1 351 ? -32.499 -6.196 -10.369 1.00 82.88 351 ARG A O 1
ATOM 2718 N N . TRP A 1 352 ? -32.722 -3.981 -10.115 1.00 81.25 352 TRP A N 1
ATOM 2719 C CA . TRP A 1 352 ? -31.287 -3.689 -10.065 1.00 81.25 352 TRP A CA 1
ATOM 2720 C C . TRP A 1 352 ? -30.723 -3.730 -8.650 1.00 81.25 352 TRP A C 1
ATOM 2722 O O . TRP A 1 352 ? -29.522 -3.927 -8.476 1.00 81.25 352 TRP A O 1
ATOM 2732 N N . LYS A 1 353 ? -31.587 -3.633 -7.638 1.00 83.88 353 LYS A N 1
ATOM 2733 C CA . LYS A 1 353 ? -31.200 -3.706 -6.231 1.00 83.88 353 LYS A CA 1
ATOM 2734 C C . LYS A 1 353 ? -31.228 -5.149 -5.744 1.00 83.88 353 LYS A C 1
ATOM 2736 O O . LYS A 1 353 ? -32.130 -5.909 -6.080 1.00 83.88 353 LYS A O 1
ATOM 2741 N N . ALA A 1 354 ? -30.222 -5.523 -4.967 1.00 84.62 354 ALA A N 1
ATOM 2742 C CA . ALA A 1 354 ? -30.269 -6.740 -4.173 1.00 84.62 354 ALA A CA 1
ATOM 2743 C C . ALA A 1 354 ? -31.005 -6.447 -2.858 1.00 84.62 354 ALA A C 1
ATOM 2745 O O . ALA A 1 354 ? -30.859 -5.368 -2.283 1.00 84.62 354 ALA A O 1
ATOM 2746 N N . SER A 1 355 ? -31.797 -7.405 -2.399 1.00 85.31 355 SER A N 1
ATOM 2747 C CA . SER A 1 355 ? -32.628 -7.308 -1.198 1.00 85.31 355 SER A CA 1
ATOM 2748 C C . SER A 1 355 ? -31.932 -7.817 0.069 1.00 85.31 355 SER A C 1
ATOM 2750 O O . SER A 1 355 ? -32.400 -7.543 1.173 1.00 85.31 355 SER A O 1
ATOM 2752 N N . SER A 1 356 ? -30.805 -8.526 -0.070 1.00 84.50 356 SER A N 1
ATOM 2753 C CA . SER A 1 356 ? -30.033 -9.057 1.056 1.00 84.50 356 SER A CA 1
ATOM 2754 C C . SER A 1 356 ? -28.530 -9.142 0.765 1.00 84.50 356 SER A C 1
ATOM 2756 O O . SER A 1 356 ? -28.092 -9.075 -0.386 1.00 84.50 356 SER A O 1
ATOM 2758 N N . VAL A 1 357 ? -27.727 -9.318 1.820 1.00 77.19 357 VAL A N 1
ATOM 2759 C CA . VAL A 1 357 ? -26.269 -9.520 1.722 1.00 77.19 357 VAL A CA 1
ATOM 2760 C C . VAL A 1 357 ? -25.941 -10.805 0.956 1.00 77.19 357 VAL A C 1
ATOM 2762 O O . VAL A 1 357 ? -24.994 -10.841 0.170 1.00 77.19 357 VAL A O 1
ATOM 2765 N N . GLU A 1 358 ? -26.742 -11.851 1.147 1.00 80.69 358 GLU A N 1
ATOM 2766 C CA . GLU A 1 358 ? -26.619 -13.122 0.434 1.00 80.69 358 GLU A CA 1
ATOM 2767 C C . GLU A 1 358 ? -26.842 -12.919 -1.062 1.00 80.69 358 GLU A C 1
ATOM 2769 O O . GLU A 1 358 ? -26.036 -13.380 -1.865 1.00 80.69 358 GLU A O 1
ATOM 2774 N N . GLU A 1 359 ? -27.872 -12.156 -1.438 1.00 83.75 359 GLU A N 1
ATOM 2775 C CA . GLU A 1 359 ? -28.153 -11.856 -2.839 1.00 83.75 359 GLU A CA 1
ATOM 2776 C C . GLU A 1 359 ? -27.034 -11.016 -3.478 1.00 83.75 359 GLU A C 1
ATOM 2778 O O . GLU A 1 359 ? -26.642 -11.275 -4.618 1.00 83.75 359 GLU A O 1
ATOM 2783 N N . VAL A 1 360 ? -26.461 -10.052 -2.745 1.00 82.44 360 VAL A N 1
ATOM 2784 C CA . VAL A 1 360 ? -25.269 -9.312 -3.196 1.00 82.44 360 VAL A CA 1
ATOM 2785 C C . VAL A 1 360 ? -24.114 -10.280 -3.465 1.00 82.44 360 VAL A C 1
ATOM 2787 O O . VAL A 1 360 ? -23.540 -10.273 -4.558 1.00 82.44 360 VAL A O 1
ATOM 2790 N N . SER A 1 361 ? -23.797 -11.144 -2.499 1.00 80.81 361 SER A N 1
ATOM 2791 C CA . SER A 1 361 ? -22.714 -12.126 -2.615 1.00 80.81 361 SER A CA 1
ATOM 2792 C C . SER A 1 361 ? -22.932 -13.090 -3.786 1.00 80.81 361 SER A C 1
ATOM 2794 O O . SER A 1 361 ? -22.009 -13.353 -4.567 1.00 80.81 361 SER A O 1
ATOM 2796 N N . ASP A 1 362 ? -24.163 -13.566 -3.975 1.00 83.94 362 ASP A N 1
ATOM 2797 C CA . ASP A 1 362 ? -24.530 -14.457 -5.071 1.00 83.94 362 ASP A CA 1
ATOM 2798 C C . ASP A 1 362 ? -24.404 -13.777 -6.436 1.00 83.94 362 ASP A C 1
ATOM 2800 O O . ASP A 1 362 ? -23.860 -14.386 -7.362 1.00 83.94 362 ASP A O 1
ATOM 2804 N N . ARG A 1 363 ? -24.822 -12.510 -6.569 1.00 85.38 363 ARG A N 1
ATOM 2805 C CA . ARG A 1 363 ? -24.672 -11.736 -7.815 1.00 85.38 363 ARG A CA 1
ATOM 2806 C C . ARG A 1 363 ? -23.196 -11.545 -8.192 1.00 85.38 363 ARG A C 1
ATOM 2808 O O . ARG A 1 363 ? -22.831 -11.799 -9.343 1.00 85.38 363 ARG A O 1
ATOM 2815 N N . PHE A 1 364 ? -22.328 -11.182 -7.242 1.00 82.31 364 PHE A N 1
ATOM 2816 C CA . PHE A 1 364 ? -20.881 -11.073 -7.491 1.00 82.31 364 PHE A CA 1
ATOM 2817 C C . PHE A 1 364 ? -20.253 -12.431 -7.832 1.00 82.31 364 PHE A C 1
ATOM 2819 O O . PHE A 1 364 ? -19.523 -12.563 -8.820 1.00 82.31 364 PHE A O 1
ATOM 2826 N N . THR A 1 365 ? -20.588 -13.474 -7.070 1.00 83.25 365 THR A N 1
ATOM 2827 C CA . THR A 1 365 ? -20.062 -14.825 -7.301 1.00 83.25 365 THR A CA 1
ATOM 2828 C C . THR A 1 365 ? -20.539 -15.393 -8.641 1.00 83.25 365 THR A C 1
ATOM 2830 O O . THR A 1 365 ? -19.788 -16.102 -9.308 1.00 83.25 365 THR A O 1
ATOM 2833 N N . ALA A 1 366 ? -21.751 -15.061 -9.097 1.00 87.19 366 ALA A N 1
ATOM 2834 C CA . ALA A 1 366 ? -22.251 -15.449 -10.416 1.00 87.19 366 ALA A CA 1
ATOM 2835 C C . ALA A 1 366 ? -21.426 -14.841 -11.565 1.00 87.19 366 ALA A C 1
ATOM 2837 O O . ALA A 1 366 ? -21.230 -15.493 -12.593 1.00 87.19 366 ALA A O 1
ATOM 2838 N N . GLY A 1 367 ? -20.905 -13.621 -11.398 1.00 84.06 367 GLY A N 1
ATOM 2839 C CA . GLY A 1 367 ? -19.916 -13.041 -12.311 1.00 84.06 367 GLY A CA 1
ATOM 2840 C C . GLY A 1 367 ? -18.649 -13.895 -12.389 1.00 84.06 367 GLY A C 1
ATOM 2841 O O . GLY A 1 367 ? -18.256 -14.317 -13.476 1.00 84.06 367 GLY A O 1
ATOM 2842 N N . LEU A 1 368 ? -18.075 -14.243 -11.234 1.00 82.56 368 LEU A N 1
ATOM 2843 C CA . LEU A 1 368 ? -16.865 -15.069 -11.168 1.00 82.56 368 LEU A CA 1
ATOM 2844 C C . LEU A 1 368 ? -17.078 -16.473 -11.749 1.00 82.56 368 LEU A C 1
ATOM 2846 O O . LEU A 1 368 ? -16.237 -16.941 -12.505 1.00 82.56 368 LEU A O 1
ATOM 2850 N N . ARG A 1 369 ? -18.224 -17.119 -11.490 1.00 85.94 369 ARG A N 1
ATOM 2851 C CA . ARG A 1 369 ? -18.564 -18.440 -12.063 1.00 85.94 369 ARG A CA 1
ATOM 2852 C C . ARG A 1 369 ? -18.625 -18.425 -13.595 1.00 85.94 369 ARG A C 1
ATOM 2854 O O . ARG A 1 369 ? -18.291 -19.427 -14.217 1.00 85.94 369 ARG A O 1
ATOM 2861 N N . ARG A 1 370 ? -19.056 -17.311 -14.203 1.00 86.75 370 ARG A N 1
ATOM 2862 C CA . ARG A 1 370 ? -19.063 -17.134 -15.669 1.00 86.75 370 ARG A CA 1
ATOM 2863 C C . ARG A 1 370 ? -17.665 -16.875 -16.229 1.00 86.75 370 ARG A C 1
ATOM 2865 O O . ARG A 1 370 ? -17.373 -17.287 -17.346 1.00 86.75 370 ARG A O 1
ATOM 2872 N N . PHE A 1 371 ? -16.817 -16.206 -15.454 1.00 83.81 371 PHE A N 1
ATOM 2873 C CA . PHE A 1 371 ? -15.458 -15.840 -15.841 1.00 83.81 371 PHE A CA 1
ATOM 2874 C C . PHE A 1 371 ? -14.454 -16.994 -15.712 1.00 83.81 371 PHE A C 1
ATOM 2876 O O . PHE A 1 371 ? -13.636 -17.194 -16.607 1.00 83.81 371 PHE A O 1
ATOM 2883 N N . ASP A 1 372 ? -14.552 -17.790 -14.644 1.00 80.38 372 ASP A N 1
ATOM 2884 C CA . ASP A 1 372 ? -13.638 -18.893 -14.314 1.00 80.38 372 ASP A CA 1
ATOM 2885 C C . ASP A 1 372 ? -13.327 -19.846 -15.495 1.00 80.38 372 ASP A C 1
ATOM 2887 O O . ASP A 1 372 ? -12.148 -20.083 -15.769 1.00 80.38 372 ASP A O 1
ATOM 2891 N N . PRO A 1 373 ? -14.310 -20.328 -16.293 1.00 84.50 373 PRO A N 1
ATOM 2892 C CA . PRO A 1 373 ? -14.023 -21.242 -17.403 1.00 84.50 373 PRO A CA 1
ATOM 2893 C C . PRO A 1 373 ? -13.347 -20.580 -18.615 1.00 84.50 373 PRO A C 1
ATOM 2895 O O . PRO A 1 373 ? -12.803 -21.287 -19.466 1.00 84.50 373 PRO A O 1
ATOM 2898 N N . VAL A 1 374 ? -13.399 -19.250 -18.743 1.00 84.06 374 VAL A N 1
ATOM 2899 C CA . VAL A 1 374 ? -12.828 -18.518 -19.890 1.00 84.06 374 VAL A CA 1
ATOM 2900 C C . VAL A 1 374 ? -11.568 -17.741 -19.534 1.00 84.06 374 VAL A C 1
ATOM 2902 O O . VAL A 1 374 ? -10.831 -17.359 -20.437 1.00 84.06 374 VAL A O 1
ATOM 2905 N N . TYR A 1 375 ? -11.285 -17.548 -18.247 1.00 81.81 375 TYR A N 1
ATOM 2906 C CA . TYR A 1 375 ? -10.174 -16.741 -17.759 1.00 81.81 375 TYR A CA 1
ATOM 2907 C C . TYR A 1 375 ? -8.827 -17.117 -18.386 1.00 81.81 375 TYR A C 1
ATOM 2909 O O . TYR A 1 375 ? -8.114 -16.259 -18.902 1.00 81.81 375 TYR A O 1
ATOM 2917 N N . ALA A 1 376 ? -8.517 -18.415 -18.437 1.00 81.88 376 ALA A N 1
ATOM 2918 C CA . ALA A 1 376 ? -7.265 -18.920 -18.999 1.00 81.88 376 ALA A CA 1
ATOM 2919 C C . ALA A 1 376 ? -7.076 -18.607 -20.499 1.00 81.88 376 ALA A C 1
ATOM 2921 O O . ALA A 1 376 ? -5.974 -18.764 -21.013 1.00 81.88 376 ALA A O 1
ATOM 2922 N N . ARG A 1 377 ? -8.122 -18.154 -21.210 1.00 86.06 377 ARG A N 1
ATOM 2923 C CA . ARG A 1 377 ? -8.026 -17.715 -22.613 1.00 86.06 377 ARG A CA 1
ATOM 2924 C C . ARG A 1 377 ? -7.397 -16.328 -22.761 1.00 86.06 377 ARG A C 1
ATOM 2926 O O . ARG A 1 377 ? -6.864 -16.033 -23.821 1.00 86.06 377 ARG A O 1
ATOM 2933 N N . PHE A 1 378 ? -7.481 -15.485 -21.730 1.00 84.25 378 PHE A N 1
ATOM 2934 C CA . PHE A 1 378 ? -7.048 -14.083 -21.785 1.00 84.25 378 PHE A CA 1
ATOM 2935 C C . PHE A 1 378 ? -5.682 -13.838 -21.133 1.00 84.25 378 PHE A C 1
ATOM 2937 O O . PHE A 1 378 ? -5.117 -12.760 -21.291 1.00 84.25 378 PHE A O 1
ATOM 2944 N N . PHE A 1 379 ? -5.140 -14.820 -20.408 1.00 82.94 379 PHE A N 1
ATOM 2945 C CA . PHE A 1 379 ? -3.887 -14.682 -19.669 1.00 82.94 379 PHE A CA 1
ATOM 2946 C C . PHE A 1 379 ? -2.932 -15.816 -20.025 1.00 82.94 379 PHE A C 1
ATOM 2948 O O . PHE A 1 379 ? -3.225 -16.979 -19.757 1.00 82.94 379 PHE A O 1
ATOM 2955 N N . GLU A 1 380 ? -1.752 -15.473 -20.555 1.00 82.56 380 GLU A N 1
ATOM 2956 C CA . GLU A 1 380 ? -0.679 -16.441 -20.847 1.00 82.56 380 GLU A CA 1
ATOM 2957 C C . GLU A 1 380 ? -0.287 -17.244 -19.594 1.00 82.56 380 GLU A C 1
ATOM 2959 O O . GLU A 1 380 ? 0.075 -18.419 -19.665 1.00 82.56 380 GLU A O 1
ATOM 2964 N N . ARG A 1 381 ? -0.374 -16.605 -18.419 1.00 81.19 381 ARG A N 1
ATOM 2965 C CA . ARG A 1 381 ? -0.074 -17.203 -17.116 1.00 81.19 381 ARG A CA 1
ATOM 2966 C C . ARG A 1 381 ? -1.172 -16.856 -16.111 1.00 81.19 381 ARG A C 1
ATOM 2968 O O . ARG A 1 381 ? -1.094 -15.795 -15.490 1.00 81.19 381 ARG A O 1
ATOM 2975 N N . PRO A 1 382 ? -2.185 -17.718 -15.927 1.00 72.38 382 PRO A N 1
ATOM 2976 C CA . PRO A 1 382 ? -3.216 -17.474 -14.929 1.00 72.38 382 PRO A CA 1
ATOM 2977 C C . PRO A 1 382 ? -2.603 -17.476 -13.510 1.00 72.38 382 PRO A C 1
ATOM 2979 O O . PRO A 1 382 ? -1.766 -18.335 -13.209 1.00 72.38 382 PRO A O 1
ATOM 2982 N N . PRO A 1 383 ? -2.992 -16.546 -12.618 1.00 67.06 383 PRO A N 1
ATOM 2983 C CA . PRO A 1 383 ? -2.607 -16.545 -11.220 1.00 67.06 383 PRO A CA 1
ATOM 2984 C C . PRO A 1 383 ? -3.011 -17.852 -10.550 1.00 67.06 383 PRO A C 1
ATOM 2986 O O . PRO A 1 383 ? -4.131 -18.333 -10.696 1.00 67.06 383 PRO A O 1
ATOM 2989 N N . SER A 1 384 ? -2.097 -18.409 -9.763 1.00 66.81 384 SER A N 1
ATOM 2990 C CA . SER A 1 384 ? -2.337 -19.626 -8.985 1.00 66.81 384 SER A CA 1
ATOM 2991 C C . SER A 1 384 ? -3.007 -19.358 -7.630 1.00 66.81 384 SER A C 1
ATOM 2993 O O . SER A 1 384 ? -3.224 -20.287 -6.855 1.00 66.81 384 SER A O 1
ATOM 2995 N N . THR A 1 385 ? -3.249 -18.088 -7.293 1.00 66.88 385 THR A N 1
ATOM 2996 C CA . THR A 1 385 ? -3.846 -17.680 -6.017 1.00 66.88 385 THR A CA 1
ATOM 2997 C C . THR A 1 385 ? -5.369 -17.742 -6.131 1.00 66.88 385 THR A C 1
ATOM 2999 O O . THR A 1 385 ? -5.917 -17.114 -7.037 1.00 66.88 385 THR A O 1
ATOM 3002 N N . PRO A 1 386 ? -6.068 -18.463 -5.236 1.00 66.88 386 PRO A N 1
ATOM 3003 C CA . PRO A 1 386 ? -7.525 -18.482 -5.249 1.00 66.88 386 PRO A CA 1
ATOM 3004 C C . PRO A 1 386 ? -8.084 -17.089 -4.931 1.00 66.88 386 PRO A C 1
ATOM 3006 O O . PRO A 1 386 ? -7.531 -16.372 -4.098 1.00 66.88 386 PRO A O 1
ATOM 3009 N N . PHE A 1 387 ? -9.204 -16.741 -5.558 1.00 67.25 387 PHE A N 1
ATOM 3010 C CA . PHE A 1 387 ? -9.958 -15.508 -5.321 1.00 67.25 387 PHE A CA 1
ATOM 3011 C C . PHE A 1 387 ? -11.423 -15.843 -4.998 1.00 67.25 387 PHE A C 1
ATOM 3013 O O . PHE A 1 387 ? -11.905 -16.928 -5.328 1.00 67.25 387 PHE A O 1
ATOM 3020 N N . GLY A 1 388 ? -12.130 -14.940 -4.317 1.00 69.62 388 GLY A N 1
ATOM 3021 C CA . GLY A 1 388 ? -13.511 -15.155 -3.881 1.00 69.62 388 GLY A CA 1
ATOM 3022 C C . GLY A 1 388 ? -14.204 -13.862 -3.459 1.00 69.62 388 GLY A C 1
ATOM 3023 O O . GLY A 1 388 ? -13.605 -12.791 -3.504 1.00 69.62 388 GLY A O 1
ATOM 3024 N N . VAL A 1 389 ? -15.471 -13.984 -3.065 1.00 69.81 389 VAL A N 1
ATOM 3025 C CA . VAL A 1 389 ? -16.312 -12.888 -2.564 1.00 69.81 389 VAL A CA 1
ATOM 3026 C C . VAL A 1 389 ? -16.713 -13.239 -1.140 1.00 69.81 389 VAL A C 1
ATOM 3028 O O . VAL A 1 389 ? -17.242 -14.324 -0.902 1.00 69.81 389 VAL A O 1
ATOM 3031 N N . GLU A 1 390 ? -16.468 -12.331 -0.204 1.00 66.00 390 GLU A N 1
ATOM 3032 C CA . GLU A 1 390 ? -16.913 -12.454 1.182 1.00 66.00 390 GLU A CA 1
ATOM 3033 C C . GLU A 1 390 ? -17.559 -11.133 1.621 1.00 66.00 390 GLU A C 1
ATOM 3035 O O . GLU A 1 390 ? -17.134 -10.069 1.155 1.00 66.00 390 GLU A O 1
ATOM 3040 N N . PRO A 1 391 ? -18.582 -11.168 2.495 1.00 64.12 391 PRO A N 1
ATOM 3041 C CA . PRO A 1 391 ? -19.076 -9.961 3.140 1.00 64.12 391 PRO A CA 1
ATOM 3042 C C . PRO A 1 391 ? -17.943 -9.264 3.891 1.00 64.12 391 PRO A C 1
ATOM 3044 O O . PRO A 1 391 ? -17.101 -9.915 4.513 1.00 64.12 391 PRO A O 1
ATOM 3047 N N . GLN A 1 392 ? -17.940 -7.936 3.861 1.00 57.91 392 GLN A N 1
ATOM 3048 C CA . GLN A 1 392 ? -16.987 -7.153 4.634 1.00 57.91 392 GLN A CA 1
ATOM 3049 C C . GLN A 1 392 ? -17.116 -7.488 6.128 1.00 57.91 392 GLN A C 1
ATOM 3051 O O . GLN A 1 392 ? -18.220 -7.523 6.675 1.00 57.91 392 GLN A O 1
ATOM 3056 N N . ALA A 1 393 ? -15.985 -7.751 6.788 1.00 54.66 393 ALA A N 1
ATOM 3057 C CA . ALA A 1 393 ? -15.984 -8.028 8.218 1.00 54.66 393 ALA A CA 1
ATOM 3058 C C . ALA A 1 393 ? -16.452 -6.780 8.999 1.00 54.66 393 ALA A C 1
ATOM 3060 O O . ALA A 1 393 ? -15.976 -5.682 8.697 1.00 54.66 393 ALA A O 1
ATOM 3061 N N . PRO A 1 394 ? -17.317 -6.921 10.025 1.00 54.25 394 PRO A N 1
ATOM 3062 C CA . PRO A 1 394 ? -17.870 -5.779 10.761 1.00 54.25 394 PRO A CA 1
ATOM 3063 C C . PRO A 1 394 ? -16.813 -4.852 11.374 1.00 54.25 394 PRO A C 1
ATOM 3065 O O . PRO A 1 394 ? -17.019 -3.650 11.461 1.00 54.25 394 PRO A O 1
ATOM 3068 N N . GLU A 1 395 ? -15.654 -5.400 11.741 1.00 47.09 395 GLU A N 1
ATOM 3069 C CA . GLU A 1 395 ? -14.489 -4.672 12.267 1.00 47.09 395 GLU A CA 1
ATOM 3070 C C . GLU A 1 395 ? -13.829 -3.700 11.271 1.00 47.09 395 GLU A C 1
ATOM 3072 O O . GLU A 1 395 ? -12.988 -2.895 11.667 1.00 47.09 395 GLU A O 1
ATOM 3077 N N . TYR A 1 396 ? -14.210 -3.758 9.992 1.00 48.75 396 TYR A N 1
ATOM 3078 C CA . TYR A 1 396 ? -13.770 -2.835 8.945 1.00 48.75 396 TYR A CA 1
ATOM 3079 C C . TYR A 1 396 ? -14.862 -1.861 8.500 1.00 48.75 396 TYR A C 1
ATOM 3081 O O . TYR A 1 396 ? -14.608 -1.062 7.599 1.00 48.75 396 TYR A O 1
ATOM 3089 N N . ASN A 1 397 ? -16.057 -1.912 9.097 1.00 47.84 397 ASN A N 1
ATOM 3090 C CA . ASN A 1 397 ? -17.145 -0.988 8.767 1.00 47.84 397 ASN A CA 1
ATOM 3091 C C . ASN A 1 397 ? -16.836 0.451 9.214 1.00 47.84 397 ASN A C 1
ATOM 3093 O O . ASN A 1 397 ? -17.298 1.391 8.575 1.00 47.84 397 ASN A O 1
ATOM 3097 N N . ASP A 1 398 ? -15.976 0.614 10.224 1.00 44.12 398 ASP A N 1
ATOM 3098 C CA . ASP A 1 398 ? -15.547 1.915 10.761 1.00 44.12 398 ASP A CA 1
ATOM 3099 C C . ASP A 1 398 ? -14.327 2.501 10.016 1.00 44.12 398 ASP A C 1
ATOM 3101 O O . ASP A 1 398 ? -13.793 3.547 10.382 1.00 44.12 398 ASP A O 1
ATOM 3105 N N . ILE A 1 399 ? -13.839 1.814 8.976 1.00 44.47 399 ILE A N 1
ATOM 3106 C CA . ILE A 1 399 ? -12.663 2.216 8.202 1.00 44.47 399 ILE A CA 1
ATOM 3107 C C . ILE A 1 399 ? -13.131 2.848 6.882 1.00 44.47 399 ILE A C 1
ATOM 3109 O O . ILE A 1 399 ? -13.855 2.216 6.109 1.00 44.47 399 ILE A O 1
ATOM 3113 N N . GLY A 1 400 ? -12.708 4.087 6.604 1.00 42.16 400 GLY A N 1
ATOM 3114 C CA . GLY A 1 400 ? -12.971 4.780 5.333 1.00 42.16 400 GLY A CA 1
ATOM 3115 C C . GLY A 1 400 ? -12.567 3.942 4.110 1.00 42.16 400 GLY A C 1
ATOM 3116 O O . GLY A 1 400 ? -11.638 3.130 4.179 1.00 42.16 400 GLY A O 1
ATOM 3117 N N . ASP A 1 401 ? -13.276 4.109 2.990 1.00 36.88 401 ASP A N 1
ATOM 3118 C CA . ASP A 1 401 ? -13.217 3.225 1.812 1.00 36.88 401 ASP A CA 1
ATOM 3119 C C . ASP A 1 401 ? -11.788 2.910 1.322 1.00 36.88 401 ASP A C 1
ATOM 3121 O O . ASP A 1 401 ? -11.444 1.751 1.072 1.00 36.88 401 ASP A O 1
ATOM 3125 N N . GLY A 1 402 ? -10.898 3.910 1.298 1.00 35.97 402 GLY A N 1
ATOM 3126 C CA 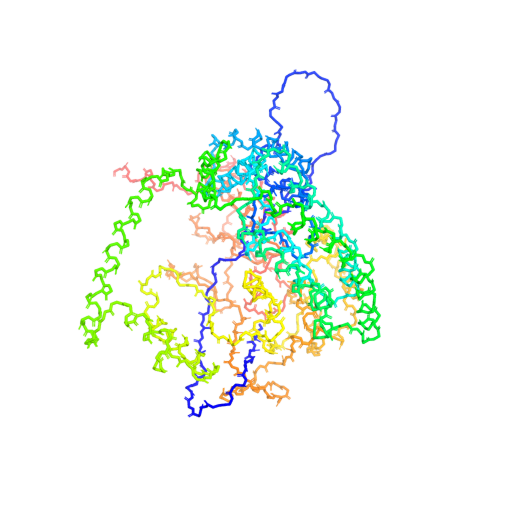. GLY A 1 402 ? -9.504 3.766 0.848 1.00 35.97 402 GLY A CA 1
ATOM 3127 C C . GLY A 1 402 ? -8.574 2.962 1.777 1.00 35.97 402 GLY A C 1
ATOM 3128 O O . GLY A 1 402 ? -7.467 2.569 1.386 1.00 35.97 402 GLY A O 1
ATOM 3129 N N . HIS A 1 403 ? -8.993 2.688 3.012 1.00 36.97 403 HIS A N 1
ATOM 3130 C CA . HIS A 1 403 ? -8.240 1.884 3.980 1.00 36.97 403 HIS A CA 1
ATOM 3131 C C . HIS A 1 403 ? -8.752 0.430 4.065 1.00 36.97 403 HIS A C 1
ATOM 3133 O O . HIS A 1 403 ? -7.998 -0.454 4.486 1.00 36.97 403 HIS A O 1
ATOM 3139 N N . ARG A 1 404 ? -9.971 0.148 3.572 1.00 41.91 404 ARG A N 1
ATOM 3140 C CA . ARG A 1 404 ? -10.600 -1.192 3.561 1.00 41.91 404 ARG A CA 1
ATOM 3141 C C . ARG A 1 404 ? -9.817 -2.225 2.745 1.00 41.91 404 ARG A C 1
ATOM 3143 O O . ARG A 1 404 ? -9.650 -3.364 3.180 1.00 41.91 404 ARG A O 1
ATOM 3150 N N . GLN A 1 405 ? -9.254 -1.830 1.599 1.00 31.83 405 GLN A N 1
ATOM 3151 C CA . GLN A 1 405 ? -8.482 -2.738 0.731 1.00 31.83 405 GLN A CA 1
ATOM 3152 C C . GLN A 1 405 ? -7.171 -3.238 1.370 1.00 31.83 405 GLN A C 1
ATOM 3154 O O . GLN A 1 405 ? -6.706 -4.340 1.067 1.00 31.83 405 GLN A O 1
ATOM 3159 N N . ARG A 1 406 ? -6.569 -2.451 2.275 1.00 32.25 406 ARG A N 1
ATOM 3160 C CA . ARG A 1 406 ? -5.268 -2.762 2.895 1.00 32.25 406 ARG A CA 1
ATOM 3161 C C . ARG A 1 406 ? -5.369 -3.779 4.032 1.00 32.25 406 ARG A C 1
ATOM 3163 O O . ARG A 1 406 ? -4.457 -4.587 4.196 1.00 32.25 406 ARG A O 1
ATOM 3170 N N . ALA A 1 407 ? -6.468 -3.781 4.786 1.00 31.47 407 ALA A N 1
ATOM 3171 C CA . ALA A 1 407 ? -6.661 -4.719 5.892 1.00 31.47 407 ALA A CA 1
ATOM 3172 C C . ALA A 1 407 ? -6.963 -6.154 5.413 1.00 31.47 407 ALA A C 1
ATOM 3174 O O . ALA A 1 407 ? -6.496 -7.122 6.011 1.00 31.47 407 ALA A O 1
ATOM 3175 N N . CYS A 1 408 ? -7.626 -6.295 4.260 1.00 32.69 408 CYS A N 1
ATOM 3176 C CA . CYS A 1 408 ? -7.933 -7.595 3.656 1.00 32.69 408 CYS A CA 1
ATOM 3177 C C . CYS A 1 408 ? -6.682 -8.403 3.246 1.00 32.69 408 CYS A C 1
ATOM 3179 O O . CYS A 1 408 ? -6.758 -9.618 3.086 1.00 32.69 408 CYS A O 1
ATOM 3181 N N . HIS A 1 409 ? -5.514 -7.764 3.111 1.00 29.61 409 HIS A N 1
ATOM 3182 C CA . HIS A 1 409 ? -4.277 -8.425 2.679 1.00 29.61 409 HIS A CA 1
ATOM 3183 C C . HIS A 1 409 ? -3.494 -9.143 3.799 1.00 29.61 409 HIS A C 1
ATOM 3185 O O . HIS A 1 409 ? -2.488 -9.787 3.499 1.00 29.61 409 HIS A O 1
ATOM 3191 N N . SER A 1 410 ? -3.905 -9.053 5.075 1.00 30.97 410 SER A N 1
ATOM 3192 C CA . SER A 1 410 ? -3.103 -9.555 6.213 1.00 30.97 410 SER A CA 1
ATOM 3193 C C . SER A 1 410 ? -3.781 -10.591 7.131 1.00 30.97 410 SER A C 1
ATOM 3195 O O . SER A 1 410 ? -3.139 -11.088 8.063 1.00 30.97 410 SER A O 1
ATOM 3197 N N . GLY A 1 411 ? -5.029 -10.990 6.861 1.00 34.84 411 GLY A N 1
ATOM 3198 C CA . GLY A 1 411 ? -5.726 -12.051 7.604 1.00 34.84 411 GLY A CA 1
ATOM 3199 C C . GLY A 1 411 ? -5.278 -13.480 7.228 1.00 34.84 411 GLY A C 1
ATOM 3200 O O . GLY A 1 411 ? -4.843 -13.720 6.099 1.00 34.84 411 GLY A O 1
ATOM 3201 N N . PRO A 1 412 ? -5.358 -14.472 8.142 1.00 41.03 412 PRO A N 1
ATOM 3202 C CA . PRO A 1 412 ? -5.116 -15.869 7.792 1.00 41.03 412 PRO A CA 1
ATOM 3203 C C . PRO A 1 412 ? -6.177 -16.379 6.805 1.00 41.03 412 PRO A C 1
ATOM 3205 O O . PRO A 1 412 ? -7.372 -16.328 7.063 1.00 41.03 412 PRO A O 1
ATOM 3208 N N . ILE A 1 413 ? -5.715 -16.952 5.694 1.00 51.91 413 ILE A N 1
ATOM 3209 C CA . ILE A 1 413 ? -6.532 -17.406 4.552 1.00 51.91 413 ILE A CA 1
ATOM 3210 C C . ILE A 1 413 ? -7.422 -18.640 4.893 1.00 51.91 413 ILE A C 1
ATOM 3212 O O . ILE A 1 413 ? -8.202 -19.107 4.061 1.00 51.91 413 ILE A O 1
ATOM 3216 N N . ALA A 1 414 ? -7.325 -19.232 6.095 1.00 53.72 414 ALA A N 1
ATOM 3217 C CA . ALA A 1 414 ? -8.087 -20.430 6.484 1.00 53.72 414 ALA A CA 1
ATOM 3218 C C . ALA A 1 414 ? -8.539 -20.424 7.957 1.00 53.72 414 ALA A C 1
ATOM 3220 O O . ALA A 1 414 ? -7.772 -20.041 8.835 1.00 53.72 414 ALA A O 1
ATOM 3221 N N . LYS A 1 415 ? -9.749 -20.951 8.223 1.00 63.28 415 LYS A N 1
ATOM 3222 C CA . LYS A 1 415 ? -10.340 -21.096 9.570 1.00 63.28 415 LYS A CA 1
ATOM 3223 C C . LYS A 1 415 ? -9.579 -22.094 10.447 1.00 63.28 415 LYS A C 1
ATOM 3225 O O . LYS A 1 415 ? -9.480 -21.918 11.658 1.00 63.28 415 LYS A O 1
ATOM 3230 N N . THR A 1 416 ? -9.081 -23.188 9.870 1.00 66.62 416 THR A N 1
ATOM 3231 C CA . THR A 1 416 ? -8.253 -24.174 10.583 1.00 66.62 416 THR A CA 1
ATOM 3232 C C . THR A 1 416 ? -7.305 -24.870 9.611 1.00 66.62 416 THR A C 1
ATOM 3234 O O . THR A 1 416 ? -7.714 -25.290 8.523 1.00 66.62 416 THR A O 1
ATOM 3237 N N . LEU A 1 417 ? -6.037 -24.999 10.012 1.00 79.19 417 LEU A N 1
ATOM 3238 C CA . LEU A 1 417 ? -5.007 -25.710 9.263 1.00 79.19 417 LEU A CA 1
ATOM 3239 C C . LEU A 1 417 ? -4.484 -26.895 10.080 1.00 79.19 417 LEU A C 1
ATOM 3241 O O . LEU A 1 417 ? -3.898 -26.705 11.147 1.00 79.19 417 LEU A O 1
ATOM 3245 N N . TRP A 1 418 ? -4.635 -28.115 9.556 1.00 79.69 418 TRP A N 1
ATOM 3246 C CA . TRP A 1 418 ? -3.959 -29.288 10.109 1.00 79.69 418 TRP A CA 1
ATOM 3247 C C . TRP A 1 418 ? -2.726 -29.658 9.288 1.00 79.69 418 TRP A C 1
ATOM 3249 O O . TRP A 1 418 ? -2.745 -29.705 8.057 1.00 79.69 418 TRP A O 1
ATOM 3259 N N . VAL A 1 419 ? -1.642 -29.980 9.984 1.00 78.88 419 VAL A N 1
ATOM 3260 C CA . VAL A 1 419 ? -0.413 -30.516 9.407 1.00 78.88 419 VAL A CA 1
ATOM 3261 C C . VAL A 1 419 ? -0.317 -31.989 9.775 1.00 78.88 419 VAL A C 1
ATOM 3263 O O . VAL A 1 419 ? -0.042 -32.346 10.922 1.00 78.88 419 VAL A O 1
ATOM 3266 N N . SER A 1 420 ? -0.523 -32.854 8.783 1.00 78.19 420 SER A N 1
ATOM 3267 C CA . SER A 1 420 ? -0.373 -34.298 8.927 1.00 78.19 420 SER A CA 1
ATOM 3268 C C . SER A 1 420 ? 1.053 -34.747 8.604 1.00 78.19 420 SER A C 1
ATOM 3270 O O . SER A 1 420 ? 1.616 -34.443 7.539 1.00 78.19 420 SER A O 1
ATOM 3272 N N . ALA A 1 421 ? 1.6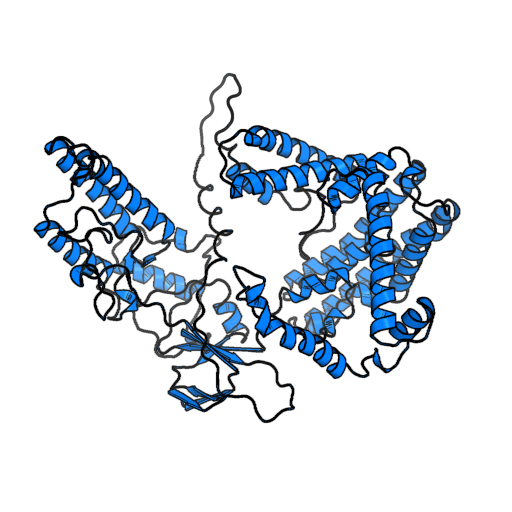52 -35.506 9.524 1.00 73.38 421 ALA A N 1
ATOM 3273 C CA . ALA A 1 421 ? 2.980 -36.079 9.345 1.00 73.38 421 ALA A CA 1
ATOM 3274 C C . ALA A 1 421 ? 3.101 -37.483 9.962 1.00 73.38 421 ALA A C 1
ATOM 3276 O O . ALA A 1 421 ? 2.693 -37.724 11.093 1.00 73.38 421 ALA A O 1
ATOM 3277 N N . ARG A 1 422 ? 3.742 -38.409 9.230 1.00 69.19 422 ARG A N 1
ATOM 3278 C CA . ARG A 1 422 ? 4.121 -39.748 9.735 1.00 69.19 422 ARG A CA 1
ATOM 3279 C C . ARG A 1 422 ? 5.217 -39.683 10.807 1.00 69.19 422 ARG A C 1
ATOM 3281 O O . ARG A 1 422 ? 5.314 -40.573 11.642 1.00 69.19 422 ARG A O 1
ATOM 3288 N N . ARG A 1 423 ? 6.080 -38.665 10.730 1.00 65.38 423 ARG A N 1
ATOM 3289 C CA . ARG A 1 423 ? 7.223 -38.421 11.621 1.00 65.38 423 ARG A CA 1
ATOM 3290 C C . ARG A 1 423 ? 7.372 -36.916 11.830 1.00 65.38 423 ARG A C 1
ATOM 3292 O O . ARG A 1 423 ? 7.266 -36.165 10.859 1.00 65.38 423 ARG A O 1
ATOM 3299 N N . GLY A 1 424 ? 7.625 -36.493 13.067 1.00 61.62 424 GLY A N 1
ATOM 3300 C CA . GLY A 1 424 ? 7.942 -35.099 13.383 1.00 61.62 424 GLY A CA 1
ATOM 3301 C C . GLY A 1 424 ? 9.314 -34.694 12.837 1.00 61.62 424 GLY A C 1
ATOM 3302 O O . GLY A 1 424 ? 10.225 -35.520 12.752 1.00 61.62 424 GLY A O 1
ATOM 3303 N N . VAL A 1 425 ? 9.461 -33.422 12.469 1.00 63.69 425 VAL A N 1
ATOM 3304 C CA . VAL A 1 425 ? 10.727 -32.817 12.033 1.00 63.69 425 VAL A CA 1
ATOM 3305 C C . VAL A 1 425 ? 11.011 -31.621 12.934 1.00 63.69 425 VAL A C 1
ATOM 3307 O O . VAL A 1 425 ? 10.082 -30.928 13.341 1.00 63.69 425 VAL A O 1
ATOM 3310 N N . TRP A 1 426 ? 12.283 -31.377 13.247 1.00 64.25 426 TRP A N 1
ATOM 3311 C CA . TRP A 1 426 ? 12.687 -30.172 13.967 1.00 64.25 426 TRP A CA 1
ATOM 3312 C C . TRP A 1 426 ? 12.347 -28.937 13.142 1.00 64.25 426 TRP A C 1
ATOM 3314 O O . TRP A 1 426 ? 12.807 -28.829 12.010 1.00 64.25 426 TRP A O 1
ATOM 3324 N N . VAL A 1 427 ? 11.571 -28.015 13.710 1.00 65.88 427 VAL A N 1
ATOM 3325 C CA . VAL A 1 427 ? 11.353 -26.693 13.120 1.00 65.88 427 VAL A CA 1
ATOM 3326 C C . VAL A 1 427 ? 12.232 -25.702 13.865 1.00 65.88 427 VAL A C 1
ATOM 3328 O O . VAL A 1 427 ? 12.093 -25.544 15.073 1.00 65.88 427 VAL A O 1
ATOM 3331 N N . LEU A 1 428 ? 13.174 -25.081 13.166 1.00 67.75 428 LEU A N 1
ATOM 3332 C CA . LEU A 1 428 ? 14.125 -24.134 13.737 1.00 67.75 428 LEU A CA 1
ATOM 3333 C C . LEU A 1 428 ? 13.741 -22.698 13.355 1.00 67.75 428 LEU A C 1
ATOM 3335 O O . LEU A 1 428 ? 13.247 -22.477 12.244 1.00 67.75 428 LEU A O 1
ATOM 3339 N N . PRO A 1 429 ? 13.972 -21.713 14.240 1.00 64.94 429 PRO A N 1
ATOM 3340 C CA . PRO A 1 429 ? 13.746 -20.314 13.910 1.00 64.94 429 PRO A CA 1
ATOM 3341 C C . PRO A 1 429 ? 14.738 -19.849 12.836 1.00 64.94 429 PRO A C 1
ATOM 3343 O O . PRO A 1 429 ? 15.867 -20.333 12.755 1.00 64.94 429 PRO A O 1
ATOM 3346 N N . LYS A 1 430 ? 14.325 -18.872 12.020 1.00 66.75 430 LYS A N 1
ATOM 3347 C CA . LYS A 1 430 ? 15.192 -18.261 10.992 1.00 66.75 430 LYS A CA 1
ATOM 3348 C C . LYS A 1 430 ? 16.344 -17.440 11.590 1.00 66.75 430 LYS A C 1
ATOM 3350 O O . LYS A 1 430 ? 17.372 -17.279 10.937 1.00 66.75 430 LYS A O 1
ATOM 3355 N N . TYR A 1 431 ? 16.180 -16.952 12.819 1.00 64.56 431 TYR A N 1
ATOM 3356 C CA . TYR A 1 431 ? 17.156 -16.129 13.531 1.00 64.56 431 TYR A CA 1
ATOM 3357 C C . TYR A 1 431 ? 17.472 -16.732 14.900 1.00 64.56 431 TYR A C 1
ATOM 3359 O O . TYR A 1 431 ? 16.574 -17.196 15.602 1.00 64.56 431 TYR A O 1
ATOM 3367 N N . ILE A 1 432 ? 18.744 -16.693 15.290 1.00 62.88 432 ILE A N 1
ATOM 3368 C CA . ILE A 1 432 ? 19.231 -17.074 16.618 1.00 62.88 432 ILE A CA 1
ATOM 3369 C C . ILE A 1 432 ? 20.106 -15.919 17.116 1.00 62.88 432 ILE A C 1
ATOM 3371 O O . ILE A 1 432 ? 21.064 -15.538 16.446 1.00 62.88 432 ILE A O 1
ATOM 3375 N N . ASN A 1 433 ? 19.764 -15.332 18.270 1.00 58.31 433 ASN A N 1
ATOM 3376 C CA . ASN A 1 433 ? 20.454 -14.171 18.860 1.00 58.31 433 ASN A CA 1
ATOM 3377 C C . ASN A 1 433 ? 20.615 -12.981 17.886 1.00 58.31 433 ASN A C 1
ATOM 3379 O O . ASN A 1 433 ? 21.697 -12.411 17.761 1.00 58.31 433 ASN A O 1
ATOM 3383 N N . GLY A 1 434 ? 19.555 -12.647 17.140 1.00 53.69 434 GLY A N 1
ATOM 3384 C CA . GLY A 1 434 ? 19.553 -11.528 16.185 1.00 53.69 434 GLY A CA 1
ATOM 3385 C C . GLY A 1 434 ? 20.338 -11.771 14.889 1.00 53.69 434 GLY A C 1
ATOM 3386 O O . GLY A 1 434 ? 20.358 -10.903 14.022 1.00 53.69 434 GLY A O 1
ATOM 3387 N N . LYS A 1 435 ? 20.952 -12.950 14.712 1.00 61.97 435 LYS A N 1
ATOM 3388 C CA . LYS A 1 435 ? 21.685 -13.325 13.495 1.00 61.97 435 LYS A CA 1
ATOM 3389 C C . LYS A 1 435 ? 20.944 -14.423 12.721 1.00 61.97 435 LYS A C 1
ATOM 3391 O O . LYS A 1 435 ? 20.318 -15.280 13.350 1.00 61.97 435 LYS A O 1
ATOM 3396 N N . PRO A 1 436 ? 20.996 -14.423 11.377 1.00 63.50 436 PRO A N 1
ATOM 3397 C CA . PRO A 1 436 ? 20.479 -15.523 10.564 1.00 63.50 436 PRO A CA 1
ATOM 3398 C C . PRO A 1 436 ? 21.092 -16.865 10.989 1.00 63.50 436 PRO A C 1
ATOM 3400 O O . PRO A 1 436 ? 22.306 -16.959 11.172 1.00 63.50 436 PRO A O 1
ATOM 3403 N N . ALA A 1 437 ? 20.257 -17.887 11.192 1.00 61.88 437 ALA A N 1
ATOM 3404 C CA . ALA A 1 437 ? 20.673 -19.164 11.783 1.00 61.88 437 ALA A CA 1
ATOM 3405 C C . ALA A 1 437 ? 21.732 -19.916 10.950 1.00 61.88 437 ALA A C 1
ATOM 3407 O O . ALA A 1 437 ? 22.515 -20.694 11.492 1.00 61.88 437 ALA A O 1
ATOM 3408 N N . ASP A 1 438 ? 21.781 -19.657 9.646 1.00 61.12 438 ASP A N 1
ATOM 3409 C CA . ASP A 1 438 ? 22.769 -20.170 8.699 1.00 61.12 438 ASP A CA 1
ATOM 3410 C C . ASP A 1 438 ? 24.160 -19.528 8.855 1.00 61.12 438 ASP A C 1
ATOM 3412 O O . ASP A 1 438 ? 25.158 -20.185 8.567 1.00 61.12 438 ASP A O 1
ATOM 3416 N N . LYS A 1 439 ? 24.262 -18.301 9.396 1.00 54.78 439 LYS A N 1
ATOM 3417 C CA . LYS A 1 439 ? 25.554 -17.682 9.774 1.00 54.78 439 LYS A CA 1
ATOM 3418 C C . LYS A 1 439 ? 26.156 -18.275 11.047 1.00 54.78 439 LYS A C 1
ATOM 3420 O O . LYS A 1 439 ? 27.317 -18.024 11.353 1.00 54.78 439 LYS A O 1
ATOM 3425 N N . THR A 1 440 ? 25.376 -19.057 11.785 1.00 53.31 440 THR A N 1
ATOM 3426 C CA . THR A 1 440 ? 25.802 -19.749 13.008 1.00 53.31 440 THR A CA 1
ATOM 3427 C C . THR A 1 440 ? 26.171 -21.209 12.722 1.00 53.31 440 THR A C 1
ATOM 3429 O O . THR A 1 440 ? 26.199 -22.037 13.635 1.00 53.31 440 THR A O 1
ATOM 3432 N N . ALA A 1 441 ? 26.414 -21.546 11.447 1.00 55.69 441 ALA A N 1
ATOM 3433 C CA . ALA A 1 441 ? 26.812 -22.879 11.033 1.00 55.69 441 ALA A CA 1
ATOM 3434 C C . ALA A 1 441 ? 28.111 -23.310 11.728 1.00 55.69 441 ALA A C 1
ATOM 3436 O O . ALA A 1 441 ? 29.040 -22.537 11.957 1.00 55.69 441 ALA A O 1
ATOM 3437 N N . MET A 1 442 ? 28.137 -24.588 12.071 1.00 59.31 442 MET A N 1
ATOM 3438 C CA . MET A 1 442 ? 29.256 -25.259 12.708 1.00 59.31 442 MET A CA 1
ATOM 3439 C C . MET A 1 442 ? 30.533 -25.174 11.848 1.00 59.31 442 MET A C 1
ATOM 3441 O O . MET A 1 442 ? 30.455 -25.442 10.648 1.00 59.31 442 MET A O 1
ATOM 3445 N N . PRO A 1 443 ? 31.711 -24.864 12.423 1.00 59.88 443 PRO A N 1
ATOM 3446 C CA . PRO A 1 443 ? 32.961 -24.854 11.667 1.00 59.88 443 PRO A CA 1
ATOM 3447 C C . PRO A 1 443 ? 33.290 -26.231 11.068 1.00 59.88 443 PRO A C 1
ATOM 3449 O O . PRO A 1 443 ? 33.158 -27.251 11.745 1.00 59.88 443 PRO A O 1
ATOM 3452 N N . HIS A 1 444 ? 33.776 -26.260 9.823 1.00 59.47 444 HIS A N 1
ATOM 3453 C CA . HIS A 1 444 ? 34.060 -27.493 9.066 1.00 59.47 444 HIS A CA 1
ATOM 3454 C C . HIS A 1 444 ? 35.149 -28.385 9.696 1.00 59.47 444 HIS A C 1
ATOM 3456 O O . HIS A 1 444 ? 35.199 -29.581 9.428 1.00 59.47 444 HIS A O 1
ATOM 3462 N N . TRP A 1 445 ? 36.012 -27.821 10.544 1.00 61.72 445 TRP A N 1
ATOM 3463 C CA . TRP A 1 445 ? 37.097 -28.531 11.232 1.00 61.72 445 TRP A CA 1
ATOM 3464 C C . TRP A 1 445 ? 36.649 -29.260 12.511 1.00 61.72 445 TRP A C 1
ATOM 3466 O O . TRP A 1 445 ? 37.434 -29.976 13.130 1.00 61.72 445 TRP A O 1
ATOM 3476 N N . MET A 1 446 ? 35.399 -29.077 12.945 1.00 67.94 446 MET A N 1
ATOM 3477 C CA . MET A 1 446 ? 34.943 -29.520 14.259 1.00 67.94 446 MET A CA 1
ATOM 3478 C C . MET A 1 446 ? 34.422 -30.969 14.256 1.00 67.94 446 MET A C 1
ATOM 3480 O O . MET A 1 446 ? 33.582 -31.320 13.423 1.00 67.94 446 MET A O 1
ATOM 3484 N N . PRO A 1 447 ? 34.819 -31.821 15.228 1.00 68.62 447 PRO A N 1
ATOM 3485 C CA . PRO A 1 447 ? 34.355 -33.202 15.290 1.00 68.62 447 PRO A CA 1
ATOM 3486 C C . PRO A 1 447 ? 32.829 -33.317 15.386 1.00 68.62 447 PRO A C 1
ATOM 3488 O O . PRO A 1 447 ? 32.180 -32.759 16.277 1.00 68.62 447 PRO A O 1
ATOM 3491 N N . ARG A 1 448 ? 32.253 -34.136 14.503 1.00 61.81 448 ARG A N 1
ATOM 3492 C CA . ARG A 1 448 ? 30.802 -34.295 14.316 1.00 61.81 448 ARG A CA 1
ATOM 3493 C C . ARG A 1 448 ? 30.025 -34.586 15.607 1.00 61.81 448 ARG A C 1
ATOM 3495 O O . ARG A 1 448 ? 28.955 -34.021 15.827 1.00 61.81 448 ARG A O 1
ATOM 3502 N N . LYS A 1 449 ? 30.557 -35.438 16.494 1.00 65.25 449 LYS A N 1
ATOM 3503 C CA . LYS A 1 449 ? 29.908 -35.782 17.778 1.00 65.25 449 LYS A CA 1
ATOM 3504 C C . LYS A 1 449 ? 29.775 -34.568 18.709 1.00 65.25 449 LYS A C 1
ATOM 3506 O O . LYS A 1 449 ? 28.744 -34.417 19.363 1.00 65.25 449 LYS A O 1
ATOM 3511 N N . LEU A 1 450 ? 30.783 -33.694 18.733 1.00 69.19 450 LEU A N 1
ATOM 3512 C CA . LEU A 1 450 ? 30.798 -32.485 19.558 1.00 69.19 450 LEU A CA 1
ATOM 3513 C C . LEU A 1 450 ? 29.827 -31.431 19.009 1.00 69.19 450 LEU A C 1
ATOM 3515 O O . LEU A 1 450 ? 29.023 -30.882 19.763 1.00 69.19 450 LEU A O 1
ATOM 3519 N N . GLY A 1 451 ? 29.827 -31.225 17.688 1.00 65.69 451 GLY A N 1
ATOM 3520 C CA . GLY A 1 451 ? 28.905 -30.302 17.020 1.00 65.69 451 GLY A CA 1
ATOM 3521 C C . GLY A 1 451 ? 27.434 -30.646 17.233 1.00 65.69 451 GLY A C 1
ATOM 3522 O O . GLY A 1 451 ? 26.631 -29.790 17.601 1.00 65.69 451 GLY A O 1
ATOM 3523 N N . LEU A 1 452 ? 27.086 -31.931 17.113 1.00 64.38 452 LEU A N 1
ATOM 3524 C CA . LEU A 1 452 ? 25.723 -32.410 17.363 1.00 64.38 452 LEU A CA 1
ATOM 3525 C C . LEU A 1 452 ? 25.290 -32.241 18.828 1.00 64.38 452 LEU A C 1
ATOM 3527 O O . LEU A 1 452 ? 24.100 -32.061 19.093 1.00 64.38 452 LEU A O 1
ATOM 3531 N N . SER A 1 453 ? 26.225 -32.305 19.781 1.00 65.12 453 SER A N 1
ATOM 3532 C CA . SER A 1 453 ? 25.944 -32.092 21.206 1.00 65.12 453 SER A CA 1
ATOM 3533 C C . SER A 1 453 ? 25.644 -30.619 21.509 1.00 65.12 453 SER A C 1
ATOM 3535 O O . SER A 1 453 ? 24.632 -30.302 22.141 1.00 65.12 453 SER A O 1
ATOM 3537 N N . LEU A 1 454 ? 26.464 -29.706 20.980 1.00 66.31 454 LEU A N 1
ATOM 3538 C CA . LEU A 1 454 ? 26.281 -28.261 21.142 1.00 66.31 454 LEU A CA 1
ATOM 3539 C C . LEU A 1 454 ? 25.001 -27.763 20.464 1.00 66.31 454 LEU A C 1
ATOM 3541 O O . LEU A 1 454 ? 24.218 -27.052 21.096 1.00 66.31 454 LEU A O 1
ATOM 3545 N N . ALA A 1 455 ? 24.722 -28.219 19.239 1.00 63.47 455 ALA A N 1
ATOM 3546 C CA . ALA A 1 455 ? 23.485 -27.894 18.532 1.00 63.47 455 ALA A CA 1
ATOM 3547 C C . ALA A 1 455 ? 22.236 -28.349 19.312 1.00 63.47 455 ALA A C 1
ATOM 3549 O O . ALA A 1 455 ? 21.273 -27.593 19.432 1.00 63.47 455 ALA A O 1
ATOM 3550 N N . ARG A 1 456 ? 22.261 -29.549 19.921 1.00 64.94 456 ARG A N 1
ATOM 3551 C CA . ARG A 1 456 ? 21.160 -30.043 20.778 1.00 64.94 456 ARG A CA 1
ATOM 3552 C C . ARG A 1 456 ? 20.933 -29.146 21.988 1.00 64.94 456 ARG A C 1
ATOM 3554 O O . ARG A 1 456 ? 19.788 -28.823 22.301 1.00 64.94 456 ARG A O 1
ATOM 3561 N N . LYS A 1 457 ? 22.011 -28.767 22.678 1.00 66.69 457 LYS A N 1
ATOM 3562 C CA . LYS A 1 457 ? 21.938 -27.928 23.880 1.00 66.69 457 LYS A CA 1
ATOM 3563 C C . LYS A 1 457 ? 21.409 -26.533 23.543 1.00 66.69 457 LYS A C 1
ATOM 3565 O O . LYS A 1 457 ? 20.555 -26.026 24.264 1.00 66.69 457 LYS A O 1
ATOM 3570 N N . MET A 1 458 ? 21.862 -25.964 22.426 1.00 66.50 458 MET A N 1
ATOM 3571 C CA . MET A 1 458 ? 21.390 -24.680 21.909 1.00 66.50 458 MET A CA 1
ATOM 3572 C C . MET A 1 458 ? 19.893 -24.728 21.581 1.00 66.50 458 MET A C 1
ATOM 3574 O O . MET A 1 458 ? 19.129 -23.944 22.125 1.00 66.50 458 MET A O 1
ATOM 3578 N N . ILE A 1 459 ? 19.447 -25.697 20.779 1.00 63.31 459 ILE A N 1
ATOM 3579 C CA . ILE A 1 459 ? 18.041 -25.794 20.355 1.00 63.31 459 ILE A CA 1
ATOM 3580 C C . ILE A 1 459 ? 17.106 -26.054 21.533 1.00 63.31 459 ILE A C 1
ATOM 3582 O O . ILE A 1 459 ? 16.054 -25.428 21.614 1.00 63.31 459 ILE A O 1
ATOM 3586 N N . LYS A 1 460 ? 17.487 -26.923 22.481 1.00 64.69 460 LYS A N 1
ATOM 3587 C CA . LYS A 1 460 ? 16.688 -27.164 23.694 1.00 64.69 460 LYS A CA 1
ATOM 3588 C C . LYS A 1 460 ? 16.542 -25.891 24.536 1.00 64.69 460 LYS A C 1
ATOM 3590 O O . LYS A 1 460 ? 15.489 -25.672 25.126 1.00 64.69 460 LYS A O 1
ATOM 3595 N N . ARG A 1 461 ? 17.584 -25.054 24.578 1.00 66.06 461 ARG A N 1
ATOM 3596 C CA . ARG A 1 461 ? 17.560 -23.760 25.270 1.00 66.06 461 ARG A CA 1
ATOM 3597 C C . ARG A 1 461 ? 16.696 -22.729 24.535 1.00 66.06 461 ARG A C 1
ATOM 3599 O O . ARG A 1 461 ? 16.046 -21.935 25.197 1.00 66.06 461 ARG A O 1
ATOM 3606 N N . THR A 1 462 ? 16.672 -22.756 23.202 1.00 62.22 462 THR A N 1
ATOM 3607 C CA . THR A 1 462 ? 15.901 -21.810 22.377 1.00 62.22 462 THR A CA 1
ATOM 3608 C C . THR A 1 462 ? 14.418 -22.175 22.252 1.00 62.22 462 THR A C 1
ATOM 3610 O O . THR A 1 462 ? 13.585 -21.279 22.234 1.00 62.22 462 THR A O 1
ATOM 3613 N N . LEU A 1 463 ? 14.072 -23.463 22.151 1.00 58.84 463 LEU A N 1
ATOM 3614 C CA . LEU A 1 463 ? 12.707 -23.922 21.842 1.00 58.84 463 LEU A CA 1
ATOM 3615 C C . LEU A 1 463 ? 11.935 -24.493 23.044 1.00 58.84 463 LEU A C 1
ATOM 3617 O O . LEU A 1 463 ? 10.746 -24.773 22.919 1.00 58.84 463 LEU A O 1
ATOM 3621 N N . GLY A 1 464 ? 12.585 -24.694 24.194 1.00 59.62 464 GLY A N 1
ATOM 3622 C CA . GLY A 1 464 ? 11.961 -25.320 25.362 1.00 59.62 464 GLY A CA 1
ATOM 3623 C C . GLY A 1 464 ? 11.693 -26.833 25.202 1.00 59.62 464 GLY A C 1
ATOM 3624 O O . GLY A 1 464 ? 12.222 -27.482 24.290 1.00 59.62 464 GLY A O 1
ATOM 3625 N N . PRO A 1 465 ? 10.930 -27.454 26.126 1.00 55.31 465 PRO A N 1
ATOM 3626 C CA . PRO A 1 465 ? 10.627 -28.886 26.094 1.00 55.31 465 PRO A CA 1
ATOM 3627 C C . PRO A 1 465 ? 9.667 -29.254 24.946 1.00 55.31 465 PRO A C 1
ATOM 3629 O O . PRO A 1 465 ? 8.535 -28.803 24.907 1.00 55.31 465 PRO A O 1
ATOM 3632 N N . TRP A 1 466 ? 10.072 -30.174 24.066 1.00 52.69 466 TRP A N 1
ATOM 3633 C CA . TRP A 1 466 ? 9.327 -30.612 22.863 1.00 52.69 466 TRP A CA 1
ATOM 3634 C C . TRP A 1 466 ? 7.859 -31.038 23.075 1.00 52.69 466 TRP A C 1
ATOM 3636 O O . TRP A 1 466 ? 7.067 -31.028 22.138 1.00 52.69 466 TRP A O 1
ATOM 3646 N N . ARG A 1 467 ? 7.474 -31.436 24.293 1.00 46.91 467 ARG A N 1
ATOM 3647 C CA . ARG A 1 467 ? 6.111 -31.906 24.588 1.00 46.91 467 ARG A CA 1
ATOM 3648 C C . ARG A 1 467 ? 5.067 -30.781 24.609 1.00 46.91 467 ARG A C 1
ATOM 3650 O O . ARG A 1 467 ? 3.886 -31.089 24.528 1.00 46.91 467 ARG A O 1
ATOM 3657 N N . THR A 1 468 ? 5.472 -29.512 24.682 1.00 42.66 468 THR A N 1
ATOM 3658 C CA . THR A 1 468 ? 4.544 -28.371 24.795 1.00 42.66 468 THR A CA 1
ATOM 3659 C C . THR A 1 468 ? 4.081 -27.797 23.451 1.00 42.66 468 THR A C 1
ATOM 3661 O O . THR A 1 468 ? 3.251 -26.898 23.440 1.00 42.66 468 THR A O 1
ATOM 3664 N N . THR A 1 469 ? 4.564 -28.315 22.314 1.00 46.56 469 THR A N 1
ATOM 3665 C CA . THR A 1 469 ? 4.276 -27.782 20.964 1.00 46.56 469 THR A CA 1
ATOM 3666 C C . THR A 1 469 ? 3.367 -28.678 20.106 1.00 46.56 469 THR A C 1
ATOM 3668 O O . THR A 1 469 ? 3.198 -28.423 18.916 1.00 46.56 469 THR A O 1
ATOM 3671 N N . GLY A 1 470 ? 2.772 -29.732 20.683 1.00 48.78 470 GLY A N 1
ATOM 3672 C CA . GLY A 1 470 ? 1.756 -30.561 20.011 1.00 48.78 470 GLY A CA 1
ATOM 3673 C C . GLY A 1 470 ? 2.271 -31.508 18.916 1.00 48.78 470 GLY A C 1
ATOM 3674 O O . GLY A 1 470 ? 1.470 -32.074 18.175 1.00 48.78 470 GLY A O 1
ATOM 3675 N N . PHE A 1 471 ? 3.587 -31.711 18.785 1.00 54.50 471 PHE A N 1
ATOM 3676 C CA . PHE A 1 471 ? 4.149 -32.627 17.786 1.00 54.50 471 PHE A CA 1
ATOM 3677 C C . PHE A 1 471 ? 3.924 -34.113 18.137 1.00 54.50 471 PHE A C 1
ATOM 3679 O O . PHE A 1 471 ? 3.953 -34.480 19.315 1.00 54.50 471 PHE A O 1
ATOM 3686 N N . PRO A 1 472 ? 3.798 -35.009 17.132 1.00 50.16 472 PRO A N 1
ATOM 3687 C CA . PRO A 1 472 ? 3.691 -36.449 17.360 1.00 50.16 472 PRO A CA 1
ATOM 3688 C C . PRO A 1 472 ? 4.860 -36.990 18.197 1.00 50.16 472 PRO A C 1
ATOM 3690 O O . PRO A 1 472 ? 6.020 -36.652 17.960 1.00 50.16 472 PRO A O 1
ATOM 3693 N N . SER A 1 473 ? 4.563 -37.890 19.138 1.00 41.62 473 SER A N 1
ATOM 3694 C CA . SER A 1 473 ? 5.516 -38.434 20.122 1.00 41.62 473 SER A CA 1
ATOM 3695 C C . SER A 1 473 ? 6.688 -39.228 19.523 1.00 41.62 473 SER A C 1
ATOM 3697 O O . SER A 1 473 ? 7.717 -39.395 20.177 1.00 41.62 473 SER A O 1
ATOM 3699 N N . ARG A 1 474 ? 6.572 -39.691 18.270 1.00 44.00 474 ARG A N 1
ATOM 3700 C CA . ARG A 1 474 ? 7.632 -40.395 17.529 1.00 44.00 474 ARG A CA 1
ATOM 3701 C C . ARG A 1 474 ? 8.419 -39.433 16.635 1.00 44.00 474 ARG A C 1
ATOM 3703 O O . ARG A 1 474 ? 8.338 -39.482 15.406 1.00 44.00 474 ARG A O 1
ATOM 3710 N N . THR A 1 475 ? 9.206 -38.559 17.249 1.00 43.09 475 THR A N 1
ATOM 3711 C CA . THR A 1 475 ? 10.302 -37.879 16.548 1.00 43.09 475 THR A CA 1
ATOM 3712 C C . THR A 1 475 ? 11.427 -38.892 16.370 1.00 43.09 475 THR A C 1
ATOM 3714 O O . THR A 1 475 ? 11.808 -39.557 17.332 1.00 43.09 475 THR A O 1
ATOM 3717 N N . THR A 1 476 ? 11.955 -39.045 15.153 1.00 43.78 476 THR A N 1
ATOM 3718 C CA . THR A 1 476 ? 13.180 -39.828 14.931 1.00 43.78 476 THR A CA 1
ATOM 3719 C C . THR A 1 476 ? 14.243 -39.348 15.910 1.00 43.78 476 THR A C 1
ATOM 3721 O O . THR A 1 476 ? 14.615 -38.171 15.928 1.00 43.78 476 THR A O 1
ATOM 3724 N N . SER A 1 477 ? 14.694 -40.264 16.760 1.00 41.47 477 SER A N 1
ATOM 3725 C CA . SER A 1 477 ? 15.875 -40.063 17.582 1.00 41.47 477 SER A CA 1
ATOM 3726 C C . SER A 1 477 ? 17.033 -39.685 16.643 1.00 41.47 477 SER A C 1
ATOM 3728 O O . SER A 1 477 ? 17.207 -40.314 15.612 1.00 41.47 477 SER A O 1
ATOM 3730 N N . ARG A 1 478 ? 17.821 -38.657 16.989 1.00 46.38 478 ARG A N 1
ATOM 3731 C CA . ARG A 1 478 ? 19.191 -38.411 16.468 1.00 46.38 478 ARG A CA 1
ATOM 3732 C C . ARG A 1 478 ? 19.445 -37.747 15.095 1.00 46.38 478 ARG A C 1
ATOM 3734 O O . ARG A 1 478 ? 20.447 -38.080 14.480 1.00 46.38 478 ARG A O 1
ATOM 3741 N N . TRP A 1 479 ? 18.757 -36.673 14.695 1.00 47.72 479 TRP A N 1
ATOM 3742 C CA . TRP A 1 479 ? 19.231 -35.838 13.553 1.00 47.72 479 TRP A CA 1
ATOM 3743 C C . TRP A 1 479 ? 19.303 -36.562 12.194 1.00 47.72 479 TRP A C 1
ATOM 3745 O O . TRP A 1 479 ? 19.957 -36.097 11.267 1.00 47.72 479 TRP A O 1
ATOM 3755 N N . GLU A 1 480 ? 18.588 -37.677 12.063 1.00 51.91 480 GLU A N 1
ATOM 3756 C CA . GLU A 1 480 ? 18.555 -38.529 10.866 1.00 51.91 480 GLU A CA 1
ATOM 3757 C C . GLU A 1 480 ? 17.674 -37.945 9.739 1.00 51.91 480 GLU A C 1
ATOM 3759 O O . GLU A 1 480 ? 17.421 -38.593 8.723 1.00 51.91 480 GLU A O 1
ATOM 3764 N N . ALA A 1 481 ? 17.170 -36.719 9.923 1.00 54.78 481 ALA A N 1
ATOM 3765 C CA . ALA A 1 481 ? 16.307 -35.991 9.000 1.00 54.78 481 ALA A CA 1
ATOM 3766 C C . ALA A 1 481 ? 16.662 -34.498 8.991 1.00 54.78 481 ALA A C 1
ATOM 3768 O O . ALA A 1 481 ? 16.972 -33.930 10.041 1.00 54.78 481 ALA A O 1
ATOM 3769 N N . HIS A 1 482 ? 16.542 -33.855 7.827 1.00 57.59 482 HIS A N 1
ATOM 3770 C CA . HIS A 1 482 ? 16.733 -32.409 7.696 1.00 57.59 482 HIS A CA 1
ATOM 3771 C C . HIS A 1 482 ? 15.729 -31.625 8.545 1.00 57.59 482 HIS A C 1
ATOM 3773 O O . HIS A 1 482 ? 14.530 -31.889 8.421 1.00 57.59 482 HIS A O 1
ATOM 3779 N N . PRO A 1 483 ? 16.181 -30.660 9.368 1.00 63.25 483 PRO A N 1
ATOM 3780 C CA . PRO A 1 483 ? 15.279 -29.747 10.052 1.00 63.25 483 PRO A CA 1
ATOM 3781 C C . PRO A 1 483 ? 14.583 -28.828 9.039 1.00 63.25 483 PRO A C 1
ATOM 3783 O O . PRO A 1 483 ? 15.163 -28.431 8.030 1.00 63.25 483 PRO A O 1
ATOM 3786 N N . SER A 1 484 ? 13.336 -28.468 9.318 1.00 65.88 484 SER A N 1
ATOM 3787 C CA . SER A 1 484 ? 12.633 -27.388 8.630 1.00 65.88 484 SER A CA 1
ATOM 3788 C C . SER A 1 484 ? 12.968 -26.058 9.304 1.00 65.88 484 SER A C 1
ATOM 3790 O O . SER A 1 484 ? 13.160 -26.008 10.514 1.00 65.88 484 SER A O 1
ATOM 3792 N N . VAL A 1 485 ? 13.030 -24.966 8.547 1.00 61.94 485 VAL A N 1
ATOM 3793 C CA . VAL A 1 485 ? 13.312 -23.633 9.100 1.00 61.94 485 VAL A CA 1
ATOM 3794 C C . VAL A 1 485 ? 12.119 -22.728 8.846 1.00 61.94 485 VAL A C 1
ATOM 3796 O O . VAL A 1 485 ? 11.688 -22.562 7.707 1.00 61.94 485 VAL A O 1
ATOM 3799 N N . SER A 1 486 ? 11.576 -22.128 9.901 1.00 61.72 486 SER A N 1
ATOM 3800 C CA . SER A 1 486 ? 10.465 -21.190 9.793 1.00 61.72 486 SER A CA 1
ATOM 3801 C C . SER A 1 486 ? 10.441 -20.221 10.973 1.00 61.72 486 SER A C 1
ATOM 3803 O O . SER A 1 486 ? 10.574 -20.633 12.120 1.00 61.72 486 SER A O 1
ATOM 3805 N N . GLY A 1 487 ? 10.209 -18.936 10.686 1.00 60.94 487 GLY A N 1
ATOM 3806 C CA . GLY A 1 487 ? 10.022 -17.900 11.708 1.00 60.94 487 GLY A CA 1
ATOM 3807 C C . GLY A 1 487 ? 8.616 -17.872 12.314 1.00 60.94 487 GLY A C 1
ATOM 3808 O O . GLY A 1 487 ? 8.464 -17.443 13.446 1.00 60.94 487 GLY A O 1
ATOM 3809 N N . GLU A 1 488 ? 7.604 -18.365 11.592 1.00 58.31 488 GLU A N 1
ATOM 3810 C CA . GLU A 1 488 ? 6.200 -18.230 12.009 1.00 58.31 488 GLU A CA 1
ATOM 3811 C C . GLU A 1 488 ? 5.544 -19.555 12.387 1.00 58.31 488 GLU A C 1
ATOM 3813 O O . GLU A 1 488 ? 4.715 -19.585 13.280 1.00 58.31 488 GLU A O 1
ATOM 3818 N N . PHE A 1 489 ? 5.915 -20.664 11.745 1.00 67.25 489 PHE A N 1
ATOM 3819 C CA . PHE A 1 489 ? 5.291 -21.977 11.951 1.00 67.25 489 PHE A CA 1
ATOM 3820 C C . PHE A 1 489 ? 5.147 -22.403 13.421 1.00 67.25 489 PHE A C 1
ATOM 3822 O O . PHE A 1 489 ? 4.076 -22.855 13.809 1.00 67.25 489 PHE A O 1
ATOM 3829 N N . LEU A 1 490 ? 6.189 -22.245 14.249 1.00 66.00 490 LEU A N 1
ATOM 3830 C CA . LEU A 1 490 ? 6.097 -22.580 15.676 1.00 66.00 490 LEU A CA 1
ATOM 3831 C C . LEU A 1 490 ? 5.200 -21.608 16.448 1.00 66.00 490 LEU A C 1
ATOM 3833 O O . LEU A 1 490 ? 4.452 -22.046 17.314 1.00 66.00 490 LEU A O 1
ATOM 3837 N N . THR A 1 491 ? 5.234 -20.320 16.105 1.00 63.28 491 THR A N 1
ATOM 3838 C CA . THR A 1 491 ? 4.343 -19.299 16.671 1.00 63.28 491 THR A CA 1
ATOM 3839 C C . THR A 1 491 ? 2.889 -19.600 16.321 1.00 63.28 491 THR A C 1
ATOM 3841 O O . THR A 1 491 ? 2.050 -19.665 17.206 1.00 63.28 491 THR A O 1
ATOM 3844 N N . ARG A 1 492 ? 2.594 -19.888 15.050 1.00 65.62 492 ARG A N 1
ATOM 3845 C CA . ARG A 1 492 ? 1.258 -20.249 14.551 1.00 65.62 492 ARG A CA 1
ATOM 3846 C C . ARG A 1 492 ? 0.748 -21.552 15.166 1.00 65.62 492 ARG A C 1
ATOM 3848 O O . ARG A 1 492 ? -0.422 -21.642 15.518 1.00 65.62 492 ARG A O 1
ATOM 3855 N N . ALA A 1 493 ? 1.622 -22.540 15.349 1.00 68.81 493 ALA A N 1
ATOM 3856 C CA . ALA A 1 493 ? 1.284 -23.753 16.089 1.00 68.81 493 ALA A CA 1
ATOM 3857 C C . ALA A 1 493 ? 0.994 -23.462 17.571 1.00 68.81 493 ALA A C 1
ATOM 3859 O O . ALA A 1 493 ? 0.014 -23.965 18.111 1.00 68.81 493 ALA A O 1
ATOM 3860 N N . GLY A 1 494 ? 1.798 -22.609 18.216 1.00 56.50 494 GLY A N 1
ATOM 3861 C CA . GLY A 1 494 ? 1.592 -22.181 19.603 1.00 56.50 494 GLY A CA 1
ATOM 3862 C C . GLY A 1 494 ? 0.317 -21.357 19.816 1.00 56.50 494 GLY A C 1
ATOM 3863 O O . GLY A 1 494 ? -0.328 -21.496 20.848 1.00 56.50 494 GLY A O 1
ATOM 3864 N N . CYS A 1 495 ? -0.083 -20.551 18.829 1.00 56.94 495 CYS A N 1
ATOM 3865 C CA . CYS A 1 495 ? -1.334 -19.787 18.832 1.00 56.94 495 CYS A CA 1
ATOM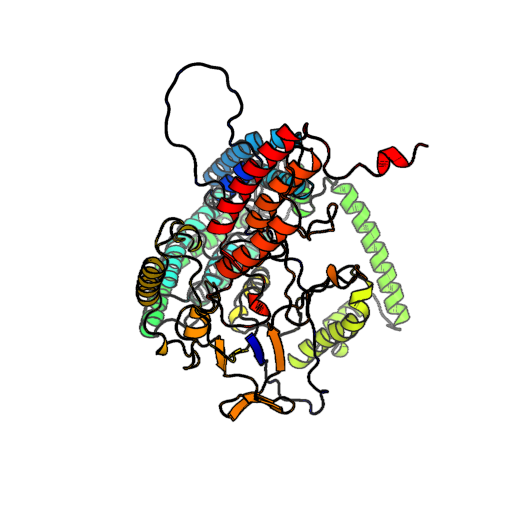 3866 C C . CYS A 1 495 ? -2.573 -20.635 18.488 1.00 56.94 495 CYS A C 1
ATOM 3868 O O . CYS A 1 495 ? -3.688 -20.133 18.576 1.00 56.94 495 CYS A O 1
ATOM 3870 N N . GLY A 1 496 ? -2.401 -21.904 18.095 1.00 64.31 496 GLY A N 1
ATOM 3871 C CA . GLY A 1 496 ? -3.499 -22.806 17.728 1.00 64.31 496 GLY A CA 1
ATOM 3872 C C . GLY A 1 496 ? -3.986 -22.697 16.276 1.00 64.31 496 GLY A C 1
ATOM 3873 O O . GLY A 1 496 ? -4.855 -23.479 15.883 1.00 64.31 496 GLY A O 1
ATOM 3874 N N . ASP A 1 497 ? -3.396 -21.803 15.470 1.00 64.94 497 ASP A N 1
ATOM 3875 C CA . ASP A 1 497 ? -3.682 -21.637 14.033 1.00 64.94 497 ASP A CA 1
ATOM 3876 C C . ASP A 1 497 ? -3.285 -22.892 13.230 1.00 64.94 497 ASP A C 1
ATOM 3878 O O . ASP A 1 497 ? -3.903 -23.225 12.216 1.00 64.94 497 ASP A O 1
ATOM 3882 N N . VAL A 1 498 ? -2.239 -23.595 13.686 1.00 73.44 498 VAL A N 1
ATOM 3883 C CA . VAL A 1 498 ? -1.738 -24.844 13.098 1.00 73.44 498 VAL A CA 1
ATOM 3884 C C . VAL A 1 498 ? -1.881 -25.983 14.097 1.00 73.44 498 VAL A C 1
ATOM 3886 O O . VAL A 1 498 ? -1.262 -25.975 15.158 1.00 73.44 498 VAL A O 1
ATOM 3889 N N . LYS A 1 499 ? -2.645 -27.010 13.727 1.00 80.00 499 LYS A N 1
ATOM 3890 C CA . LYS A 1 499 ? -2.848 -28.217 14.537 1.00 80.00 499 LYS A CA 1
ATOM 3891 C C . LYS A 1 499 ? -2.134 -29.405 13.908 1.00 80.00 499 LYS A C 1
ATOM 3893 O O . LYS A 1 499 ? -2.115 -29.552 12.691 1.00 80.00 499 LYS A O 1
ATOM 3898 N N . PHE A 1 500 ? -1.558 -30.291 14.709 1.00 77.00 500 PHE A N 1
ATOM 3899 C CA . PHE A 1 500 ? -0.898 -31.486 14.181 1.00 77.00 500 PHE A CA 1
ATOM 3900 C C . PHE A 1 500 ? -1.827 -32.689 14.188 1.00 77.00 500 PHE A C 1
ATOM 3902 O O . PHE A 1 500 ? -2.599 -32.895 15.122 1.00 77.00 500 PHE A O 1
ATOM 3909 N N . LYS A 1 501 ? -1.703 -33.510 13.146 1.00 83.44 501 LYS A N 1
ATOM 3910 C CA . LYS A 1 501 ? -2.341 -34.823 13.060 1.00 83.44 501 LYS A CA 1
ATOM 3911 C C . LYS A 1 501 ? -1.315 -35.884 12.658 1.00 83.44 501 LYS A C 1
ATOM 3913 O O . LYS A 1 501 ? -0.333 -35.565 11.973 1.00 83.44 501 LYS A O 1
ATOM 3918 N N . PRO A 1 502 ? -1.494 -37.152 13.060 1.00 81.44 502 PRO A N 1
ATOM 3919 C CA . PRO A 1 502 ? -0.652 -38.225 12.557 1.00 81.44 502 PRO A CA 1
ATOM 3920 C C . PRO A 1 502 ? -0.950 -38.481 11.074 1.00 81.44 502 PRO A C 1
ATOM 3922 O O . PRO A 1 502 ? -1.662 -37.724 10.412 1.00 81.44 502 PRO A O 1
ATOM 3925 N N . ALA A 1 503 ? -0.347 -39.520 10.506 1.00 81.50 503 ALA A N 1
ATOM 3926 C CA . ALA A 1 503 ? -0.544 -39.872 9.105 1.00 81.50 503 ALA A CA 1
ATOM 3927 C C . ALA A 1 503 ? -2.032 -40.047 8.764 1.00 81.50 503 ALA A C 1
ATOM 3929 O O . ALA A 1 503 ? -2.776 -40.614 9.557 1.00 81.50 503 ALA A O 1
ATOM 3930 N N . ILE A 1 504 ? -2.446 -39.606 7.578 1.00 84.62 504 ILE A N 1
ATOM 3931 C CA . ILE A 1 504 ? -3.777 -39.923 7.047 1.00 84.62 504 ILE A CA 1
ATOM 3932 C C . ILE A 1 504 ? -3.883 -41.447 6.873 1.00 84.62 504 ILE A C 1
ATOM 3934 O O . ILE A 1 504 ? -3.022 -42.048 6.227 1.00 84.62 504 ILE A O 1
ATOM 3938 N N . LYS A 1 505 ? -4.913 -42.045 7.480 1.00 87.88 505 LYS A N 1
ATOM 3939 C CA . LYS A 1 505 ? -5.258 -43.473 7.426 1.00 87.88 505 LYS A CA 1
ATOM 3940 C C . LYS A 1 505 ? -6.257 -43.755 6.305 1.00 87.88 505 LYS A C 1
ATOM 3942 O O . LYS A 1 505 ? -6.044 -44.696 5.551 1.00 87.88 505 LYS A O 1
ATOM 3947 N N . ALA A 1 506 ? -7.301 -42.936 6.175 1.00 86.06 506 ALA A N 1
ATOM 3948 C CA . ALA A 1 506 ? -8.315 -43.077 5.130 1.00 86.06 506 ALA A CA 1
ATOM 3949 C C . ALA A 1 506 ? -8.944 -41.725 4.759 1.00 86.06 506 ALA A C 1
ATOM 3951 O O . ALA A 1 506 ? -8.997 -40.805 5.578 1.00 86.06 506 ALA A O 1
ATOM 3952 N N . LEU A 1 507 ? -9.424 -41.625 3.518 1.00 86.62 507 LEU A N 1
ATOM 3953 C CA . LEU A 1 507 ? -10.265 -40.526 3.047 1.00 86.62 507 LEU A CA 1
ATOM 3954 C C . LEU A 1 507 ? -11.716 -41.018 3.033 1.00 86.62 507 LEU A C 1
ATOM 3956 O O . LEU A 1 507 ? -12.043 -41.958 2.316 1.00 86.62 507 LEU A O 1
ATOM 3960 N N . GLU A 1 508 ? -12.569 -40.398 3.839 1.00 87.75 508 GLU A N 1
ATOM 3961 C CA . GLU A 1 508 ? -13.964 -40.780 4.081 1.00 87.75 508 GLU A CA 1
ATOM 3962 C C . GLU A 1 508 ? -14.893 -39.683 3.529 1.00 87.75 508 GLU A C 1
ATOM 3964 O O . GLU A 1 508 ? -15.639 -39.020 4.252 1.00 87.75 508 GLU A O 1
ATOM 3969 N N . GLY A 1 509 ? -14.790 -39.422 2.222 1.00 82.56 509 GLY A N 1
ATOM 3970 C CA . GLY A 1 509 ? -15.514 -38.333 1.558 1.00 82.56 509 GLY A CA 1
ATOM 3971 C C . GLY A 1 509 ? -14.984 -36.955 1.969 1.00 82.56 509 GLY A C 1
ATOM 3972 O O . GLY A 1 509 ? -13.848 -36.617 1.650 1.00 82.56 509 GLY A O 1
ATOM 3973 N N . ARG A 1 510 ? -15.806 -36.162 2.674 1.00 81.81 510 ARG A N 1
ATOM 3974 C CA . ARG A 1 510 ? -15.408 -34.864 3.267 1.00 81.81 510 ARG A CA 1
ATOM 3975 C C . ARG A 1 510 ? -14.600 -35.003 4.557 1.00 81.81 510 ARG A C 1
ATOM 3977 O O . ARG A 1 510 ? -14.115 -34.015 5.095 1.00 81.81 510 ARG A O 1
ATOM 3984 N N . LYS A 1 511 ? -14.475 -36.222 5.080 1.00 85.50 511 LYS A N 1
ATOM 3985 C CA . LYS A 1 511 ? -13.760 -36.489 6.321 1.00 85.50 511 LYS A CA 1
ATOM 3986 C C . LYS A 1 511 ? -12.418 -37.143 6.048 1.00 85.50 511 LYS A C 1
ATOM 3988 O O . LYS A 1 511 ? -12.275 -37.956 5.137 1.00 85.50 511 LYS A O 1
ATOM 3993 N N . VAL A 1 512 ? -11.427 -36.815 6.864 1.00 89.25 512 VAL A N 1
ATOM 3994 C CA . VAL A 1 512 ? -10.106 -37.443 6.834 1.00 89.25 512 VAL A CA 1
ATOM 3995 C C . VAL A 1 512 ? -9.894 -38.168 8.150 1.00 89.25 512 VAL A C 1
ATOM 3997 O O . VAL A 1 512 ? -9.868 -37.535 9.205 1.00 89.25 512 VAL A O 1
ATOM 4000 N N . ARG A 1 513 ? -9.724 -39.493 8.085 1.00 89.81 513 ARG A N 1
ATOM 4001 C CA . ARG A 1 513 ? -9.330 -40.313 9.234 1.00 89.81 513 ARG A CA 1
ATOM 4002 C C . ARG A 1 513 ? -7.816 -40.346 9.333 1.00 89.81 513 ARG A C 1
ATOM 4004 O O . ARG A 1 513 ? -7.128 -40.655 8.356 1.00 89.81 513 ARG A O 1
ATOM 4011 N N . PHE A 1 514 ? -7.292 -40.092 10.520 1.00 90.69 514 PHE A N 1
ATOM 4012 C CA . PHE A 1 514 ? -5.868 -40.155 10.821 1.00 90.69 514 PHE A CA 1
ATOM 401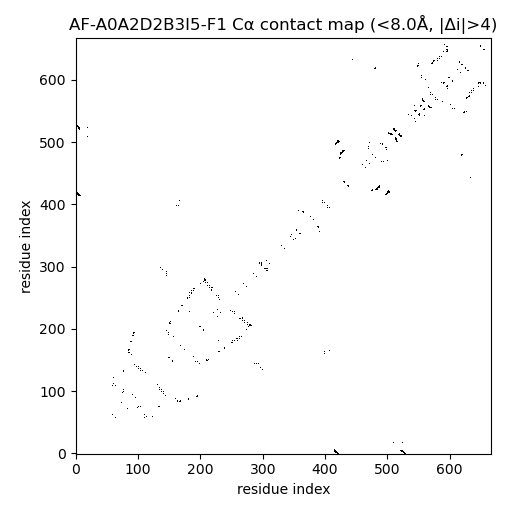3 C C . PHE A 1 514 ? -5.505 -41.466 11.534 1.00 90.69 514 PHE A C 1
ATOM 4015 O O . PHE A 1 514 ? -6.362 -42.256 11.918 1.00 90.69 514 PHE A O 1
ATOM 4022 N N . ALA A 1 515 ? -4.209 -41.749 11.655 1.00 86.56 515 ALA A N 1
ATOM 4023 C CA . ALA A 1 515 ? -3.702 -43.009 12.200 1.00 86.56 515 ALA A CA 1
ATOM 4024 C C . ALA A 1 515 ? -3.948 -43.199 13.709 1.00 86.56 515 ALA A C 1
ATOM 4026 O O . ALA A 1 515 ? -3.770 -44.306 14.201 1.00 86.56 515 ALA A O 1
ATOM 4027 N N . ASP A 1 516 ? -4.341 -42.146 14.426 1.00 85.69 516 ASP A N 1
ATOM 4028 C CA . ASP A 1 516 ? -4.839 -42.198 15.809 1.00 85.69 516 ASP A CA 1
ATOM 4029 C C . ASP A 1 516 ? -6.364 -42.389 15.880 1.00 85.69 516 ASP A C 1
ATOM 4031 O O . ASP A 1 516 ? -6.967 -42.154 16.921 1.00 85.69 516 ASP A O 1
ATOM 4035 N N . ASP A 1 517 ? -6.987 -42.750 14.756 1.00 89.19 517 ASP A N 1
ATOM 4036 C CA . ASP A 1 517 ? -8.430 -42.889 14.562 1.00 89.19 517 ASP A CA 1
ATOM 4037 C C . ASP A 1 517 ? -9.248 -41.603 14.754 1.00 89.19 517 ASP A C 1
ATOM 4039 O O . ASP A 1 517 ? -10.471 -41.635 14.596 1.00 89.19 517 ASP A O 1
ATOM 4043 N N . SER A 1 518 ? -8.594 -40.454 14.973 1.00 89.75 518 SER A N 1
ATOM 4044 C CA . SER A 1 518 ? -9.265 -39.156 14.929 1.00 89.75 518 SER A CA 1
ATOM 4045 C C . SER A 1 518 ? -9.745 -38.839 13.511 1.00 89.75 518 SER A C 1
ATOM 4047 O O . SER A 1 518 ? -9.130 -39.243 12.519 1.00 89.75 518 SER A O 1
ATOM 4049 N N . VAL A 1 519 ? -10.862 -38.118 13.413 1.00 89.88 519 VAL A N 1
ATOM 4050 C CA . VAL A 1 519 ? -11.510 -37.776 12.142 1.00 89.88 519 VAL A CA 1
ATOM 4051 C C . VAL A 1 519 ? -11.801 -36.283 12.118 1.00 89.88 519 VAL A C 1
ATOM 4053 O O . VAL A 1 519 ? -12.377 -35.765 13.069 1.00 89.88 519 VAL A O 1
ATOM 4056 N N . GLU A 1 520 ? -11.424 -35.602 11.038 1.00 88.38 520 GLU A N 1
ATOM 4057 C CA . GLU A 1 520 ? -11.695 -34.169 10.841 1.00 88.38 520 GLU A CA 1
ATOM 4058 C C . GLU A 1 520 ? -12.452 -33.940 9.530 1.00 88.38 520 GLU A C 1
ATOM 4060 O O . GLU A 1 520 ? -12.241 -34.678 8.566 1.00 88.38 520 GLU A O 1
ATOM 4065 N N . ASP A 1 521 ? -13.315 -32.922 9.490 1.00 86.56 521 ASP A N 1
ATOM 4066 C CA . ASP A 1 521 ? -13.936 -32.432 8.249 1.00 86.56 521 ASP A CA 1
ATOM 4067 C C . ASP A 1 521 ? -12.942 -31.521 7.518 1.00 86.56 521 ASP A C 1
ATOM 4069 O O . ASP A 1 521 ? -12.333 -30.636 8.125 1.00 86.56 521 ASP A O 1
ATOM 4073 N N . VAL A 1 522 ? -12.719 -31.791 6.235 1.00 80.56 522 VAL A N 1
ATOM 4074 C CA . VAL A 1 522 ? -11.631 -31.215 5.446 1.00 80.56 522 VAL A CA 1
ATOM 4075 C C . VAL A 1 522 ? -12.142 -30.858 4.062 1.00 80.56 522 VAL A C 1
ATOM 4077 O O . VAL A 1 522 ? -12.624 -31.711 3.318 1.00 80.56 522 VAL A O 1
ATOM 4080 N N . ASP A 1 523 ? -11.925 -29.608 3.673 1.00 72.81 523 ASP A N 1
ATOM 4081 C CA . ASP A 1 523 ? -12.293 -29.104 2.353 1.00 72.81 523 ASP A CA 1
ATOM 4082 C C . ASP A 1 523 ? -11.187 -29.299 1.315 1.00 72.81 523 ASP A C 1
ATOM 4084 O O . ASP A 1 523 ? -11.482 -29.488 0.136 1.00 72.81 523 ASP A O 1
ATOM 4088 N N . ALA A 1 524 ? -9.913 -29.266 1.726 1.00 75.88 524 ALA A N 1
ATOM 4089 C CA . ALA A 1 524 ? -8.792 -29.475 0.812 1.00 75.88 524 ALA A CA 1
ATOM 4090 C C . ALA A 1 524 ? -7.598 -30.184 1.460 1.00 75.88 524 ALA A C 1
ATOM 4092 O O . ALA A 1 524 ? -7.254 -29.945 2.619 1.00 75.88 524 ALA A O 1
ATOM 4093 N N . ILE A 1 525 ? -6.913 -31.011 0.666 1.00 76.06 525 ILE A N 1
ATOM 4094 C CA . ILE A 1 525 ? -5.654 -31.666 1.034 1.00 76.06 525 ILE A CA 1
ATOM 4095 C C . ILE A 1 525 ? -4.564 -31.201 0.069 1.00 76.06 525 ILE A C 1
ATOM 4097 O O . ILE A 1 525 ? -4.620 -31.463 -1.128 1.00 76.06 525 ILE A O 1
ATOM 4101 N N . VAL A 1 526 ? -3.539 -30.551 0.606 1.00 75.12 526 VAL A N 1
ATOM 4102 C CA . VAL A 1 526 ? -2.343 -30.119 -0.113 1.00 75.12 526 VAL A CA 1
ATOM 4103 C C . VAL A 1 526 ? -1.204 -31.094 0.188 1.00 75.12 526 VAL A C 1
ATOM 4105 O O . VAL A 1 526 ? -0.673 -31.169 1.302 1.00 75.12 526 VAL A O 1
ATOM 4108 N N . PHE A 1 527 ? -0.802 -31.858 -0.826 1.00 70.88 527 PHE A N 1
ATOM 4109 C CA . PHE A 1 527 ? 0.275 -32.841 -0.716 1.00 70.88 527 PHE A CA 1
ATOM 4110 C C . PHE A 1 527 ? 1.655 -32.186 -0.849 1.00 70.88 527 PHE A C 1
ATOM 4112 O O . PHE A 1 527 ? 2.269 -32.209 -1.911 1.00 70.88 527 PHE A O 1
ATOM 4119 N N . ALA A 1 528 ? 2.214 -31.691 0.256 1.00 67.19 528 ALA A N 1
ATOM 4120 C CA . ALA A 1 528 ? 3.626 -31.298 0.332 1.00 67.19 528 ALA A CA 1
ATOM 4121 C C . ALA A 1 528 ? 4.524 -32.532 0.587 1.00 67.19 528 ALA A C 1
ATOM 4123 O O . ALA A 1 528 ? 5.218 -32.642 1.608 1.00 67.19 528 ALA A O 1
ATOM 4124 N N . THR A 1 529 ? 4.447 -33.519 -0.314 1.00 72.12 529 THR A N 1
ATOM 4125 C CA . THR A 1 529 ? 5.113 -34.835 -0.191 1.00 72.12 529 THR A CA 1
ATOM 4126 C C . THR A 1 529 ? 6.498 -34.904 -0.838 1.00 72.12 529 THR A C 1
ATOM 4128 O O . THR A 1 529 ? 7.201 -35.893 -0.644 1.00 72.12 529 THR A O 1
ATOM 4131 N N . GLY A 1 530 ? 6.935 -33.824 -1.489 1.00 69.31 530 GLY A N 1
ATOM 4132 C CA . GLY A 1 530 ? 8.195 -33.754 -2.229 1.00 69.31 530 GLY A CA 1
ATOM 4133 C C . GLY A 1 530 ? 7.963 -33.823 -3.738 1.00 69.31 530 GLY A C 1
ATOM 4134 O O . GLY A 1 530 ? 6.826 -33.726 -4.192 1.00 69.31 530 GLY A O 1
ATOM 4135 N N . TYR A 1 531 ? 9.047 -33.969 -4.496 1.00 76.25 531 TYR A N 1
ATOM 4136 C CA . TYR A 1 531 ? 9.037 -34.053 -5.957 1.00 76.25 531 TYR A CA 1
ATOM 4137 C C . TYR A 1 531 ? 9.786 -35.306 -6.416 1.00 76.25 531 TYR A C 1
ATOM 4139 O O . TYR A 1 531 ? 10.718 -35.745 -5.735 1.00 76.25 531 TYR A O 1
ATOM 4147 N N . ASP A 1 532 ? 9.394 -35.841 -7.574 1.00 77.56 532 ASP A N 1
ATOM 4148 C CA . ASP A 1 532 ? 10.157 -36.875 -8.276 1.00 77.56 532 ASP A CA 1
ATOM 4149 C C . ASP A 1 532 ? 11.277 -36.243 -9.108 1.00 77.56 532 ASP A C 1
ATOM 4151 O O . ASP A 1 532 ? 11.101 -35.162 -9.675 1.00 77.56 532 ASP A O 1
ATOM 4155 N N . MET A 1 533 ? 12.414 -36.931 -9.218 1.00 81.31 533 MET A N 1
ATOM 4156 C CA . MET A 1 533 ? 13.488 -36.534 -10.128 1.00 81.31 533 MET A CA 1
ATOM 4157 C C . MET A 1 533 ? 13.280 -37.217 -11.481 1.00 81.31 533 MET A C 1
ATOM 4159 O O . MET A 1 533 ? 13.299 -38.442 -11.554 1.00 81.31 533 MET A O 1
ATOM 4163 N N . ARG A 1 534 ? 13.060 -36.440 -12.549 1.00 82.50 534 ARG A N 1
ATOM 4164 C CA . ARG A 1 534 ? 12.881 -36.958 -13.916 1.00 82.50 534 ARG A CA 1
ATOM 4165 C C . ARG A 1 534 ? 13.557 -36.046 -14.935 1.00 82.50 534 ARG A C 1
ATOM 4167 O O . ARG A 1 534 ? 13.448 -34.827 -14.827 1.00 82.50 534 ARG A O 1
ATOM 4174 N N . PHE A 1 535 ? 14.174 -36.649 -15.946 1.00 88.06 535 PHE A N 1
ATOM 4175 C CA . PHE A 1 535 ? 14.760 -35.961 -17.097 1.00 88.06 535 PHE A CA 1
ATOM 4176 C C . PHE A 1 535 ? 14.109 -36.509 -18.375 1.00 88.06 535 PHE A C 1
ATOM 4178 O O . PHE A 1 535 ? 14.649 -37.422 -18.988 1.00 88.06 535 PHE A O 1
ATOM 4185 N N . PRO A 1 536 ? 12.921 -36.008 -18.767 1.00 84.44 536 PRO A N 1
ATOM 4186 C CA . PRO A 1 536 ? 12.105 -36.601 -19.838 1.00 84.44 536 PRO A CA 1
ATOM 4187 C C . PRO A 1 536 ? 12.692 -36.427 -21.251 1.00 84.44 536 PRO A C 1
ATOM 4189 O O . PRO A 1 536 ? 12.024 -36.721 -22.230 1.00 84.44 536 PRO A O 1
ATOM 4192 N N . PHE A 1 537 ? 13.910 -35.899 -21.347 1.00 90.00 537 PHE A N 1
ATOM 4193 C CA . PHE A 1 537 ? 14.649 -35.636 -22.578 1.00 90.00 537 PHE A CA 1
ATOM 4194 C C . PHE A 1 537 ? 15.850 -36.581 -22.758 1.00 90.00 537 PHE A C 1
ATOM 4196 O O . PHE A 1 537 ? 16.611 -36.408 -23.705 1.00 90.00 537 PHE A O 1
ATOM 4203 N N . PHE A 1 538 ? 16.051 -37.546 -21.851 1.00 88.62 538 PHE A N 1
ATOM 4204 C CA . PHE A 1 538 ? 17.027 -38.623 -22.018 1.00 88.62 538 PHE A CA 1
ATOM 4205 C C . PHE A 1 538 ? 16.317 -39.957 -22.226 1.00 88.62 538 PHE A C 1
ATOM 4207 O O . PHE A 1 538 ? 15.495 -40.350 -21.399 1.00 88.62 538 PHE A O 1
ATOM 4214 N N . ASP A 1 539 ? 16.709 -40.665 -23.284 1.00 89.94 539 ASP A N 1
ATOM 4215 C CA . ASP A 1 539 ? 16.265 -42.037 -23.553 1.00 89.94 539 ASP A CA 1
ATOM 4216 C C . ASP A 1 539 ? 17.212 -43.086 -22.939 1.00 89.94 539 ASP A C 1
ATOM 4218 O O . ASP A 1 539 ? 16.814 -44.225 -22.705 1.00 89.94 539 ASP A O 1
ATOM 4222 N N . ASP A 1 540 ? 18.464 -42.709 -22.646 1.00 89.69 540 ASP A N 1
ATOM 4223 C CA . ASP A 1 540 ? 19.455 -43.603 -22.036 1.00 89.69 540 ASP A CA 1
ATOM 4224 C C . ASP A 1 540 ? 19.189 -43.769 -20.525 1.00 89.69 540 ASP A C 1
ATOM 4226 O O . ASP A 1 540 ? 19.331 -42.799 -19.767 1.00 89.69 540 ASP A O 1
ATOM 4230 N N . PRO A 1 541 ? 18.868 -44.987 -20.043 1.00 87.56 541 PRO A N 1
ATOM 4231 C CA . PRO A 1 541 ? 18.625 -45.237 -18.626 1.00 87.56 541 PRO A CA 1
ATOM 4232 C C . PRO A 1 541 ? 19.841 -44.938 -17.736 1.00 87.56 541 PRO A C 1
ATOM 4234 O O . PRO A 1 541 ? 19.663 -44.648 -16.556 1.00 87.56 541 PRO A O 1
ATOM 4237 N N . ASN A 1 542 ? 21.068 -44.938 -18.268 1.00 88.25 542 ASN A N 1
ATOM 4238 C CA . ASN A 1 542 ? 22.274 -44.614 -17.498 1.00 88.25 542 ASN A CA 1
ATOM 4239 C C . ASN A 1 542 ? 22.377 -43.127 -17.120 1.00 88.25 542 ASN A C 1
ATOM 4241 O O . ASN A 1 542 ? 23.125 -42.776 -16.196 1.00 88.25 542 ASN A O 1
ATOM 4245 N N . LEU A 1 543 ? 21.638 -42.265 -17.826 1.00 90.56 543 LEU A N 1
ATOM 4246 C CA . LEU A 1 543 ? 21.526 -40.826 -17.579 1.00 90.56 543 LEU A CA 1
ATOM 4247 C C . LEU A 1 543 ? 20.314 -40.479 -16.697 1.00 90.56 543 LEU A C 1
ATOM 4249 O O . LEU A 1 543 ? 20.105 -39.320 -16.340 1.00 90.56 543 LEU A O 1
ATOM 4253 N N . LEU A 1 544 ? 19.511 -41.472 -16.315 1.00 91.44 544 LEU A N 1
ATOM 4254 C CA . LEU A 1 544 ? 18.312 -41.283 -15.512 1.00 91.44 544 LEU A CA 1
ATOM 4255 C C . LEU A 1 544 ? 18.538 -41.730 -14.061 1.00 91.44 544 LEU A C 1
ATOM 4257 O O . LEU A 1 544 ? 19.308 -42.656 -13.802 1.00 91.44 544 LEU A O 1
ATOM 4261 N N . PRO A 1 545 ? 17.879 -41.081 -13.084 1.00 89.94 545 PRO A N 1
ATOM 4262 C CA . PRO A 1 545 ? 17.867 -41.574 -11.716 1.00 89.94 545 PRO A CA 1
ATOM 4263 C C . PRO A 1 545 ? 17.121 -42.913 -11.626 1.00 89.94 545 PRO A C 1
ATOM 4265 O O . PRO A 1 545 ? 16.146 -43.139 -12.344 1.00 89.94 545 PRO A O 1
ATOM 4268 N N . ASP A 1 546 ? 17.535 -43.771 -10.694 1.00 88.06 546 ASP A N 1
ATOM 4269 C CA . ASP A 1 546 ? 16.828 -45.022 -10.413 1.00 88.06 546 ASP A CA 1
ATOM 4270 C C . ASP A 1 546 ? 15.455 -44.792 -9.739 1.00 88.06 546 ASP A C 1
ATOM 4272 O O . ASP A 1 546 ? 15.054 -43.669 -9.408 1.00 88.06 546 ASP A O 1
ATOM 4276 N N . ALA A 1 547 ? 14.721 -45.882 -9.491 1.00 83.88 547 ALA A N 1
ATOM 4277 C CA . ALA A 1 547 ? 13.405 -45.840 -8.848 1.00 83.88 547 ALA A CA 1
ATOM 4278 C C . ALA A 1 547 ? 13.417 -45.212 -7.439 1.00 83.88 547 ALA A C 1
ATOM 4280 O O . ALA A 1 547 ? 12.364 -44.795 -6.944 1.00 83.88 547 ALA A O 1
ATOM 4281 N N . ASP A 1 548 ? 14.582 -45.133 -6.796 1.00 83.38 548 ASP A N 1
ATOM 4282 C CA . ASP A 1 548 ? 14.791 -44.534 -5.482 1.00 83.38 548 ASP A CA 1
ATOM 4283 C C . ASP A 1 548 ? 15.373 -43.113 -5.550 1.00 83.38 548 ASP A C 1
ATOM 4285 O O . ASP A 1 548 ? 15.673 -42.525 -4.510 1.00 83.38 548 ASP A O 1
ATOM 4289 N N . HIS A 1 549 ? 15.444 -42.523 -6.748 1.00 85.12 549 HIS A N 1
ATOM 4290 C CA . HIS A 1 549 ? 16.046 -41.221 -7.037 1.00 85.12 549 HIS A CA 1
ATOM 4291 C C . HIS A 1 549 ? 17.552 -41.157 -6.757 1.00 85.12 549 HIS A C 1
ATOM 4293 O O . HIS A 1 549 ? 18.059 -40.119 -6.313 1.00 85.12 549 HIS A O 1
ATOM 4299 N N . ARG A 1 550 ? 18.285 -42.249 -6.980 1.00 87.19 550 ARG A N 1
ATOM 4300 C CA . ARG A 1 550 ? 19.750 -42.236 -6.968 1.00 87.19 550 ARG A CA 1
ATOM 4301 C C . ARG A 1 550 ? 20.265 -42.003 -8.378 1.00 87.19 550 ARG A C 1
ATOM 4303 O O . ARG A 1 550 ? 19.895 -42.705 -9.313 1.00 87.19 550 ARG A O 1
ATOM 4310 N N . LEU A 1 551 ? 21.152 -41.025 -8.503 1.00 90.31 551 LEU A N 1
ATOM 4311 C CA . LEU A 1 551 ? 21.908 -40.756 -9.717 1.00 90.31 551 LEU A CA 1
ATOM 4312 C C . LEU A 1 551 ? 23.360 -40.479 -9.303 1.00 90.31 551 LEU A C 1
ATOM 4314 O O . LEU A 1 551 ? 23.663 -39.367 -8.859 1.00 90.31 551 LEU A O 1
ATOM 4318 N N . PRO A 1 552 ? 24.238 -41.497 -9.351 1.00 91.19 552 PRO A N 1
ATOM 4319 C CA . PRO A 1 552 ? 25.638 -41.349 -8.974 1.00 91.19 552 PRO A CA 1
ATOM 4320 C C . PRO A 1 552 ? 26.352 -40.440 -9.978 1.00 91.19 552 PRO A C 1
ATOM 4322 O O . PRO A 1 552 ? 26.349 -40.700 -11.182 1.00 91.19 552 PRO A O 1
ATOM 4325 N N . LEU A 1 553 ? 26.924 -39.346 -9.476 1.00 93.50 553 LEU A N 1
ATOM 4326 C CA . LEU A 1 553 ? 27.548 -38.298 -10.281 1.00 93.50 553 LEU A CA 1
ATOM 4327 C C . LEU A 1 553 ? 28.814 -37.808 -9.594 1.00 93.50 553 LEU A C 1
ATOM 4329 O O . LEU A 1 553 ? 28.785 -37.426 -8.417 1.00 93.50 553 LEU A O 1
ATOM 4333 N N . PHE A 1 554 ? 29.907 -37.742 -10.345 1.00 95.00 554 PHE A N 1
ATOM 4334 C CA . PHE A 1 554 ? 31.155 -37.159 -9.888 1.00 95.00 554 PHE A CA 1
ATOM 4335 C C . PHE A 1 554 ? 30.912 -35.700 -9.514 1.00 95.00 554 PHE A C 1
ATOM 4337 O O . PHE A 1 554 ? 30.368 -34.917 -10.300 1.00 95.00 554 PHE A O 1
ATOM 4344 N N . LYS A 1 555 ? 31.221 -35.372 -8.254 1.00 93.88 555 LYS A N 1
ATOM 4345 C CA . LYS A 1 555 ? 30.940 -34.072 -7.630 1.00 93.88 555 LYS A CA 1
ATOM 4346 C C . LYS A 1 555 ? 29.498 -33.593 -7.809 1.00 93.88 555 LYS A C 1
ATOM 4348 O O . LYS A 1 555 ? 29.255 -32.392 -7.808 1.00 93.88 555 LYS A O 1
ATOM 4353 N N . ARG A 1 556 ? 28.525 -34.509 -7.910 1.00 92.62 556 ARG A N 1
ATOM 4354 C CA . ARG A 1 556 ? 27.103 -34.190 -8.163 1.00 92.62 556 ARG A CA 1
ATOM 4355 C C . ARG A 1 556 ? 26.875 -33.424 -9.476 1.00 92.62 556 ARG A C 1
ATOM 4357 O O . ARG A 1 556 ? 25.936 -32.639 -9.558 1.00 92.62 556 ARG A O 1
ATOM 4364 N N . MET A 1 557 ? 27.758 -33.625 -10.459 1.00 94.12 557 MET A N 1
ATOM 4365 C CA . MET A 1 557 ? 27.756 -32.902 -11.733 1.00 94.12 557 MET A CA 1
ATOM 4366 C C . MET A 1 557 ? 27.948 -33.802 -12.946 1.00 94.12 557 MET A C 1
ATOM 4368 O O . MET A 1 557 ? 27.211 -33.669 -13.913 1.00 94.12 557 MET A O 1
ATOM 4372 N N . MET A 1 558 ? 28.948 -34.681 -12.931 1.00 94.62 558 MET A N 1
ATOM 4373 C CA . MET A 1 558 ? 29.403 -35.368 -14.145 1.00 94.62 558 MET A CA 1
ATOM 4374 C C . MET A 1 558 ? 29.111 -36.859 -14.059 1.00 94.62 558 MET A C 1
ATOM 4376 O O . MET A 1 558 ? 29.340 -37.479 -13.021 1.00 94.62 558 MET A O 1
ATOM 4380 N N . LYS A 1 559 ? 28.618 -37.444 -15.148 1.00 94.38 559 LYS A N 1
ATOM 4381 C CA . LYS A 1 559 ? 28.437 -38.891 -15.264 1.00 94.38 559 LYS A CA 1
ATOM 4382 C C . LYS A 1 559 ? 29.686 -39.482 -15.941 1.00 94.38 559 LYS A C 1
ATOM 4384 O O . LYS A 1 559 ? 29.991 -39.050 -17.055 1.00 94.38 559 LYS A O 1
ATOM 4389 N N . PRO A 1 560 ? 30.413 -40.428 -15.312 1.00 93.25 560 PRO A N 1
ATOM 4390 C CA . PRO A 1 560 ? 31.503 -41.145 -15.979 1.00 93.25 560 PRO A CA 1
ATOM 4391 C C . PRO A 1 560 ? 31.030 -41.752 -17.309 1.00 93.25 560 PRO A C 1
ATOM 4393 O O . PRO A 1 560 ? 29.896 -42.223 -17.402 1.00 93.25 560 PRO A O 1
ATOM 4396 N N . GLY A 1 561 ? 31.852 -41.659 -18.355 1.00 89.19 561 GLY A N 1
ATOM 4397 C CA . GLY A 1 561 ? 31.479 -42.030 -19.724 1.00 89.19 561 GLY A CA 1
ATOM 4398 C C . GLY A 1 561 ? 30.677 -40.987 -20.526 1.00 89.19 561 GLY A C 1
ATOM 4399 O O . GLY A 1 561 ? 30.514 -41.165 -21.730 1.00 89.19 561 GLY A O 1
ATOM 4400 N N . ALA A 1 562 ? 30.219 -39.880 -19.924 1.00 90.56 562 ALA A N 1
ATOM 4401 C CA . ALA A 1 562 ? 29.486 -38.806 -20.614 1.00 90.56 562 ALA A CA 1
ATOM 4402 C C . ALA A 1 562 ? 30.198 -37.440 -20.461 1.00 90.56 562 ALA A C 1
ATOM 4404 O O . ALA A 1 562 ? 29.747 -36.577 -19.702 1.00 90.56 562 ALA A O 1
ATOM 4405 N N . PRO A 1 563 ? 31.326 -37.212 -21.165 1.00 87.75 563 PRO A N 1
ATOM 4406 C CA . PRO A 1 563 ? 32.229 -36.087 -20.893 1.00 87.75 563 PRO A CA 1
ATOM 4407 C C . PRO A 1 563 ? 31.647 -34.712 -21.263 1.00 87.75 563 PRO A C 1
ATOM 4409 O O . PRO A 1 563 ? 32.096 -33.687 -20.764 1.00 87.75 563 PRO A O 1
ATOM 4412 N N . ASN A 1 564 ? 30.623 -34.664 -22.113 1.00 88.31 564 ASN A N 1
ATOM 4413 C CA . ASN A 1 564 ? 29.992 -33.434 -22.592 1.00 88.31 564 ASN A CA 1
ATOM 4414 C C . ASN A 1 564 ? 28.659 -33.104 -21.895 1.00 88.31 564 ASN A C 1
ATOM 4416 O O . ASN A 1 564 ? 27.897 -32.286 -22.411 1.00 88.31 564 ASN A O 1
ATOM 4420 N N . LEU A 1 565 ? 28.360 -33.733 -20.752 1.00 91.50 565 LEU A N 1
ATOM 4421 C CA . LEU A 1 565 ? 27.111 -33.542 -20.017 1.00 91.50 565 LEU A CA 1
ATOM 4422 C C . LEU A 1 565 ? 27.360 -33.163 -18.552 1.00 91.50 565 LEU A C 1
ATOM 4424 O O . LEU A 1 565 ? 28.107 -33.827 -17.835 1.00 91.50 565 LEU A O 1
ATOM 4428 N N . PHE A 1 566 ? 26.660 -32.123 -18.092 1.00 93.31 566 PHE A N 1
ATOM 4429 C CA . PHE A 1 566 ? 26.734 -31.627 -16.719 1.00 93.31 566 PHE A CA 1
ATOM 4430 C C . PHE A 1 566 ? 25.341 -31.494 -16.104 1.00 93.31 566 PHE A C 1
ATOM 4432 O O . PHE A 1 566 ? 24.483 -30.771 -16.609 1.00 93.31 566 PHE A O 1
ATOM 4439 N N . TYR A 1 567 ? 25.145 -32.137 -14.959 1.00 93.25 567 TYR A N 1
ATOM 4440 C CA . TYR A 1 567 ? 23.991 -31.959 -14.090 1.00 93.25 567 TYR A CA 1
ATOM 4441 C C . TYR A 1 567 ? 24.268 -30.814 -13.121 1.00 93.25 567 TYR A C 1
ATOM 4443 O O . TYR A 1 567 ? 24.990 -30.960 -12.138 1.00 93.25 567 TYR A O 1
ATOM 4451 N N . MET A 1 568 ? 23.693 -29.649 -13.395 1.00 92.56 568 MET A N 1
ATOM 4452 C CA . MET A 1 568 ? 23.887 -28.474 -12.550 1.00 92.56 568 MET A CA 1
ATOM 4453 C C . MET A 1 568 ? 22.867 -28.433 -11.414 1.00 92.56 568 MET A C 1
ATOM 4455 O O . MET A 1 568 ? 21.674 -28.643 -11.622 1.00 92.56 568 MET A O 1
ATOM 4459 N N . ALA A 1 569 ? 23.343 -28.109 -10.213 1.00 88.81 569 ALA A N 1
ATOM 4460 C CA . ALA A 1 569 ? 22.547 -27.925 -9.003 1.00 88.81 569 ALA A CA 1
ATOM 4461 C C . ALA A 1 569 ? 21.699 -29.147 -8.592 1.00 88.81 569 ALA A C 1
ATOM 4463 O O . ALA A 1 569 ? 20.702 -28.998 -7.884 1.00 88.81 569 ALA A O 1
ATOM 4464 N N . LEU A 1 570 ? 22.096 -30.361 -8.992 1.00 89.50 570 LEU A N 1
ATOM 4465 C CA . LEU A 1 570 ? 21.371 -31.596 -8.681 1.00 89.50 570 LEU A CA 1
ATOM 4466 C C . LEU A 1 570 ? 21.747 -32.156 -7.296 1.00 89.50 570 LEU A C 1
ATOM 4468 O O . LEU A 1 570 ? 22.230 -33.278 -7.154 1.00 89.50 570 LEU A O 1
ATOM 4472 N N . ALA A 1 571 ? 21.540 -31.345 -6.259 1.00 86.44 571 ALA A N 1
ATOM 4473 C CA . ALA A 1 571 ? 21.704 -31.730 -4.860 1.00 86.44 571 ALA A CA 1
ATOM 4474 C C . ALA A 1 571 ? 20.811 -30.880 -3.941 1.00 86.44 571 ALA A C 1
ATOM 4476 O O . ALA A 1 571 ? 20.291 -29.839 -4.336 1.00 86.44 571 ALA A O 1
ATOM 4477 N N . GLN A 1 572 ? 20.658 -31.301 -2.688 1.00 81.44 572 GLN A N 1
ATOM 4478 C CA . GLN A 1 572 ? 20.037 -30.536 -1.609 1.00 81.44 572 GLN A CA 1
ATOM 4479 C C . GLN A 1 572 ? 21.111 -30.150 -0.576 1.00 81.44 572 GLN A C 1
ATOM 4481 O O . GLN A 1 572 ? 21.373 -30.903 0.363 1.00 81.44 572 GLN A O 1
ATOM 4486 N N . PRO A 1 573 ? 21.781 -28.997 -0.757 1.00 80.81 573 PRO A N 1
ATOM 4487 C CA . PRO A 1 573 ? 22.791 -28.513 0.173 1.00 80.81 573 PRO A CA 1
ATOM 4488 C C . PRO A 1 573 ? 22.164 -27.760 1.355 1.00 80.81 573 PRO A C 1
ATOM 4490 O O . PRO A 1 573 ? 21.198 -27.010 1.199 1.00 80.81 573 PRO A O 1
ATOM 4493 N N . LEU A 1 574 ? 22.769 -27.884 2.537 1.00 65.62 574 LEU A N 1
ATOM 4494 C CA . LEU A 1 574 ? 22.500 -27.011 3.686 1.00 65.62 574 LEU A CA 1
ATOM 4495 C C . LEU A 1 574 ? 23.623 -25.966 3.815 1.00 65.62 574 LEU A C 1
ATOM 4497 O O . LEU A 1 574 ? 24.765 -26.396 3.959 1.00 65.62 574 LEU A O 1
ATOM 4501 N N . PRO A 1 575 ? 23.367 -24.638 3.824 1.00 53.53 575 PRO A N 1
ATOM 4502 C CA . PRO A 1 575 ? 22.061 -23.978 3.959 1.00 53.53 575 PRO A CA 1
ATOM 4503 C C . PRO A 1 575 ? 21.409 -23.471 2.654 1.00 53.53 575 PRO A C 1
ATOM 4505 O O . PRO A 1 575 ? 20.224 -23.144 2.687 1.00 53.53 575 PRO A O 1
ATOM 4508 N N . THR A 1 576 ? 22.122 -23.355 1.522 1.00 66.62 576 THR A N 1
ATOM 4509 C CA . THR A 1 576 ? 21.569 -22.713 0.306 1.00 66.62 576 THR A CA 1
ATOM 4510 C C . THR A 1 576 ? 22.029 -23.339 -1.016 1.00 66.62 576 THR A C 1
ATOM 4512 O O . THR A 1 576 ? 23.215 -23.579 -1.231 1.00 66.62 576 THR A O 1
ATOM 4515 N N . LEU A 1 577 ? 21.076 -23.553 -1.936 1.00 76.38 577 LEU A N 1
ATOM 4516 C CA . LEU A 1 577 ? 21.286 -24.122 -3.280 1.00 76.38 577 LEU A CA 1
ATOM 4517 C C . LEU A 1 577 ? 21.998 -23.163 -4.246 1.00 76.38 577 LEU A C 1
ATOM 4519 O O . LEU A 1 577 ? 22.667 -23.587 -5.181 1.00 76.38 577 LEU A O 1
ATOM 4523 N N . VAL A 1 578 ? 21.849 -21.858 -4.033 1.00 77.62 578 VAL A N 1
ATOM 4524 C CA . VAL A 1 578 ? 22.312 -20.833 -4.982 1.00 77.62 578 VAL A CA 1
ATOM 4525 C C . VAL A 1 578 ? 23.829 -20.803 -5.058 1.00 77.62 578 VAL A C 1
ATOM 4527 O O . VAL A 1 578 ? 24.404 -20.878 -6.138 1.00 77.62 578 VAL A O 1
ATOM 4530 N N . ASN A 1 579 ? 24.460 -20.747 -3.886 1.00 81.69 579 ASN A N 1
ATOM 4531 C CA . ASN A 1 579 ? 25.908 -20.760 -3.763 1.00 81.69 579 ASN A CA 1
ATOM 4532 C C . ASN A 1 579 ? 26.475 -22.114 -4.222 1.00 81.69 579 ASN A C 1
ATOM 4534 O O . ASN A 1 579 ? 27.530 -22.179 -4.834 1.00 81.69 579 ASN A O 1
ATOM 4538 N N . PHE A 1 580 ? 25.738 -23.208 -4.007 1.00 85.00 580 PHE A N 1
ATOM 4539 C CA . PHE A 1 580 ? 26.128 -24.528 -4.504 1.00 85.00 580 PHE A CA 1
ATOM 4540 C C . PHE A 1 580 ? 26.237 -24.563 -6.033 1.00 85.00 580 PHE A C 1
ATOM 4542 O O . PHE A 1 580 ? 27.269 -24.978 -6.554 1.00 85.00 580 PHE A O 1
ATOM 4549 N N . ALA A 1 581 ? 25.229 -24.051 -6.745 1.00 88.06 581 ALA A N 1
ATOM 4550 C CA . ALA A 1 581 ? 25.263 -23.954 -8.204 1.00 88.06 581 ALA A CA 1
ATOM 4551 C C . ALA A 1 581 ? 26.401 -23.043 -8.710 1.00 88.06 581 ALA A C 1
ATOM 4553 O O . ALA A 1 581 ? 27.037 -23.352 -9.716 1.00 88.06 581 ALA A O 1
ATOM 4554 N N . GLU A 1 582 ? 26.685 -21.946 -8.000 1.00 90.38 582 GLU A N 1
ATOM 4555 C CA . GLU A 1 582 ? 27.812 -21.055 -8.306 1.00 90.38 582 GLU A CA 1
ATOM 4556 C C . GLU A 1 582 ? 29.165 -21.761 -8.139 1.00 90.38 582 GLU A C 1
ATOM 4558 O O . GLU A 1 582 ? 30.034 -21.644 -8.997 1.00 90.38 582 GLU A O 1
ATOM 4563 N N . GLN A 1 583 ? 29.368 -22.533 -7.067 1.00 92.88 583 GLN A N 1
ATOM 4564 C CA . GLN A 1 583 ? 30.632 -23.257 -6.907 1.00 92.88 583 GLN A CA 1
ATOM 4565 C C . GLN A 1 583 ? 30.805 -24.327 -7.994 1.00 92.88 583 GLN A C 1
ATOM 4567 O O . GLN A 1 583 ? 31.898 -24.469 -8.540 1.00 92.88 583 GLN A O 1
ATOM 4572 N N . GLN A 1 584 ? 29.726 -25.016 -8.378 1.00 94.69 584 GLN A N 1
ATOM 4573 C CA . GLN A 1 584 ? 29.742 -25.957 -9.501 1.00 94.69 584 GLN A CA 1
ATOM 4574 C C . GLN A 1 584 ? 30.103 -25.276 -10.830 1.00 94.69 584 GLN A C 1
ATOM 4576 O O . GLN A 1 584 ? 30.876 -25.829 -11.613 1.00 94.69 584 GLN A O 1
ATOM 4581 N N . SER A 1 585 ? 29.610 -24.058 -11.088 1.00 94.56 585 SER A N 1
ATOM 4582 C CA . SER A 1 585 ? 29.893 -23.359 -12.349 1.00 94.56 585 SER A CA 1
ATOM 4583 C C . SER A 1 585 ? 31.378 -23.034 -12.527 1.00 94.56 585 SER A C 1
ATOM 4585 O O . SER A 1 585 ? 31.856 -23.036 -13.658 1.00 94.56 585 SER A O 1
ATOM 4587 N N . LYS A 1 586 ? 32.136 -22.847 -11.437 1.00 95.56 586 LYS A N 1
ATOM 4588 C CA . LYS A 1 586 ? 33.596 -22.644 -11.486 1.00 95.56 586 LYS A CA 1
ATOM 4589 C C . LYS A 1 586 ? 34.321 -23.856 -12.070 1.00 95.56 586 LYS A C 1
ATOM 4591 O O . LYS A 1 586 ? 35.215 -23.681 -12.897 1.00 95.56 586 LYS A O 1
ATOM 4596 N N . LEU A 1 587 ? 33.912 -25.071 -11.691 1.00 95.44 587 LEU A N 1
ATOM 4597 C CA . LEU A 1 587 ? 34.461 -26.300 -12.271 1.00 95.44 587 LEU A CA 1
ATOM 4598 C C . LEU A 1 587 ? 34.087 -26.413 -13.751 1.00 95.44 587 LEU A C 1
ATOM 4600 O O . LEU A 1 587 ? 34.967 -26.656 -14.571 1.00 95.44 587 LEU A O 1
ATOM 4604 N N . VAL A 1 588 ? 32.816 -26.183 -14.111 1.00 94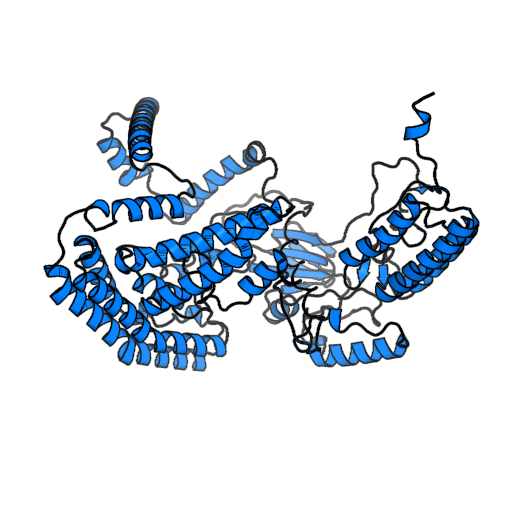.81 588 VAL A N 1
ATOM 4605 C CA . VAL A 1 588 ? 32.374 -26.242 -15.520 1.00 94.81 588 VAL A CA 1
ATOM 4606 C C . VAL A 1 588 ? 33.114 -25.218 -16.377 1.00 94.81 588 VAL A C 1
ATOM 4608 O O . VAL A 1 588 ? 33.603 -25.556 -17.447 1.00 94.81 588 VAL A O 1
ATOM 4611 N N . ALA A 1 589 ? 33.256 -23.978 -15.908 1.00 94.00 589 ALA A N 1
ATOM 4612 C CA . ALA A 1 589 ? 33.983 -22.938 -16.627 1.00 94.00 589 ALA A CA 1
ATOM 4613 C C . ALA A 1 589 ? 35.458 -23.315 -16.827 1.00 94.00 589 ALA A C 1
ATOM 4615 O O . ALA A 1 589 ? 36.008 -23.106 -17.909 1.00 94.00 589 ALA A O 1
ATOM 4616 N N . ALA A 1 590 ? 36.104 -23.903 -15.815 1.00 94.19 590 ALA A N 1
ATOM 4617 C CA . ALA A 1 590 ? 37.462 -24.418 -15.956 1.00 94.19 590 ALA A CA 1
ATOM 4618 C C . ALA A 1 590 ? 37.525 -25.574 -16.973 1.00 94.19 590 ALA A C 1
ATOM 4620 O O . ALA A 1 590 ? 38.410 -25.573 -17.824 1.00 94.19 590 ALA A O 1
ATOM 4621 N N . TYR A 1 591 ? 36.561 -26.500 -16.947 1.00 94.00 591 TYR A N 1
ATOM 4622 C CA . TYR A 1 591 ? 36.472 -27.624 -17.888 1.00 94.00 591 TYR A CA 1
ATOM 4623 C C . TYR A 1 591 ? 36.315 -27.140 -19.336 1.00 94.00 591 TYR A C 1
ATOM 4625 O O . TYR A 1 591 ? 37.091 -27.516 -20.211 1.00 94.00 591 TYR A O 1
ATOM 4633 N N . LEU A 1 592 ? 35.355 -26.244 -19.584 1.00 90.25 592 LEU A N 1
ATOM 4634 C CA . LEU A 1 592 ? 35.044 -25.716 -20.918 1.00 90.25 592 LEU A CA 1
ATOM 4635 C C . LEU A 1 592 ? 36.149 -24.825 -21.499 1.00 90.25 592 LEU A C 1
ATOM 4637 O O . LEU A 1 592 ? 36.184 -24.612 -22.704 1.00 90.25 592 LEU A O 1
ATOM 4641 N N . THR A 1 593 ? 37.050 -24.308 -20.660 1.00 90.88 593 THR A N 1
ATOM 4642 C CA . THR A 1 593 ? 38.196 -23.490 -21.096 1.00 90.88 593 THR A CA 1
ATOM 4643 C C . THR A 1 593 ? 39.504 -24.280 -21.164 1.00 90.88 593 THR A C 1
ATOM 4645 O O . THR A 1 593 ? 40.563 -23.679 -21.312 1.00 90.88 593 THR A O 1
ATOM 4648 N N . GLY A 1 594 ? 39.462 -25.610 -21.013 1.00 92.12 594 GLY A N 1
ATOM 4649 C CA . GLY A 1 594 ? 40.661 -26.459 -21.030 1.00 92.12 594 GLY A CA 1
ATOM 4650 C C . GLY A 1 594 ? 41.547 -26.323 -19.788 1.00 92.12 594 GLY A C 1
ATOM 4651 O O . GLY A 1 594 ? 42.628 -26.896 -19.735 1.00 92.12 594 GLY A O 1
ATOM 4652 N N . ARG A 1 595 ? 41.093 -25.590 -18.763 1.00 95.00 595 ARG A N 1
ATOM 4653 C CA . ARG A 1 595 ? 41.818 -25.337 -17.504 1.00 95.00 595 ARG A CA 1
ATOM 4654 C C . ARG A 1 595 ? 41.521 -26.362 -16.410 1.00 95.00 595 ARG A C 1
ATOM 4656 O O . ARG A 1 595 ? 41.996 -26.212 -15.289 1.00 95.00 595 ARG A O 1
ATOM 4663 N N . TYR A 1 596 ? 40.720 -27.382 -16.700 1.00 96.12 596 TYR A N 1
ATOM 4664 C CA . TYR A 1 596 ? 40.437 -28.482 -15.786 1.00 96.12 596 TYR A CA 1
ATOM 4665 C C . TYR A 1 596 ? 40.243 -29.780 -16.567 1.00 96.12 596 TYR A C 1
ATOM 4667 O O . TYR A 1 596 ? 39.498 -29.818 -17.544 1.00 96.12 596 TYR A O 1
ATOM 4675 N N . MET A 1 597 ? 40.884 -30.848 -16.091 1.00 94.56 597 MET A N 1
ATOM 4676 C CA . MET A 1 597 ? 40.716 -32.204 -16.602 1.00 94.56 597 MET A CA 1
ATOM 4677 C C . MET A 1 597 ? 40.266 -33.127 -15.456 1.00 94.56 597 MET A C 1
ATOM 4679 O O . MET A 1 597 ? 40.951 -33.171 -14.421 1.00 94.56 597 MET A O 1
ATOM 4683 N N . PRO A 1 598 ? 39.138 -33.854 -15.589 1.00 94.56 598 PRO A N 1
ATOM 4684 C CA . PRO A 1 598 ? 38.689 -34.801 -14.571 1.00 94.56 598 PRO A CA 1
ATOM 4685 C C . PRO A 1 598 ? 39.683 -35.966 -14.439 1.00 94.56 598 PRO A C 1
ATOM 4687 O O . PRO A 1 598 ? 40.504 -36.184 -15.336 1.00 94.56 598 PRO A O 1
ATOM 4690 N N . PRO A 1 599 ? 39.671 -36.698 -13.315 1.00 95.25 599 PRO A N 1
ATOM 4691 C CA . PRO A 1 599 ? 40.418 -37.944 -13.226 1.00 95.25 599 PRO A CA 1
ATOM 4692 C C . PRO A 1 599 ? 39.785 -39.017 -14.142 1.00 95.25 599 PRO A C 1
ATOM 4694 O O . PRO A 1 599 ? 38.658 -38.830 -14.607 1.00 95.25 599 PRO A O 1
ATOM 4697 N N . PRO A 1 600 ? 40.472 -40.144 -14.407 1.00 93.94 600 PRO A N 1
ATOM 4698 C CA . PRO A 1 600 ? 39.904 -41.244 -15.186 1.00 93.94 600 PRO A CA 1
ATOM 4699 C C . PRO A 1 600 ? 38.589 -41.768 -14.590 1.00 93.94 600 PRO A C 1
ATOM 4701 O O . PRO A 1 600 ? 38.411 -41.751 -13.371 1.00 93.94 600 PRO A O 1
ATOM 4704 N N . ASP A 1 601 ? 37.704 -42.314 -15.426 1.00 93.81 601 ASP A N 1
ATOM 4705 C CA . ASP A 1 601 ? 36.367 -42.785 -15.026 1.00 93.81 601 ASP A CA 1
ATOM 4706 C C . ASP A 1 601 ? 36.384 -43.723 -13.809 1.00 93.81 601 ASP A C 1
ATOM 4708 O O . ASP A 1 601 ? 35.610 -43.544 -12.871 1.00 93.81 601 ASP A O 1
ATOM 4712 N N . ALA A 1 602 ? 37.334 -44.662 -13.754 1.00 94.56 602 ALA A N 1
ATOM 4713 C CA . ALA A 1 602 ? 37.482 -45.574 -12.619 1.00 94.56 602 ALA A CA 1
ATOM 4714 C C . ALA A 1 602 ? 37.803 -44.855 -11.292 1.00 94.56 602 ALA A C 1
ATOM 4716 O O . ALA A 1 602 ? 37.419 -45.318 -10.217 1.00 94.56 602 ALA A O 1
ATOM 4717 N N . GLU A 1 603 ? 38.517 -43.730 -11.341 1.00 95.94 603 GLU A N 1
ATOM 4718 C CA . GLU A 1 603 ? 38.783 -42.898 -10.168 1.00 95.94 603 GLU A CA 1
ATOM 4719 C C . GLU A 1 603 ? 37.573 -42.022 -9.822 1.00 95.94 603 GLU A C 1
ATOM 4721 O O . GLU A 1 603 ? 37.245 -41.893 -8.640 1.00 95.94 603 GLU A O 1
ATOM 4726 N N . MET A 1 604 ? 36.855 -41.498 -10.823 1.00 95.94 604 MET A N 1
ATOM 4727 C CA . MET A 1 604 ? 35.586 -40.801 -10.596 1.00 95.94 604 MET A CA 1
ATOM 4728 C C . MET A 1 604 ? 34.580 -41.692 -9.859 1.00 95.94 604 MET A C 1
ATOM 4730 O O . MET A 1 604 ? 34.015 -41.248 -8.863 1.00 95.94 604 MET A O 1
ATOM 4734 N N . GLU A 1 605 ? 34.421 -42.955 -10.261 1.00 95.12 605 GLU A N 1
ATOM 4735 C CA . GLU A 1 605 ? 33.521 -43.916 -9.599 1.00 95.12 605 GLU A CA 1
ATOM 4736 C C . GLU A 1 605 ? 33.895 -44.171 -8.129 1.00 95.12 605 GLU A C 1
ATOM 4738 O O . GLU A 1 605 ? 33.037 -44.177 -7.241 1.00 95.12 605 GLU A O 1
ATOM 4743 N N . ARG A 1 606 ? 35.195 -44.289 -7.821 1.00 95.25 606 ARG A N 1
ATOM 4744 C CA . ARG A 1 606 ? 35.666 -44.413 -6.428 1.00 95.25 606 ARG A CA 1
ATOM 4745 C C . ARG A 1 606 ? 35.342 -43.169 -5.603 1.00 95.25 606 ARG A C 1
ATOM 4747 O O . ARG A 1 606 ? 34.963 -43.282 -4.436 1.00 95.25 606 ARG A O 1
ATOM 4754 N N . ILE A 1 607 ? 35.499 -41.985 -6.194 1.00 95.06 607 ILE A N 1
ATOM 4755 C CA . ILE A 1 607 ? 35.193 -40.712 -5.535 1.00 95.06 607 ILE A CA 1
ATOM 4756 C C . ILE A 1 607 ? 33.687 -40.579 -5.299 1.00 95.06 607 ILE A C 1
ATOM 4758 O O . ILE A 1 607 ? 33.288 -40.180 -4.209 1.00 95.06 607 ILE A O 1
ATOM 4762 N N . ILE A 1 608 ? 32.853 -40.977 -6.263 1.00 93.94 608 ILE A N 1
ATOM 4763 C CA . ILE A 1 608 ? 31.392 -40.986 -6.126 1.00 93.94 608 ILE A CA 1
ATOM 4764 C C . ILE A 1 608 ? 30.973 -41.825 -4.917 1.00 93.94 608 ILE A C 1
ATOM 4766 O O . ILE A 1 608 ? 30.271 -41.316 -4.045 1.00 93.94 608 ILE A O 1
ATOM 4770 N N . ALA A 1 609 ? 31.448 -43.070 -4.817 1.00 91.81 609 ALA A N 1
ATOM 4771 C CA . ALA A 1 609 ? 31.109 -43.956 -3.702 1.00 91.81 609 ALA A CA 1
ATOM 4772 C C . ALA A 1 609 ? 31.490 -43.351 -2.336 1.00 91.81 609 ALA A C 1
ATOM 4774 O O . ALA A 1 609 ? 30.707 -43.396 -1.383 1.00 91.81 609 ALA A O 1
ATOM 4775 N N . LYS A 1 610 ? 32.666 -42.717 -2.254 1.00 91.19 610 LYS A N 1
ATOM 4776 C CA . LYS A 1 610 ? 33.145 -42.044 -1.039 1.00 91.19 610 LYS A CA 1
ATOM 4777 C C . LYS A 1 610 ? 32.330 -40.794 -0.688 1.00 91.19 610 LYS A C 1
ATOM 4779 O O . LYS A 1 610 ? 32.034 -40.560 0.488 1.00 91.19 610 LYS A O 1
ATOM 4784 N N . ASP A 1 611 ? 31.970 -39.986 -1.682 1.00 88.06 611 ASP A N 1
ATOM 4785 C CA . ASP A 1 611 ? 31.147 -38.787 -1.498 1.00 88.06 611 ASP A CA 1
ATOM 4786 C C . ASP A 1 611 ? 29.726 -39.177 -1.049 1.00 88.06 611 ASP A C 1
ATOM 4788 O O . ASP A 1 611 ? 29.134 -38.516 -0.188 1.00 88.06 611 ASP A O 1
ATOM 4792 N N . GLU A 1 612 ? 29.177 -40.277 -1.578 1.00 85.62 612 GLU A N 1
ATOM 4793 C CA . GLU A 1 612 ? 27.893 -40.826 -1.139 1.00 85.62 612 GLU A CA 1
ATOM 4794 C C . GLU A 1 612 ? 27.921 -41.240 0.337 1.00 85.62 612 GLU A C 1
ATOM 4796 O O . GLU A 1 612 ? 27.039 -40.839 1.103 1.00 85.62 612 GLU A O 1
ATOM 4801 N N . GLU A 1 613 ? 28.948 -41.979 0.758 1.00 85.31 613 GLU A N 1
ATOM 4802 C CA . GLU A 1 613 ? 29.133 -42.371 2.158 1.00 85.31 613 GLU A CA 1
ATOM 4803 C C . GLU A 1 613 ? 29.270 -41.144 3.072 1.00 85.31 613 GLU A C 1
ATOM 4805 O O . GLU A 1 613 ? 28.569 -41.025 4.080 1.00 85.31 613 GLU A O 1
ATOM 4810 N N . THR A 1 614 ? 30.113 -40.185 2.683 1.00 82.75 614 THR A N 1
ATOM 4811 C CA . THR A 1 614 ? 30.411 -38.983 3.475 1.00 82.75 614 THR A CA 1
ATOM 4812 C C . THR A 1 614 ? 29.164 -38.137 3.730 1.00 82.75 614 THR A C 1
ATOM 4814 O O . THR A 1 614 ? 28.950 -37.662 4.848 1.00 82.75 614 THR A O 1
ATOM 4817 N N . HIS A 1 615 ? 28.334 -37.936 2.705 1.00 80.00 615 HIS A N 1
ATOM 4818 C CA . HIS A 1 615 ? 27.198 -37.021 2.789 1.00 80.00 615 HIS A CA 1
ATOM 4819 C C . HIS A 1 615 ? 25.885 -37.681 3.223 1.00 80.00 615 HIS A C 1
ATOM 4821 O O . HIS A 1 615 ? 25.019 -36.984 3.755 1.00 80.00 615 HIS A O 1
ATOM 4827 N N . MET A 1 616 ? 25.714 -38.992 3.016 1.00 76.88 616 MET A N 1
ATOM 4828 C CA . MET A 1 616 ? 24.415 -39.650 3.201 1.00 76.88 616 MET A CA 1
ATOM 4829 C C . MET A 1 616 ? 24.349 -40.638 4.369 1.00 76.88 616 MET A C 1
ATOM 4831 O O . MET A 1 616 ? 23.242 -40.960 4.802 1.00 76.88 616 MET A O 1
ATOM 4835 N N . ALA A 1 617 ? 25.481 -41.084 4.931 1.00 73.25 617 ALA A N 1
ATOM 4836 C CA . ALA A 1 617 ? 25.507 -42.149 5.944 1.00 73.25 617 ALA A CA 1
ATOM 4837 C C . ALA A 1 617 ? 24.685 -41.861 7.215 1.00 73.25 617 ALA A C 1
ATOM 4839 O O . ALA A 1 617 ? 24.327 -42.782 7.947 1.00 73.25 617 ALA A O 1
ATOM 4840 N N . HIS A 1 618 ? 24.381 -40.596 7.514 1.00 67.00 618 HIS A N 1
ATOM 4841 C CA . HIS A 1 618 ? 23.619 -40.215 8.705 1.00 67.00 618 HIS A CA 1
ATOM 4842 C C . HIS A 1 618 ? 22.132 -39.979 8.498 1.00 67.00 618 HIS A C 1
ATOM 4844 O O . HIS A 1 618 ? 21.433 -39.735 9.482 1.00 67.00 618 HIS A O 1
ATOM 4850 N N . TYR A 1 619 ? 21.648 -40.030 7.262 1.00 66.19 619 TYR A N 1
ATOM 4851 C CA . TYR A 1 619 ? 20.222 -39.954 6.988 1.00 66.19 619 TYR A CA 1
ATOM 4852 C C . TYR A 1 619 ? 19.606 -41.346 7.015 1.00 66.19 619 TYR A C 1
ATOM 4854 O O . TYR A 1 619 ? 20.195 -42.319 6.547 1.00 66.19 619 TYR A O 1
ATOM 4862 N N . TYR A 1 620 ? 18.375 -41.452 7.516 1.00 66.94 620 TYR A N 1
ATOM 4863 C CA . TYR A 1 620 ? 17.636 -42.698 7.335 1.00 66.94 620 TYR A CA 1
ATOM 4864 C C . TYR A 1 620 ? 17.346 -42.920 5.844 1.00 66.94 620 TYR A C 1
ATOM 4866 O O . TYR A 1 620 ? 17.108 -41.964 5.095 1.00 66.94 620 TYR A O 1
ATOM 4874 N N . LYS A 1 621 ? 17.315 -44.191 5.428 1.00 73.31 621 LYS A N 1
ATOM 4875 C CA . LYS A 1 621 ? 17.065 -44.581 4.035 1.00 73.31 621 LYS A CA 1
ATOM 4876 C C . LYS A 1 621 ? 15.675 -44.121 3.581 1.00 73.31 621 LYS A C 1
ATOM 4878 O O . LYS A 1 621 ? 14.660 -44.606 4.082 1.00 73.31 621 LYS A O 1
ATOM 4883 N N . ALA A 1 622 ? 15.633 -43.164 2.654 1.00 73.25 622 ALA A N 1
ATOM 4884 C CA . ALA A 1 622 ? 14.423 -42.706 1.975 1.00 73.25 622 ALA A CA 1
ATOM 4885 C C . ALA A 1 622 ? 14.760 -41.939 0.692 1.00 73.25 622 ALA A C 1
ATOM 4887 O O . ALA A 1 622 ? 15.744 -41.202 0.660 1.00 73.25 622 ALA A O 1
ATOM 4888 N N . LYS A 1 623 ? 13.861 -42.007 -0.300 1.00 77.12 623 LYS A N 1
ATOM 4889 C CA . LYS A 1 623 ? 13.986 -41.337 -1.612 1.00 77.12 623 LYS A CA 1
ATOM 4890 C C . LYS A 1 623 ? 14.276 -39.832 -1.544 1.00 77.12 623 LYS A C 1
ATOM 4892 O O . LYS A 1 623 ? 14.861 -39.255 -2.442 1.00 77.12 623 LYS A O 1
ATOM 4897 N N . ARG A 1 624 ? 13.867 -39.164 -0.461 1.00 69.81 624 ARG A N 1
ATOM 4898 C CA . ARG A 1 624 ? 14.079 -37.718 -0.261 1.00 69.81 624 ARG A CA 1
ATOM 4899 C C . ARG A 1 624 ? 15.482 -37.349 0.245 1.00 69.81 624 ARG A C 1
ATOM 4901 O O . ARG A 1 624 ? 15.773 -36.169 0.415 1.00 69.81 624 ARG A O 1
ATOM 4908 N N . HIS A 1 625 ? 16.308 -38.332 0.598 1.00 77.94 625 HIS A N 1
ATOM 4909 C CA . HIS A 1 625 ? 17.640 -38.109 1.169 1.00 77.94 625 HIS A CA 1
ATOM 4910 C C . HIS A 1 625 ? 18.783 -38.516 0.222 1.00 77.94 625 HIS A C 1
ATOM 4912 O O . HIS A 1 625 ? 19.943 -38.379 0.591 1.00 77.94 625 HIS A O 1
ATOM 4918 N N . THR A 1 626 ? 18.480 -38.973 -0.995 1.00 82.88 626 THR A N 1
ATOM 4919 C CA . THR A 1 626 ? 19.466 -39.506 -1.956 1.00 82.88 626 THR A CA 1
ATOM 4920 C C . THR A 1 626 ? 20.353 -38.447 -2.613 1.00 82.88 626 THR A C 1
ATOM 4922 O O . THR A 1 626 ? 21.339 -38.778 -3.269 1.00 82.88 626 THR A O 1
ATOM 4925 N N . ILE A 1 627 ? 20.029 -37.168 -2.421 1.00 84.69 627 ILE A N 1
ATOM 4926 C CA . ILE A 1 627 ? 20.752 -36.038 -3.017 1.00 84.69 627 ILE A CA 1
ATOM 4927 C C . ILE A 1 627 ? 21.245 -35.026 -1.980 1.00 84.69 627 ILE A C 1
ATOM 4929 O O . ILE A 1 627 ? 21.541 -33.887 -2.326 1.00 84.69 627 ILE A O 1
ATOM 4933 N N . GLN A 1 628 ? 21.307 -35.408 -0.703 1.00 83.44 628 GLN A N 1
ATOM 4934 C CA . GLN A 1 628 ? 21.734 -34.501 0.365 1.00 83.44 628 GLN A CA 1
ATOM 4935 C C . GLN A 1 628 ? 23.240 -34.263 0.327 1.00 83.44 628 GLN A C 1
ATOM 4937 O O . GLN A 1 628 ? 24.019 -35.187 0.096 1.00 83.44 628 GLN A O 1
ATOM 4942 N N . VAL A 1 629 ? 23.637 -33.019 0.595 1.00 83.81 629 VAL A N 1
ATOM 4943 C CA . VAL A 1 629 ? 25.039 -32.600 0.655 1.00 83.81 629 VAL A CA 1
ATOM 4944 C C . VAL A 1 629 ? 25.259 -31.639 1.825 1.00 83.81 629 VAL A C 1
ATOM 4946 O O . VAL A 1 629 ? 24.456 -30.745 2.092 1.00 83.81 629 VAL A O 1
ATOM 4949 N N . ASP A 1 630 ? 26.393 -31.801 2.506 1.00 82.56 630 ASP A N 1
ATOM 4950 C CA . ASP A 1 630 ? 26.916 -30.772 3.404 1.00 82.56 630 ASP A CA 1
ATOM 4951 C C . ASP A 1 630 ? 27.672 -29.737 2.566 1.00 82.56 630 ASP A C 1
ATOM 4953 O O . ASP A 1 630 ? 28.668 -30.069 1.920 1.00 82.56 630 ASP A O 1
ATOM 4957 N N . PHE A 1 631 ? 27.179 -28.497 2.543 1.00 82.56 631 PHE A N 1
ATOM 4958 C CA . PHE A 1 631 ? 27.714 -27.454 1.671 1.00 82.56 631 PHE A CA 1
ATOM 4959 C C . PHE A 1 631 ? 29.185 -27.141 1.966 1.00 82.56 631 PHE A C 1
ATOM 4961 O O . PHE A 1 631 ? 29.972 -26.994 1.035 1.00 82.56 631 PHE A O 1
ATOM 4968 N N . GLY A 1 632 ? 29.571 -27.055 3.243 1.00 81.62 632 GLY A N 1
ATOM 4969 C CA . GLY A 1 632 ? 30.930 -26.678 3.627 1.00 81.62 632 GLY A CA 1
ATOM 4970 C C . GLY A 1 632 ? 31.946 -27.743 3.232 1.00 81.62 632 GLY A C 1
ATOM 4971 O O . GLY A 1 632 ? 32.977 -27.426 2.639 1.00 81.62 632 GLY A O 1
ATOM 4972 N N . VAL A 1 633 ? 31.621 -29.010 3.505 1.00 84.88 633 VAL A N 1
ATOM 4973 C CA . VAL A 1 633 ? 32.461 -30.152 3.114 1.00 84.88 633 VAL A CA 1
ATOM 4974 C C . VAL A 1 633 ? 32.570 -30.245 1.592 1.00 84.88 633 VAL A C 1
ATOM 4976 O O . VAL A 1 633 ? 33.673 -30.388 1.069 1.00 84.88 633 VAL A O 1
ATOM 4979 N N . TYR A 1 634 ? 31.448 -30.104 0.883 1.00 89.88 634 TYR A N 1
ATOM 4980 C CA . TYR A 1 634 ? 31.415 -30.195 -0.574 1.00 89.88 634 TYR A CA 1
ATOM 4981 C C . TYR A 1 634 ? 32.226 -29.095 -1.255 1.00 89.88 634 TYR A C 1
ATOM 4983 O O . TYR A 1 634 ? 33.014 -29.389 -2.145 1.00 89.88 634 TYR A O 1
ATOM 4991 N N . VAL A 1 635 ? 32.064 -27.831 -0.850 1.00 89.31 635 VAL A N 1
ATOM 4992 C CA . VAL A 1 635 ? 32.780 -26.714 -1.487 1.00 89.31 635 VAL A CA 1
ATOM 4993 C C . VAL A 1 635 ? 34.281 -26.825 -1.261 1.00 89.31 635 VAL A C 1
ATOM 4995 O O . VAL A 1 635 ? 35.053 -26.628 -2.196 1.00 89.31 635 VAL A O 1
ATOM 4998 N N . HIS A 1 636 ? 34.701 -27.176 -0.044 1.00 89.19 636 HIS A N 1
ATOM 4999 C CA . HIS A 1 636 ? 36.117 -27.381 0.258 1.00 89.19 636 HIS A CA 1
ATOM 5000 C C . HIS A 1 636 ? 36.737 -28.470 -0.622 1.00 89.19 636 HIS A C 1
ATOM 5002 O O . HIS A 1 636 ? 37.827 -28.294 -1.168 1.00 89.19 636 HIS A O 1
ATOM 5008 N N . ASP A 1 637 ? 36.031 -29.585 -0.782 1.00 93.12 637 ASP A N 1
ATOM 5009 C CA . ASP A 1 637 ? 36.482 -30.694 -1.611 1.00 93.12 637 ASP A CA 1
ATOM 5010 C C . ASP A 1 637 ? 36.450 -30.359 -3.117 1.00 93.12 637 ASP A C 1
ATOM 5012 O O . ASP A 1 637 ? 37.430 -30.609 -3.819 1.00 93.12 637 ASP A O 1
ATOM 5016 N N . LEU A 1 638 ? 35.399 -29.685 -3.599 1.00 94.56 638 LEU A N 1
ATOM 5017 C CA . LEU A 1 638 ? 35.268 -29.230 -4.987 1.00 94.56 638 LEU A CA 1
ATOM 5018 C C . LEU A 1 638 ? 36.393 -28.266 -5.384 1.00 94.56 638 LEU A C 1
ATOM 5020 O O . LEU A 1 638 ? 36.973 -28.414 -6.455 1.00 94.56 638 LEU A O 1
ATOM 5024 N N . LEU A 1 639 ? 36.733 -27.293 -4.533 1.00 93.94 639 LEU A N 1
ATOM 5025 C CA . LEU A 1 639 ? 37.807 -26.335 -4.819 1.00 93.94 639 LEU A CA 1
ATOM 5026 C C . LEU A 1 639 ? 39.178 -27.022 -4.894 1.00 93.94 639 LEU A C 1
ATOM 5028 O O . LEU A 1 639 ? 39.969 -26.722 -5.789 1.00 93.94 639 LEU A O 1
ATOM 5032 N N . ARG A 1 640 ? 39.442 -27.992 -4.008 1.00 95.44 640 ARG A N 1
ATOM 5033 C CA . ARG A 1 640 ? 40.654 -28.825 -4.089 1.00 95.44 640 ARG A CA 1
ATOM 5034 C C . ARG A 1 640 ? 40.680 -29.674 -5.351 1.00 95.44 640 ARG A C 1
ATOM 5036 O O . ARG A 1 640 ? 41.742 -29.871 -5.937 1.00 95.44 640 ARG A O 1
ATOM 5043 N N . GLU A 1 641 ? 39.529 -30.188 -5.762 1.00 96.19 641 GLU A N 1
ATOM 5044 C CA . GLU A 1 641 ? 39.412 -30.959 -6.990 1.00 96.19 641 GLU A CA 1
ATOM 5045 C C . GLU A 1 641 ? 39.662 -30.091 -8.230 1.00 96.19 641 GLU A C 1
ATOM 5047 O O . GLU A 1 641 ? 40.413 -30.513 -9.105 1.00 96.19 641 GLU A O 1
ATOM 5052 N N . ILE A 1 642 ? 39.151 -28.856 -8.274 1.00 96.69 642 ILE A N 1
ATOM 5053 C CA . ILE A 1 642 ? 39.460 -27.894 -9.344 1.00 96.69 642 ILE A CA 1
ATOM 5054 C C . ILE A 1 642 ? 40.975 -27.659 -9.436 1.00 96.69 642 ILE A C 1
ATOM 5056 O O . ILE A 1 642 ? 41.536 -27.711 -10.528 1.00 96.69 642 ILE A O 1
ATOM 5060 N N . GLU A 1 643 ? 41.665 -27.474 -8.307 1.00 96.19 643 GLU A N 1
ATOM 5061 C CA . GLU A 1 643 ? 43.124 -27.297 -8.281 1.00 96.19 643 GLU A CA 1
ATOM 5062 C C . GLU A 1 643 ? 43.874 -28.549 -8.781 1.00 96.19 643 GLU A C 1
ATOM 5064 O O . GLU A 1 643 ? 44.823 -28.463 -9.566 1.00 96.19 643 GLU A O 1
ATOM 5069 N N . ARG A 1 644 ? 43.449 -29.745 -8.351 1.00 97.06 644 ARG A N 1
ATOM 5070 C CA . ARG A 1 644 ? 44.019 -31.021 -8.819 1.00 97.06 644 ARG A CA 1
ATOM 5071 C C . ARG A 1 644 ? 43.799 -31.220 -10.315 1.00 97.06 644 ARG A C 1
ATOM 5073 O O . ARG A 1 644 ? 44.741 -31.582 -11.018 1.00 97.06 644 ARG A O 1
ATOM 5080 N N . GLY A 1 645 ? 42.598 -30.947 -10.809 1.00 96.12 645 GLY A N 1
ATOM 5081 C CA . GLY A 1 645 ? 42.282 -31.059 -12.228 1.00 96.12 645 GLY A CA 1
ATOM 5082 C C . GLY A 1 645 ? 42.925 -29.985 -13.088 1.00 96.12 645 GLY A C 1
ATOM 5083 O O . GLY A 1 645 ? 43.237 -30.271 -14.239 1.00 96.12 645 GLY A O 1
ATOM 5084 N N . GLY A 1 646 ? 43.217 -28.807 -12.534 1.00 96.38 646 GLY A N 1
ATOM 5085 C CA . GLY A 1 646 ? 44.047 -27.798 -13.188 1.00 96.38 646 GLY A CA 1
ATOM 5086 C C . GLY A 1 646 ? 45.483 -28.278 -13.400 1.00 96.38 646 GLY A C 1
ATOM 5087 O O . GLY A 1 646 ? 46.015 -28.147 -14.498 1.00 96.38 646 GLY A O 1
ATOM 5088 N N . ARG A 1 647 ? 46.090 -28.937 -12.400 1.00 96.44 647 ARG A N 1
ATOM 5089 C CA . ARG A 1 647 ? 47.410 -29.581 -12.568 1.00 96.44 647 ARG A CA 1
ATOM 5090 C C . ARG A 1 647 ? 47.389 -30.678 -13.632 1.00 96.44 647 ARG A C 1
ATOM 5092 O O . ARG A 1 647 ? 48.308 -30.749 -14.443 1.00 96.44 647 ARG A O 1
ATOM 5099 N N . ARG A 1 648 ? 46.338 -31.508 -13.654 1.00 95.69 648 ARG A N 1
ATOM 5100 C CA . ARG A 1 648 ? 46.162 -32.537 -14.692 1.00 95.69 648 ARG A CA 1
ATOM 5101 C C . ARG A 1 648 ? 46.018 -31.910 -16.082 1.00 95.69 648 ARG A C 1
ATOM 5103 O O . ARG A 1 648 ? 46.689 -32.355 -17.006 1.00 95.69 648 ARG A O 1
ATOM 5110 N N . ALA A 1 649 ? 45.204 -30.864 -16.222 1.00 95.44 649 ALA A N 1
ATOM 5111 C CA . ALA A 1 649 ? 45.028 -30.144 -17.482 1.00 95.44 649 ALA A CA 1
ATOM 5112 C C . ALA A 1 649 ? 46.342 -29.528 -17.981 1.00 95.44 649 ALA A C 1
ATOM 5114 O O . ALA A 1 649 ? 46.706 -29.737 -19.135 1.00 95.44 649 ALA A O 1
ATOM 5115 N N . ALA A 1 650 ? 47.097 -28.862 -17.102 1.00 94.12 650 ALA A N 1
ATOM 5116 C CA . ALA A 1 650 ? 48.392 -28.280 -17.444 1.00 94.12 650 ALA A CA 1
ATOM 5117 C C . ALA A 1 650 ? 49.392 -29.342 -17.931 1.00 94.12 650 ALA A C 1
ATOM 5119 O O . ALA A 1 650 ? 50.042 -29.144 -18.956 1.00 94.12 650 ALA A O 1
ATOM 5120 N N . ALA A 1 651 ? 49.457 -30.498 -17.259 1.00 93.75 651 ALA A N 1
ATOM 5121 C CA . ALA A 1 651 ? 50.292 -31.625 -17.684 1.00 93.75 651 ALA A CA 1
ATOM 5122 C C . ALA A 1 651 ? 49.864 -32.214 -19.045 1.00 93.75 651 ALA A C 1
ATOM 5124 O O . ALA A 1 651 ? 50.701 -32.713 -19.790 1.00 93.75 651 ALA A O 1
ATOM 5125 N N . ALA A 1 652 ? 48.577 -32.119 -19.391 1.00 89.50 652 ALA A N 1
ATOM 5126 C CA . ALA A 1 652 ? 48.022 -32.530 -20.682 1.00 89.50 652 ALA A CA 1
ATOM 5127 C C . ALA A 1 652 ? 48.023 -31.409 -21.747 1.00 89.50 652 ALA A C 1
ATOM 5129 O O . ALA A 1 652 ? 47.429 -31.567 -22.817 1.00 89.50 652 ALA A O 1
ATOM 5130 N N . GLY A 1 653 ? 48.672 -30.271 -21.472 1.00 92.12 653 GLY A N 1
ATOM 5131 C CA . GLY A 1 653 ? 48.786 -29.148 -22.405 1.00 92.12 653 GLY A CA 1
ATOM 5132 C C . GLY A 1 653 ? 47.521 -28.292 -22.546 1.00 92.12 653 GLY A C 1
ATOM 5133 O O . GLY A 1 653 ? 47.331 -27.681 -23.592 1.00 92.12 653 GLY A O 1
ATOM 5134 N N . ASN A 1 654 ? 46.654 -28.257 -21.527 1.00 90.31 654 ASN A N 1
ATOM 5135 C CA . ASN A 1 654 ? 45.413 -27.464 -21.463 1.00 90.31 654 ASN A CA 1
ATOM 5136 C C . ASN A 1 654 ? 44.479 -27.650 -22.672 1.00 90.31 654 ASN A C 1
ATOM 5138 O O . ASN A 1 654 ? 43.811 -26.717 -23.120 1.00 90.31 654 ASN A O 1
ATOM 5142 N N . ARG A 1 655 ? 44.444 -28.865 -23.224 1.00 86.44 655 ARG A N 1
ATOM 5143 C CA . ARG A 1 655 ? 43.541 -29.208 -24.324 1.00 86.44 655 ARG A CA 1
ATOM 5144 C C . ARG A 1 655 ? 42.097 -29.220 -23.833 1.00 86.44 655 ARG A C 1
ATOM 5146 O O . ARG A 1 655 ? 41.827 -29.577 -22.685 1.00 86.44 655 ARG A O 1
ATOM 5153 N N . LEU A 1 656 ? 41.168 -28.872 -24.720 1.00 86.12 656 LEU A N 1
ATOM 5154 C CA . LEU A 1 656 ? 39.746 -29.024 -24.434 1.00 86.12 656 LEU A CA 1
ATOM 5155 C C . LEU A 1 656 ? 39.436 -30.508 -24.171 1.00 86.12 656 LEU A C 1
ATOM 5157 O O . LEU A 1 656 ? 39.742 -31.340 -25.027 1.00 86.12 656 LEU A O 1
ATOM 5161 N N . PRO A 1 657 ? 38.827 -30.855 -23.021 1.00 79.50 657 PRO A N 1
ATOM 5162 C CA . PRO A 1 657 ? 38.516 -32.246 -22.692 1.00 79.50 657 PRO A CA 1
ATOM 5163 C C . PRO A 1 657 ? 37.539 -32.914 -23.672 1.00 79.50 657 PRO A C 1
ATOM 5165 O O . PRO A 1 657 ? 37.551 -34.133 -23.821 1.00 79.50 657 PRO A O 1
ATOM 5168 N N . VAL A 1 658 ? 36.701 -32.117 -24.345 1.00 82.62 658 VAL A N 1
ATOM 5169 C CA . VAL A 1 658 ? 35.841 -32.545 -25.453 1.00 82.62 658 VAL A CA 1
ATOM 5170 C C . VAL A 1 658 ? 36.051 -31.576 -26.621 1.00 82.62 658 VAL A C 1
ATOM 5172 O O . VAL A 1 658 ? 35.923 -30.367 -26.412 1.00 82.62 658 VAL A O 1
ATOM 5175 N N . PRO A 1 659 ? 36.343 -32.064 -27.840 1.00 77.25 659 PRO A N 1
ATOM 5176 C CA . PRO A 1 659 ? 36.454 -31.214 -29.023 1.00 77.25 659 PRO A CA 1
ATOM 5177 C C . PRO A 1 659 ? 35.152 -30.459 -29.322 1.00 77.25 659 PRO A C 1
ATOM 5179 O O . PRO A 1 659 ? 34.052 -30.999 -29.166 1.00 77.25 659 PRO A O 1
ATOM 5182 N N . ALA A 1 660 ? 35.260 -29.218 -29.799 1.00 73.81 660 ALA A N 1
ATOM 5183 C CA . ALA A 1 660 ? 34.097 -28.444 -30.212 1.00 73.81 660 ALA A CA 1
ATOM 5184 C C . ALA A 1 660 ? 33.487 -29.034 -31.496 1.00 73.81 660 ALA A C 1
ATOM 5186 O O . ALA A 1 660 ? 34.136 -29.099 -32.537 1.00 73.81 660 ALA A O 1
ATOM 5187 N N . ARG A 1 661 ? 32.201 -29.408 -31.458 1.00 69.44 661 ARG A N 1
ATOM 5188 C CA . ARG A 1 661 ? 31.482 -29.896 -32.654 1.00 69.44 661 ARG A CA 1
ATOM 5189 C C . ARG A 1 661 ? 31.341 -28.833 -33.755 1.00 69.44 661 ARG A C 1
ATOM 5191 O O . ARG A 1 661 ? 31.130 -29.179 -34.907 1.00 69.44 661 ARG A O 1
ATOM 5198 N N . ALA A 1 662 ? 31.461 -27.546 -33.421 1.00 65.50 662 ALA A N 1
ATOM 5199 C CA . ALA A 1 662 ? 31.356 -26.456 -34.393 1.00 65.50 662 ALA A CA 1
ATOM 5200 C C . ALA A 1 662 ? 32.546 -26.395 -35.372 1.00 65.50 662 ALA A C 1
ATOM 5202 O O . ALA A 1 662 ? 32.379 -25.924 -36.493 1.00 65.50 662 ALA A O 1
ATOM 5203 N N . GLU A 1 663 ? 33.721 -26.907 -34.991 1.00 54.50 663 GLU A N 1
ATOM 5204 C CA . GLU A 1 663 ? 34.901 -26.951 -35.870 1.00 54.50 663 GLU A CA 1
ATOM 5205 C C . GLU A 1 663 ? 34.831 -28.087 -36.903 1.00 54.50 663 GLU A C 1
ATOM 5207 O O . GLU A 1 663 ? 35.538 -28.055 -37.902 1.00 54.50 663 GLU A O 1
ATOM 5212 N N . THR A 1 664 ? 33.943 -29.067 -36.711 1.00 53.16 664 THR A N 1
ATOM 5213 C CA . THR A 1 664 ? 33.794 -30.250 -37.581 1.00 53.16 664 THR A CA 1
ATOM 5214 C C . THR A 1 664 ? 32.680 -30.122 -38.630 1.00 53.16 664 THR A C 1
ATOM 5216 O O . THR A 1 664 ? 32.526 -31.019 -39.447 1.00 53.16 664 THR A O 1
ATOM 5219 N N . VAL A 1 665 ? 31.922 -29.013 -38.647 1.00 50.53 665 VAL A N 1
ATOM 5220 C CA . VAL A 1 665 ? 30.842 -28.748 -39.633 1.00 50.53 665 VAL A CA 1
ATOM 5221 C C . VAL A 1 665 ? 31.331 -27.904 -40.828 1.00 50.53 665 VAL A C 1
ATOM 5223 O O . VAL A 1 665 ? 30.589 -27.672 -41.777 1.00 50.53 665 VAL A O 1
ATOM 5226 N N . LYS A 1 666 ? 32.599 -27.472 -40.826 1.00 46.94 666 LYS A N 1
ATOM 5227 C CA . LYS A 1 666 ? 33.288 -26.951 -42.019 1.00 46.94 666 LYS A CA 1
ATOM 5228 C C . LYS A 1 666 ? 34.317 -27.972 -42.516 1.00 46.94 666 LYS A C 1
ATOM 5230 O O . LYS A 1 666 ? 35.515 -27.767 -42.342 1.00 46.94 666 LYS A O 1
ATOM 5235 N N . ALA A 1 667 ? 33.838 -29.061 -43.107 1.00 39.38 667 ALA A N 1
ATOM 5236 C CA . ALA A 1 667 ? 34.607 -29.944 -43.981 1.00 39.38 667 ALA A CA 1
ATOM 5237 C C . ALA A 1 667 ? 33.665 -30.532 -45.032 1.00 39.38 667 ALA A C 1
ATOM 5239 O O . ALA A 1 667 ? 32.582 -31.011 -44.621 1.00 39.38 667 ALA A O 1
#

Secondary structure (DSSP, 8-state):
-EEEEE-------S---S---------SS-STTTTTTSSSS------------PPPTT-SHHHHHHHHTTS-GGGT-SSSS---TTSPPP--SHHHHHHHHHHHHHHHHHHGGGGGS---HHHHHHHHHHHHHHHHHHHHHHTTTTS-S--SSS-HHHHHHHHHHHS--SSHHHHHHHHHHHHHHHHHHHHHHHHHHHHHHTT----HHHHHHHHHHHHHHHHSHHHHHS--GGGGTTS-HHHHHHHHHHHHHHIIIIIHHHHHHHHHHIIIIIGGG-----SGGGSTTHHHHHHHHHHHHHSS---HHHHHHHHHHHHHHHHHHHHHHHHHTT--S-HHHHHHHHHH-TTTS-SSHHHHHHHHHHHHHHHHHHHTTT-SS---S-----PPPGGGTTS-HHHHHHHTTSS-S-SEEEEE-SSB--EE-SEETTEEGGGGPPPTTS-HHHHHHHHHHHHHHHH--GGGGT--S-BPTTS-SPPEE-SSHHHHHHTTSEEEE--EEEEETTEEEETTS-EEE-SEEEE--------TT---GGGS--TT-----BTTTB-TT-TT-B-TT-SEEES-HHHHHHHHHHHHHHHHTTS--PPPHHHHHHHHHHHHHHHHTTS-S-GGGTTEEEHHHHHHHHHHHHHHHHHHHHHTTT--SS--GGGGS--

Sequence (667 aa):
MNLVRAGCSAQGSRNRPPVRMERMGWRGVMRIVRRRFIQCAGAAGLIGLGTPVAARADDTLDGVVTEFMSTPPGLRSNAILYRKADEEFPDLSYEGSERAAAQARRWIARLSPLKSAPLDDDARDTLGVLLWELETSLGHHRYYWLDSPLSADGSAIEIGIGRLATAPLQTTADLDQYLARLEAFPAYVGQVETKVRGQESRRVLSHRETVIAEVGHLDRILAAPADAFVPATGRLSKIPAAAAARFQATARALTEGRVVPALRRLADYLRSDYLPRTNDAVGLWRLPEGADYYRFLLRSNVTLDLDPSDVHARTLETVAEADRDLAALRREIGFQGSAEAFHAELLTGARWKASSVEEVSDRFTAGLRRFDPVYARFFERPPSTPFGVEPQAPEYNDIGDGHRQRACHSGPIAKTLWVSARRGVWVLPKYINGKPADKTAMPHWMPRKLGLSLARKMIKRTLGPWRTTGFPSRTTSRWEAHPSVSGEFLTRAGCGDVKFKPAIKALEGRKVRFADDSVEDVDAIVFATGYDMRFPFFDDPNLLPDADHRLPLFKRMMKPGAPNLFYMALAQPLPTLVNFAEQQSKLVAAYLTGRYMPPPDAEMERIIAKDEETHMAHYYKAKRHTIQVDFGVYVHDLLREIERGGRRAAAAGNRLPVPARAETVKA

pLDDT: mean 76.94, std 20.85, range [23.64, 98.69]

Foldseek 3Di:
DKKFFDFDDPDDDPDDDFFDDDDDDDDDDPDPVPLPPDPPDDDDDDDDDDDDDDDDPQLDLSSLVVVLVVPPPLQNAPQDDDDALLDAQHQLAL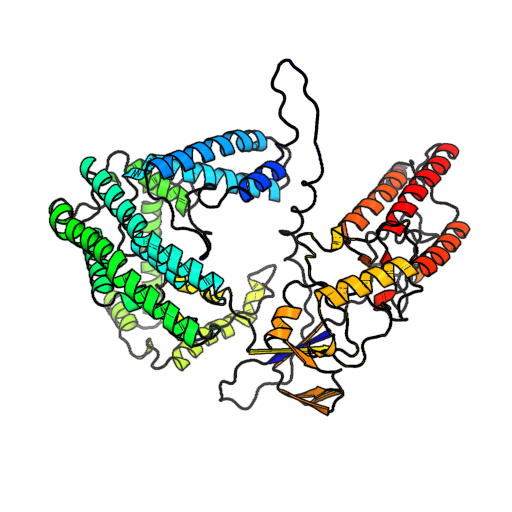VSLVSNLVSLVVSCVSLVVCCPPPDDPVSNVSSVVSNLRSVLSNLCSVCSLLDALFALPNHSLLVLLLSLLRQQQQDLVSLVSSLVRLLCQLVSLVSNLVSQVVSVVVVNADALVSLVSRLVVLVVCLVPVCLRFADDVVSNVNPPPVSNVVSSVSSVCSSVVRVSVSSVVSSCCSPPPRNVSHDNDDAQVVDVCSLVSVQSVCCSVVVDNDDPVVVVVVVVVVVVVVVVVVVVVCVVVPPDDDPVVVVCCCVPPPVNDDPDPVSVQVVVVVVVVVCVVCVCVVDVDDDPDDDGDDPQDPSCPSRPPVSSVVVVVPDDPGPAMEDEEQADAAEAECDDPNHGVLVVDDDPPDDPVVVQVVVVVRCCVVPPDPVLQQDDPHHPPDPQDDHHYDNCVSVCSNVRRYHYFYHFPDDPRQWTQGPVRDIDRGNHIDPPPDDDDADPPDPDCLCGAPPLRANQAQLLFHRAVGLPGTDALQADEPPDSPVVSVLVVVLVVCLQQLQFDADHSVVSVVNSVVQQCVFQVSHDDGSVRNRYGHPVVSSVVSVVNSVVRSVVSVVVVSDRPDDDPVVVVPD

Radius of gyration: 32.84 Å; Cα contacts (8 Å, |Δi|>4): 648; chains: 1; bounding box: 89×80×76 Å

Solvent-accessible surface area (backbone atoms only — not comparable to full-atom values): 40112 Å² total; per-residue (Å²): 74,39,37,37,34,28,72,85,89,75,90,84,77,98,83,78,80,80,81,82,88,79,88,84,84,89,85,90,82,74,75,83,74,67,74,81,74,76,79,90,75,79,86,84,89,85,90,84,87,84,88,79,96,69,87,64,98,58,80,43,72,69,46,50,50,52,51,52,74,64,48,59,70,94,59,60,55,79,61,79,88,80,82,58,46,86,57,79,83,79,70,69,41,70,68,44,37,50,54,33,29,57,46,28,52,56,50,45,68,64,50,58,69,55,74,79,48,98,61,55,70,71,54,48,51,53,51,49,53,52,46,50,44,34,53,46,21,41,48,52,42,76,41,47,67,77,57,70,61,69,28,75,73,82,15,54,68,54,53,54,41,52,33,63,70,57,35,70,46,65,50,71,70,31,48,53,52,49,50,54,49,57,70,47,42,33,59,54,52,49,33,50,49,52,47,51,54,55,16,48,79,68,72,46,65,66,44,39,67,39,50,53,41,36,41,54,50,50,49,55,42,70,75,46,48,56,79,67,65,33,81,56,70,77,65,34,70,71,41,59,68,72,59,42,53,51,50,45,52,51,37,45,51,46,38,63,75,44,35,47,58,37,53,49,52,48,38,50,42,45,61,70,64,47,48,79,73,36,48,87,73,77,69,54,63,83,43,90,66,16,56,61,48,48,48,49,51,46,28,73,73,70,76,43,95,65,58,72,66,60,53,50,55,55,47,54,53,51,50,56,49,50,54,51,52,51,51,50,50,38,56,74,75,64,58,88,69,52,73,65,54,50,50,52,40,61,76,67,34,69,90,67,54,67,92,44,71,66,51,47,51,49,57,56,45,53,53,48,66,68,40,63,86,53,48,68,79,82,33,101,71,67,79,87,69,89,82,87,84,75,84,81,58,76,92,48,70,87,44,61,77,90,54,46,72,65,59,72,76,73,64,81,96,58,84,39,36,36,44,23,36,84,54,49,69,55,73,38,56,49,56,53,95,91,35,56,45,73,81,66,59,78,62,89,89,57,59,66,73,59,54,58,50,52,53,49,56,50,48,45,70,74,69,48,70,74,84,79,67,63,61,62,91,60,47,71,79,80,75,37,60,80,64,45,75,40,75,50,61,64,54,36,32,71,72,60,57,38,39,67,42,48,32,78,64,47,80,61,82,55,30,40,28,25,67,83,72,49,72,45,75,42,73,44,77,46,78,55,76,78,82,84,79,81,64,96,87,60,88,54,69,91,82,42,51,48,99,54,44,45,64,86,27,38,93,48,30,33,43,76,95,39,92,92,48,75,45,77,60,62,56,50,37,56,86,51,58,66,63,50,35,55,59,52,47,55,49,50,54,27,30,77,67,6,49,26,31,82,72,60,54,75,54,36,54,54,48,30,57,50,52,48,51,74,46,36,71,66,47,60,95,47,58,90,47,56,42,44,38,50,40,67,64,47,52,58,51,50,54,52,46,45,55,53,14,25,54,48,11,57,77,64,68,40,53,58,81,65,79,67,70,77,72,67,73,76,118

InterPro domains:
  IPR010281 Protein of unknown function DUF885 [PF05960] (83-399)
  IPR020946 Flavin monooxygenase-like [PF00743] (411-642)
  IPR036188 FAD/NAD(P)-binding domain superfamily [G3DSA:3.50.50.60] (405-641)
  IPR036188 FAD/NAD(P)-binding domain superfamily [SSF51905] (366-601)
  IPR050346 Flavin-containing monooxygenases-like [PTHR23023] (413-643)

Organism: NCBI:txid69666